Protein 1QUZ (pdb70)

InterPro domains:
  IPR001947 Scorpion short chain toxin, potassium channel inhibitor [PF00451] (1-32)
  IPR001947 Scorpion short chain toxin, potassium channel inhibitor [PR00286] (3-16)
  IPR001947 Scorpion short chain toxin, potassium channel inhibitor [PR00286] (19-32)
  IPR036574 Knottin, scorpion toxin-like superfamily [G3DSA:3.30.30.10] (1-32)
  IPR036574 Knottin, scorpion toxin-like superfamily [SSF57095] (2-32)

Organism: Heterometrus spinifer (NCBI:txid118530)

Radius of gyration: 7.98 Å; Cα contacts (8 Å, |Δi|>4): 70; chains: 1; bounding box: 15×17×21 Å

Foldseek 3Di:
DFADALVRCQVVCCVVPNHSAFGADPRDTPGDDD

Structure (mmCIF, N/CA/C/O backbone):
data_1QUZ
#
_entry.id   1QUZ
#
_cell.length_a   1.000
_cell.length_b   1.000
_cell.length_c   1.000
_cell.angle_alpha   90.00
_cell.angle_beta   90.00
_cell.angle_gamma   90.00
#
_symmetry.space_group_name_H-M   'P 1'
#
loop_
_atom_site.group_PDB
_atom_site.id
_atom_site.type_symbol
_atom_site.label_atom_id
_atom_site.label_alt_id
_atom_site.label_comp_id
_atom_site.label_asym_id
_atom_site.label_entity_id
_atom_site.label_seq_id
_atom_site.pdbx_PDB_ins_code
_atom_site.Cartn_x
_atom_site.Cartn_y
_atom_site.Cartn_z
_atom_site.occupancy
_atom_site.B_iso_or_equiv
_atom_site.auth_seq_id
_atom_site.auth_comp_id
_atom_site.auth_asym_id
_atom_site.auth_atom_id
_atom_site.pdbx_PDB_model_num
ATOM 1 N N . ALA A 1 1 ? -0.160 -2.742 1.881 1.00 0.00 1 ALA A N 1
ATOM 2 C CA . ALA A 1 1 ? -0.518 -1.295 1.723 1.00 0.00 1 ALA A CA 1
ATOM 3 C C . ALA A 1 1 ? -1.469 -0.812 2.802 1.00 0.00 1 ALA A C 1
ATOM 4 O O . ALA A 1 1 ? -2.260 -1.596 3.325 1.00 0.00 1 ALA A O 1
ATOM 13 N N . SER A 1 2 ? -1.405 0.499 3.146 1.00 0.00 2 SER A N 1
ATOM 14 C CA . SER A 1 2 ? -2.214 1.175 4.166 1.00 0.00 2 SER A CA 1
ATOM 15 C C . SER A 1 2 ? -3.281 2.067 3.554 1.00 0.00 2 SER A C 1
ATOM 16 O O . SER A 1 2 ? -3.196 2.444 2.388 1.00 0.00 2 SER A O 1
ATOM 24 N N . CYS A 1 3 ? -4.329 2.423 4.347 1.00 0.00 3 CYS A N 1
ATOM 25 C CA . CYS A 1 3 ? -5.500 3.183 3.912 1.00 0.00 3 CYS A CA 1
ATOM 26 C C . CYS A 1 3 ? -5.868 4.239 4.949 1.00 0.00 3 CYS A C 1
ATOM 27 O O . CYS A 1 3 ? -5.252 4.302 6.008 1.00 0.00 3 CYS A O 1
ATOM 34 N N . ARG A 1 4 ? -6.893 5.093 4.660 1.00 0.00 4 ARG A N 1
ATOM 35 C CA . ARG A 1 4 ? -7.417 6.130 5.547 1.00 0.00 4 ARG A CA 1
ATOM 36 C C . ARG A 1 4 ? -8.877 5.777 5.888 1.00 0.00 4 ARG A C 1
ATOM 37 O O . ARG A 1 4 ? -9.304 5.683 7.041 1.00 0.00 4 ARG A O 1
ATOM 58 N N . THR A 1 5 ? -9.674 5.522 4.828 1.00 0.00 5 THR A N 1
ATOM 59 C CA . THR A 1 5 ? -11.034 5.015 4.829 1.00 0.00 5 THR A CA 1
ATOM 60 C C . THR A 1 5 ? -10.953 3.822 3.862 1.00 0.00 5 THR A C 1
ATOM 61 O O . THR A 1 5 ? -10.041 3.845 3.028 1.00 0.00 5 THR A O 1
ATOM 72 N N . PRO A 1 6 ? -11.809 2.773 3.846 1.00 0.00 6 PRO A N 1
ATOM 73 C CA . PRO A 1 6 ? -11.642 1.585 2.987 1.00 0.00 6 PRO A CA 1
ATOM 74 C C . PRO A 1 6 ? -11.739 1.801 1.458 1.00 0.00 6 PRO A C 1
ATOM 75 O O . PRO A 1 6 ? -11.323 0.916 0.717 1.00 0.00 6 PRO A O 1
ATOM 86 N N . LYS A 1 7 ? -12.188 2.994 0.952 1.00 0.00 7 LYS A N 1
ATOM 87 C CA . LYS A 1 7 ? -12.216 3.356 -0.478 1.00 0.00 7 LYS A CA 1
ATOM 88 C C . LYS A 1 7 ? -10.827 3.737 -1.028 1.00 0.00 7 LYS A C 1
ATOM 89 O O . LYS A 1 7 ? -10.575 3.724 -2.232 1.00 0.00 7 LYS A O 1
ATOM 108 N N . ASP A 1 8 ? -9.816 4.001 -0.136 1.00 0.00 8 ASP A N 1
ATOM 109 C CA . ASP A 1 8 ? -8.412 4.217 -0.500 1.00 0.00 8 ASP A CA 1
ATOM 110 C C . ASP A 1 8 ? -7.699 2.900 -0.859 1.00 0.00 8 ASP A C 1
ATOM 111 O O . ASP A 1 8 ? -6.614 2.906 -1.425 1.00 0.00 8 ASP A O 1
ATOM 120 N N . CYS A 1 9 ? -8.338 1.718 -0.597 1.00 0.00 9 CYS A N 1
ATOM 121 C CA . CYS A 1 9 ? -7.897 0.394 -1.001 1.00 0.00 9 CYS A CA 1
ATOM 122 C C . CYS A 1 9 ? -8.457 0.033 -2.387 1.00 0.00 9 CYS A C 1
ATOM 123 O O . CYS A 1 9 ? -7.968 -0.887 -3.032 1.00 0.00 9 CYS A O 1
ATOM 130 N N . ALA A 1 10 ? -9.443 0.813 -2.931 1.00 0.00 10 ALA A N 1
ATOM 131 C CA . ALA A 1 10 ? -10.032 0.650 -4.267 1.00 0.00 10 ALA A CA 1
ATOM 132 C C . ALA A 1 10 ? -9.064 0.774 -5.451 1.00 0.00 10 ALA A C 1
ATOM 133 O O . ALA A 1 10 ? -9.227 0.126 -6.477 1.00 0.00 10 ALA A O 1
ATOM 140 N N . ASP A 1 11 ? -7.979 1.578 -5.271 1.00 0.00 11 ASP A N 1
ATOM 141 C CA . ASP A 1 11 ? -6.872 1.754 -6.208 1.00 0.00 11 ASP A CA 1
ATOM 142 C C . ASP A 1 11 ? -5.820 0.625 -6.088 1.00 0.00 11 ASP A C 1
ATOM 143 O O . ASP A 1 11 ? -5.606 -0.018 -7.115 1.00 0.00 11 ASP A O 1
ATOM 152 N N . PRO A 1 12 ? -5.132 0.268 -4.958 1.00 0.00 12 PRO A N 1
ATOM 153 C CA . PRO A 1 12 ? -4.246 -0.913 -4.838 1.00 0.00 12 PRO A CA 1
ATOM 154 C C . PRO A 1 12 ? -4.975 -2.277 -4.997 1.00 0.00 12 PRO A C 1
ATOM 155 O O . PRO A 1 12 ? -4.388 -3.206 -5.553 1.00 0.00 12 PRO A O 1
ATOM 166 N N . CYS A 1 13 ? -6.281 -2.407 -4.582 1.00 0.00 13 CYS A N 1
ATOM 167 C CA . CYS A 1 13 ? -7.093 -3.637 -4.697 1.00 0.00 13 CYS A CA 1
ATOM 168 C C . CYS A 1 13 ? -7.565 -3.868 -6.139 1.00 0.00 13 CYS A C 1
ATOM 169 O O . CYS A 1 13 ? -7.588 -5.008 -6.607 1.00 0.00 13 CYS A O 1
ATOM 176 N N . ARG A 1 14 ? -7.826 -2.767 -6.926 1.00 0.00 14 ARG A N 1
ATOM 177 C CA . ARG A 1 14 ? -8.082 -2.835 -8.378 1.00 0.00 14 ARG A CA 1
ATOM 178 C C . ARG A 1 14 ? -6.823 -3.064 -9.209 1.00 0.00 14 ARG A C 1
ATOM 179 O O . ARG A 1 14 ? -6.867 -3.501 -10.358 1.00 0.00 14 ARG A O 1
ATOM 200 N N . LYS A 1 15 ? -5.634 -2.849 -8.612 1.00 0.00 15 LYS A N 1
ATOM 201 C CA . LYS A 1 15 ? -4.352 -3.122 -9.237 1.00 0.00 15 LYS A CA 1
ATOM 202 C C . LYS A 1 15 ? -3.814 -4.536 -8.922 1.00 0.00 15 LYS A C 1
ATOM 203 O O . LYS A 1 15 ? -3.277 -5.193 -9.813 1.00 0.00 15 LYS A O 1
ATOM 222 N N . GLU A 1 16 ? -3.918 -5.027 -7.642 1.00 0.00 16 GLU A N 1
ATOM 223 C CA . GLU A 1 16 ? -3.408 -6.342 -7.192 1.00 0.00 16 GLU A CA 1
ATOM 224 C C . GLU A 1 16 ? -4.387 -7.510 -7.345 1.00 0.00 16 GLU A C 1
ATOM 225 O O . GLU A 1 16 ? -3.949 -8.597 -7.715 1.00 0.00 16 GLU A O 1
ATOM 237 N N . THR A 1 17 ? -5.727 -7.349 -7.097 1.00 0.00 17 THR A N 1
ATOM 238 C CA . THR A 1 17 ? -6.707 -8.428 -7.342 1.00 0.00 17 THR A CA 1
ATOM 239 C C . THR A 1 17 ? -7.457 -8.110 -8.621 1.00 0.00 17 THR A C 1
ATOM 240 O O . THR A 1 17 ? -7.534 -8.918 -9.542 1.00 0.00 17 THR A O 1
ATOM 251 N N . GLY A 1 18 ? -7.992 -6.870 -8.695 1.00 0.00 18 GLY A N 1
ATOM 252 C CA . GLY A 1 18 ? -8.618 -6.343 -9.900 1.00 0.00 18 GLY A CA 1
ATOM 253 C C . GLY A 1 18 ? -9.951 -5.741 -9.654 1.00 0.00 18 GLY A C 1
ATOM 254 O O . GLY A 1 18 ? -10.451 -4.972 -10.465 1.00 0.00 18 GLY A O 1
ATOM 258 N N . CYS A 1 19 ? -10.584 -6.050 -8.505 1.00 0.00 19 CYS A N 1
ATOM 259 C CA . CYS A 1 19 ? -11.869 -5.473 -8.111 1.00 0.00 19 CYS A CA 1
ATOM 260 C C . CYS A 1 19 ? -11.662 -4.797 -6.769 1.00 0.00 19 CYS A C 1
ATOM 261 O O . CYS A 1 19 ? -10.855 -5.253 -5.960 1.00 0.00 19 CYS A O 1
ATOM 268 N N . PRO A 1 20 ? -12.422 -3.743 -6.456 1.00 0.00 20 PRO A N 1
ATOM 269 C CA . PRO A 1 20 ? -12.163 -2.861 -5.329 1.00 0.00 20 PRO A CA 1
ATOM 270 C C . PRO A 1 20 ? -12.894 -3.299 -4.054 1.00 0.00 20 PRO A C 1
ATOM 271 O O . PRO A 1 20 ? -13.650 -2.515 -3.478 1.00 0.00 20 PRO A O 1
ATOM 282 N N . TYR A 1 21 ? -12.676 -4.557 -3.581 1.00 0.00 21 TYR A N 1
ATOM 283 C CA . TYR A 1 21 ? -13.263 -5.105 -2.362 1.00 0.00 21 TYR A CA 1
ATOM 284 C C . TYR A 1 21 ? -12.135 -5.200 -1.334 1.00 0.00 21 TYR A C 1
ATOM 285 O O . TYR A 1 21 ? -11.399 -6.177 -1.332 1.00 0.00 21 TYR A O 1
ATOM 303 N N . GLY A 1 22 ? -11.961 -4.204 -0.428 1.00 0.00 22 GLY A N 1
ATOM 304 C CA . GLY A 1 22 ? -10.918 -4.288 0.604 1.00 0.00 22 GLY A CA 1
ATOM 305 C C . GLY A 1 22 ? -11.339 -3.500 1.805 1.00 0.00 22 GLY A C 1
ATOM 306 O O . GLY A 1 22 ? -11.977 -2.461 1.658 1.00 0.00 22 GLY A O 1
ATOM 310 N N . LYS A 1 23 ? -11.001 -3.951 3.042 1.00 0.00 23 LYS A N 1
ATOM 311 C CA . LYS A 1 23 ? -11.377 -3.268 4.281 1.00 0.00 23 LYS A CA 1
ATOM 312 C C . LYS A 1 23 ? -10.165 -2.599 4.915 1.00 0.00 23 LYS A C 1
ATOM 313 O O . LYS A 1 23 ? -9.049 -3.104 4.809 1.00 0.00 23 LYS A O 1
ATOM 332 N N . CYS A 1 24 ? -10.360 -1.448 5.634 1.00 0.00 24 CYS A N 1
ATOM 333 C CA . CYS A 1 24 ? -9.315 -0.698 6.346 1.00 0.00 24 CYS A CA 1
ATOM 334 C C . CYS A 1 24 ? -9.212 -1.124 7.801 1.00 0.00 24 CYS A C 1
ATOM 335 O O . CYS A 1 24 ? -9.768 -0.517 8.720 1.00 0.00 24 CYS A O 1
ATOM 342 N N . MET A 1 25 ? -8.479 -2.247 8.005 1.00 0.00 25 MET A N 1
ATOM 343 C CA . MET A 1 25 ? -8.349 -2.962 9.268 1.00 0.00 25 MET A CA 1
ATOM 344 C C . MET A 1 25 ? -7.002 -2.645 9.873 1.00 0.00 25 MET A C 1
ATOM 345 O O . MET A 1 25 ? -5.980 -3.214 9.494 1.00 0.00 25 MET A O 1
ATOM 359 N N . ASN A 1 26 ? -7.003 -1.646 10.801 1.00 0.00 26 ASN A N 1
ATOM 360 C CA . ASN A 1 26 ? -5.874 -1.064 11.543 1.00 0.00 26 ASN A CA 1
ATOM 361 C C . ASN A 1 26 ? -4.715 -0.510 10.691 1.00 0.00 26 ASN A C 1
ATOM 362 O O . ASN A 1 26 ? -3.535 -0.737 10.967 1.00 0.00 26 ASN A O 1
ATOM 373 N N . ARG A 1 27 ? -5.118 0.219 9.617 1.00 0.00 27 ARG A N 1
ATOM 374 C CA . ARG A 1 27 ? -4.354 0.837 8.544 1.00 0.00 27 ARG A CA 1
ATOM 375 C C . ARG A 1 27 ? -3.719 -0.163 7.573 1.00 0.00 27 ARG A C 1
ATOM 376 O O . ARG A 1 27 ? -2.596 0.015 7.109 1.00 0.00 27 ARG A O 1
ATOM 397 N N . LYS A 1 28 ? -4.427 -1.261 7.228 1.00 0.00 28 LYS A N 1
ATOM 398 C CA . LYS A 1 28 ? -3.957 -2.281 6.311 1.00 0.00 28 LYS A CA 1
ATOM 399 C C . LYS A 1 28 ? -5.097 -2.646 5.385 1.00 0.00 28 LYS A C 1
ATOM 400 O O . LYS A 1 28 ? -6.227 -2.863 5.825 1.00 0.00 28 LYS A O 1
ATOM 419 N N . CYS A 1 29 ? -4.784 -2.756 4.057 1.00 0.00 29 CYS A N 1
ATOM 420 C CA . CYS A 1 29 ? -5.652 -3.205 2.975 1.00 0.00 29 CYS A CA 1
ATOM 421 C C . CYS A 1 29 ? -5.930 -4.696 3.010 1.00 0.00 29 CYS A C 1
ATOM 422 O O . CYS A 1 29 ? -5.174 -5.498 2.458 1.00 0.00 29 CYS A O 1
ATOM 429 N N . LYS A 1 30 ? -7.070 -5.101 3.613 1.00 0.00 30 LYS A N 1
ATOM 430 C CA . LYS A 1 30 ? -7.511 -6.490 3.600 1.00 0.00 30 LYS A CA 1
ATOM 431 C C . LYS A 1 30 ? -8.386 -6.686 2.365 1.00 0.00 30 LYS A C 1
ATOM 432 O O . LYS A 1 30 ? -9.599 -6.549 2.453 1.00 0.00 30 LYS A O 1
ATOM 451 N N . CYS A 1 31 ? -7.730 -6.943 1.189 1.00 0.00 31 CYS A N 1
ATOM 452 C CA . CYS A 1 31 ? -8.253 -7.086 -0.192 1.00 0.00 31 CYS A CA 1
ATOM 453 C C . CYS A 1 31 ? -8.937 -8.430 -0.485 1.00 0.00 31 CYS A C 1
ATOM 454 O O . CYS A 1 31 ? -8.680 -9.437 0.165 1.00 0.00 31 CYS A O 1
ATOM 461 N N . ASN A 1 32 ? -9.852 -8.461 -1.490 1.00 0.00 32 ASN A N 1
ATOM 462 C CA . ASN A 1 32 ? -10.659 -9.619 -1.856 1.00 0.00 32 ASN A CA 1
ATOM 463 C C . ASN A 1 32 ? -10.782 -9.678 -3.390 1.00 0.00 32 ASN A C 1
ATOM 464 O O . ASN A 1 32 ? -10.186 -8.885 -4.116 1.00 0.00 32 ASN A O 1
ATOM 475 N N . ARG A 1 33 ? -11.597 -10.624 -3.902 1.00 0.00 33 ARG A N 1
ATOM 476 C CA . ARG A 1 33 ? -11.949 -10.864 -5.294 1.00 0.00 33 ARG A CA 1
ATOM 477 C C . ARG A 1 33 ? -13.372 -10.365 -5.532 1.00 0.00 33 ARG A C 1
ATOM 478 O O . ARG A 1 33 ? -14.085 -10.077 -4.572 1.00 0.00 33 ARG A O 1
ATOM 499 N N . CYS A 1 34 ? -13.870 -10.279 -6.783 1.00 0.00 34 CYS A N 1
ATOM 500 C CA . CYS A 1 34 ? -15.264 -9.976 -7.085 1.00 0.00 34 CYS A CA 1
ATOM 501 C C . CYS A 1 34 ? -16.001 -11.310 -7.441 1.00 0.00 34 CYS A C 1
ATOM 502 O O . CYS A 1 34 ? -16.396 -11.565 -8.571 1.00 0.00 34 CYS A O 1
ATOM 512 N N . ALA A 1 1 ? -0.022 -2.570 1.810 1.00 0.00 1 ALA A N 2
ATOM 513 C CA . ALA A 1 1 ? -0.512 -1.234 1.362 1.00 0.00 1 ALA A CA 2
ATOM 514 C C . ALA A 1 1 ? -1.125 -0.455 2.502 1.00 0.00 1 ALA A C 2
ATOM 515 O O . ALA A 1 1 ? -1.535 -1.035 3.503 1.00 0.00 1 ALA A O 2
ATOM 524 N N . SER A 1 2 ? -1.211 0.891 2.365 1.00 0.00 2 SER A N 2
ATOM 525 C CA . SER A 1 2 ? -1.781 1.811 3.338 1.00 0.00 2 SER A CA 2
ATOM 526 C C . SER A 1 2 ? -3.208 2.199 2.956 1.00 0.00 2 SER A C 2
ATOM 527 O O . SER A 1 2 ? -3.541 2.294 1.776 1.00 0.00 2 SER A O 2
ATOM 535 N N . CYS A 1 3 ? -4.073 2.456 3.968 1.00 0.00 3 CYS A N 2
ATOM 536 C CA . CYS A 1 3 ? -5.450 2.895 3.816 1.00 0.00 3 CYS A CA 2
ATOM 537 C C . CYS A 1 3 ? -5.829 3.613 5.099 1.00 0.00 3 CYS A C 2
ATOM 538 O O . CYS A 1 3 ? -5.276 3.311 6.154 1.00 0.00 3 CYS A O 2
ATOM 545 N N . ARG A 1 4 ? -6.807 4.558 5.029 1.00 0.00 4 ARG A N 2
ATOM 546 C CA . ARG A 1 4 ? -7.369 5.280 6.169 1.00 0.00 4 ARG A CA 2
ATOM 547 C C . ARG A 1 4 ? -8.754 4.711 6.421 1.00 0.00 4 ARG A C 2
ATOM 548 O O . ARG A 1 4 ? -9.018 4.159 7.486 1.00 0.00 4 ARG A O 2
ATOM 569 N N . THR A 1 5 ? -9.628 4.786 5.390 1.00 0.00 5 THR A N 2
ATOM 570 C CA . THR A 1 5 ? -10.951 4.175 5.339 1.00 0.00 5 THR A CA 2
ATOM 571 C C . THR A 1 5 ? -10.871 3.133 4.205 1.00 0.00 5 THR A C 2
ATOM 572 O O . THR A 1 5 ? -9.931 3.237 3.403 1.00 0.00 5 THR A O 2
ATOM 583 N N . PRO A 1 6 ? -11.785 2.131 4.066 1.00 0.00 6 PRO A N 2
ATOM 584 C CA . PRO A 1 6 ? -11.769 1.078 3.027 1.00 0.00 6 PRO A CA 2
ATOM 585 C C . PRO A 1 6 ? -11.866 1.547 1.567 1.00 0.00 6 PRO A C 2
ATOM 586 O O . PRO A 1 6 ? -11.370 0.852 0.682 1.00 0.00 6 PRO A O 2
ATOM 597 N N . LYS A 1 7 ? -12.448 2.752 1.304 1.00 0.00 7 LYS A N 2
ATOM 598 C CA . LYS A 1 7 ? -12.617 3.377 -0.005 1.00 0.00 7 LYS A CA 2
ATOM 599 C C . LYS A 1 7 ? -11.322 3.949 -0.595 1.00 0.00 7 LYS A C 2
ATOM 600 O O . LYS A 1 7 ? -11.302 4.417 -1.728 1.00 0.00 7 LYS A O 2
ATOM 619 N N . ASP A 1 8 ? -10.177 3.872 0.149 1.00 0.00 8 ASP A N 2
ATOM 620 C CA . ASP A 1 8 ? -8.854 4.252 -0.309 1.00 0.00 8 ASP A CA 2
ATOM 621 C C . ASP A 1 8 ? -8.073 3.031 -0.801 1.00 0.00 8 ASP A C 2
ATOM 622 O O . ASP A 1 8 ? -6.978 3.187 -1.329 1.00 0.00 8 ASP A O 2
ATOM 631 N N . CYS A 1 9 ? -8.590 1.766 -0.668 1.00 0.00 9 CYS A N 2
ATOM 632 C CA . CYS A 1 9 ? -7.891 0.560 -1.106 1.00 0.00 9 CYS A CA 2
ATOM 633 C C . CYS A 1 9 ? -8.427 0.083 -2.456 1.00 0.00 9 CYS A C 2
ATOM 634 O O . CYS A 1 9 ? -7.940 -0.876 -3.045 1.00 0.00 9 CYS A O 2
ATOM 641 N N . ALA A 1 10 ? -9.403 0.829 -3.046 1.00 0.00 10 ALA A N 2
ATOM 642 C CA . ALA A 1 10 ? -9.988 0.648 -4.370 1.00 0.00 10 ALA A CA 2
ATOM 643 C C . ALA A 1 10 ? -9.033 0.703 -5.570 1.00 0.00 10 ALA A C 2
ATOM 644 O O . ALA A 1 10 ? -9.103 -0.150 -6.448 1.00 0.00 10 ALA A O 2
ATOM 651 N N . ASP A 1 11 ? -8.077 1.680 -5.604 1.00 0.00 11 ASP A N 2
ATOM 652 C CA . ASP A 1 11 ? -7.007 1.822 -6.604 1.00 0.00 11 ASP A CA 2
ATOM 653 C C . ASP A 1 11 ? -5.875 0.772 -6.389 1.00 0.00 11 ASP A C 2
ATOM 654 O O . ASP A 1 11 ? -5.535 0.115 -7.375 1.00 0.00 11 ASP A O 2
ATOM 663 N N . PRO A 1 12 ? -5.253 0.528 -5.189 1.00 0.00 12 PRO A N 2
ATOM 664 C CA . PRO A 1 12 ? -4.341 -0.599 -4.906 1.00 0.00 12 PRO A CA 2
ATOM 665 C C . PRO A 1 12 ? -4.954 -1.995 -5.111 1.00 0.00 12 PRO A C 2
ATOM 666 O O . PRO A 1 12 ? -4.267 -2.869 -5.638 1.00 0.00 12 PRO A O 2
ATOM 677 N N . CYS A 1 13 ? -6.257 -2.218 -4.750 1.00 0.00 13 CYS A N 2
ATOM 678 C CA . CYS A 1 13 ? -6.961 -3.486 -4.907 1.00 0.00 13 CYS A CA 2
ATOM 679 C C . CYS A 1 13 ? -7.358 -3.768 -6.356 1.00 0.00 13 CYS A C 2
ATOM 680 O O . CYS A 1 13 ? -7.321 -4.920 -6.782 1.00 0.00 13 CYS A O 2
ATOM 687 N N . ARG A 1 14 ? -7.602 -2.703 -7.173 1.00 0.00 14 ARG A N 2
ATOM 688 C CA . ARG A 1 14 ? -7.788 -2.769 -8.639 1.00 0.00 14 ARG A CA 2
ATOM 689 C C . ARG A 1 14 ? -6.501 -3.045 -9.414 1.00 0.00 14 ARG A C 2
ATOM 690 O O . ARG A 1 14 ? -6.496 -3.402 -10.594 1.00 0.00 14 ARG A O 2
ATOM 711 N N . LYS A 1 15 ? -5.355 -2.942 -8.711 1.00 0.00 15 LYS A N 2
ATOM 712 C CA . LYS A 1 15 ? -4.044 -3.304 -9.204 1.00 0.00 15 LYS A CA 2
ATOM 713 C C . LYS A 1 15 ? -3.588 -4.714 -8.731 1.00 0.00 15 LYS A C 2
ATOM 714 O O . LYS A 1 15 ? -3.034 -5.473 -9.526 1.00 0.00 15 LYS A O 2
ATOM 733 N N . GLU A 1 16 ? -3.769 -5.092 -7.419 1.00 0.00 16 GLU A N 2
ATOM 734 C CA . GLU A 1 16 ? -3.318 -6.377 -6.822 1.00 0.00 16 GLU A CA 2
ATOM 735 C C . GLU A 1 16 ? -4.309 -7.540 -6.955 1.00 0.00 16 GLU A C 2
ATOM 736 O O . GLU A 1 16 ? -3.886 -8.649 -7.279 1.00 0.00 16 GLU A O 2
ATOM 748 N N . THR A 1 17 ? -5.646 -7.339 -6.728 1.00 0.00 17 THR A N 2
ATOM 749 C CA . THR A 1 17 ? -6.664 -8.391 -6.956 1.00 0.00 17 THR A CA 2
ATOM 750 C C . THR A 1 17 ? -7.309 -8.166 -8.319 1.00 0.00 17 THR A C 2
ATOM 751 O O . THR A 1 17 ? -7.586 -9.100 -9.069 1.00 0.00 17 THR A O 2
ATOM 762 N N . GLY A 1 18 ? -7.561 -6.871 -8.635 1.00 0.00 18 GLY A N 2
ATOM 763 C CA . GLY A 1 18 ? -8.174 -6.383 -9.860 1.00 0.00 18 GLY A CA 2
ATOM 764 C C . GLY A 1 18 ? -9.588 -5.953 -9.645 1.00 0.00 18 GLY A C 2
ATOM 765 O O . GLY A 1 18 ? -10.273 -5.563 -10.582 1.00 0.00 18 GLY A O 2
ATOM 769 N N . CYS A 1 19 ? -10.090 -6.019 -8.388 1.00 0.00 19 CYS A N 2
ATOM 770 C CA . CYS A 1 19 ? -11.471 -5.702 -8.062 1.00 0.00 19 CYS A CA 2
ATOM 771 C C . CYS A 1 19 ? -11.506 -4.915 -6.755 1.00 0.00 19 CYS A C 2
ATOM 772 O O . CYS A 1 19 ? -11.077 -5.477 -5.741 1.00 0.00 19 CYS A O 2
ATOM 779 N N . PRO A 1 20 ? -12.083 -3.693 -6.668 1.00 0.00 20 PRO A N 2
ATOM 780 C CA . PRO A 1 20 ? -12.051 -2.819 -5.487 1.00 0.00 20 PRO A CA 2
ATOM 781 C C . PRO A 1 20 ? -12.951 -3.257 -4.317 1.00 0.00 20 PRO A C 2
ATOM 782 O O . PRO A 1 20 ? -13.679 -2.417 -3.791 1.00 0.00 20 PRO A O 2
ATOM 793 N N . TYR A 1 21 ? -12.912 -4.544 -3.878 1.00 0.00 21 TYR A N 2
ATOM 794 C CA . TYR A 1 21 ? -13.719 -5.105 -2.789 1.00 0.00 21 TYR A CA 2
ATOM 795 C C . TYR A 1 21 ? -12.854 -5.252 -1.551 1.00 0.00 21 TYR A C 2
ATOM 796 O O . TYR A 1 21 ? -12.285 -6.320 -1.352 1.00 0.00 21 TYR A O 2
ATOM 814 N N . GLY A 1 22 ? -12.703 -4.239 -0.664 1.00 0.00 22 GLY A N 2
ATOM 815 C CA . GLY A 1 22 ? -11.835 -4.465 0.507 1.00 0.00 22 GLY A CA 2
ATOM 816 C C . GLY A 1 22 ? -12.251 -3.800 1.774 1.00 0.00 22 GLY A C 2
ATOM 817 O O . GLY A 1 22 ? -13.120 -2.932 1.801 1.00 0.00 22 GLY A O 2
ATOM 821 N N . LYS A 1 23 ? -11.576 -4.222 2.880 1.00 0.00 23 LYS A N 2
ATOM 822 C CA . LYS A 1 23 ? -11.713 -3.745 4.243 1.00 0.00 23 LYS A CA 2
ATOM 823 C C . LYS A 1 23 ? -10.369 -3.195 4.665 1.00 0.00 23 LYS A C 2
ATOM 824 O O . LYS A 1 23 ? -9.312 -3.601 4.175 1.00 0.00 23 LYS A O 2
ATOM 843 N N . CYS A 1 24 ? -10.388 -2.241 5.614 1.00 0.00 24 CYS A N 2
ATOM 844 C CA . CYS A 1 24 ? -9.226 -1.589 6.179 1.00 0.00 24 CYS A CA 2
ATOM 845 C C . CYS A 1 24 ? -9.386 -1.698 7.684 1.00 0.00 24 CYS A C 2
ATOM 846 O O . CYS A 1 24 ? -10.499 -1.623 8.210 1.00 0.00 24 CYS A O 2
ATOM 853 N N . MET A 1 25 ? -8.257 -1.909 8.409 1.00 0.00 25 MET A N 2
ATOM 854 C CA . MET A 1 25 ? -8.272 -2.133 9.859 1.00 0.00 25 MET A CA 2
ATOM 855 C C . MET A 1 25 ? -7.166 -1.355 10.535 1.00 0.00 25 MET A C 2
ATOM 856 O O . MET A 1 25 ? -6.520 -1.822 11.470 1.00 0.00 25 MET A O 2
ATOM 870 N N . ASN A 1 26 ? -6.967 -0.112 10.050 1.00 0.00 26 ASN A N 2
ATOM 871 C CA . ASN A 1 26 ? -5.968 0.878 10.481 1.00 0.00 26 ASN A CA 2
ATOM 872 C C . ASN A 1 26 ? -4.547 0.577 9.928 1.00 0.00 26 ASN A C 2
ATOM 873 O O . ASN A 1 26 ? -3.839 -0.286 10.445 1.00 0.00 26 ASN A O 2
ATOM 884 N N . ARG A 1 27 ? -4.092 1.282 8.845 1.00 0.00 27 ARG A N 2
ATOM 885 C CA . ARG A 1 27 ? -2.760 1.208 8.219 1.00 0.00 27 ARG A CA 2
ATOM 886 C C . ARG A 1 27 ? -2.453 -0.022 7.351 1.00 0.00 27 ARG A C 2
ATOM 887 O O . ARG A 1 27 ? -1.383 -0.142 6.758 1.00 0.00 27 ARG A O 2
ATOM 908 N N . LYS A 1 28 ? -3.412 -0.974 7.259 1.00 0.00 28 LYS A N 2
ATOM 909 C CA . LYS A 1 28 ? -3.305 -2.220 6.523 1.00 0.00 28 LYS A CA 2
ATOM 910 C C . LYS A 1 28 ? -4.657 -2.591 5.930 1.00 0.00 28 LYS A C 2
ATOM 911 O O . LYS A 1 28 ? -5.686 -2.514 6.611 1.00 0.00 28 LYS A O 2
ATOM 930 N N . CYS A 1 29 ? -4.657 -3.029 4.634 1.00 0.00 29 CYS A N 2
ATOM 931 C CA . CYS A 1 29 ? -5.818 -3.499 3.879 1.00 0.00 29 CYS A CA 2
ATOM 932 C C . CYS A 1 29 ? -5.919 -5.022 3.923 1.00 0.00 29 CYS A C 2
ATOM 933 O O . CYS A 1 29 ? -4.912 -5.722 3.836 1.00 0.00 29 CYS A O 2
ATOM 940 N N . LYS A 1 30 ? -7.169 -5.530 3.922 1.00 0.00 30 LYS A N 2
ATOM 941 C CA . LYS A 1 30 ? -7.528 -6.927 3.747 1.00 0.00 30 LYS A CA 2
ATOM 942 C C . LYS A 1 30 ? -8.495 -6.898 2.577 1.00 0.00 30 LYS A C 2
ATOM 943 O O . LYS A 1 30 ? -9.643 -6.464 2.721 1.00 0.00 30 LYS A O 2
ATOM 962 N N . CYS A 1 31 ? -8.054 -7.295 1.354 1.00 0.00 31 CYS A N 2
ATOM 963 C CA . CYS A 1 31 ? -8.896 -7.181 0.167 1.00 0.00 31 CYS A CA 2
ATOM 964 C C . CYS A 1 31 ? -9.482 -8.512 -0.295 1.00 0.00 31 CYS A C 2
ATOM 965 O O . CYS A 1 31 ? -9.142 -9.584 0.198 1.00 0.00 31 CYS A O 2
ATOM 972 N N . ASN A 1 32 ? -10.423 -8.443 -1.267 1.00 0.00 32 ASN A N 2
ATOM 973 C CA . ASN A 1 32 ? -11.172 -9.555 -1.831 1.00 0.00 32 ASN A CA 2
ATOM 974 C C . ASN A 1 32 ? -11.115 -9.441 -3.362 1.00 0.00 32 ASN A C 2
ATOM 975 O O . ASN A 1 32 ? -10.353 -8.653 -3.915 1.00 0.00 32 ASN A O 2
ATOM 986 N N . ARG A 1 33 ? -11.946 -10.228 -4.092 1.00 0.00 33 ARG A N 2
ATOM 987 C CA . ARG A 1 33 ? -12.093 -10.204 -5.538 1.00 0.00 33 ARG A CA 2
ATOM 988 C C . ARG A 1 33 ? -13.571 -9.974 -5.845 1.00 0.00 33 ARG A C 2
ATOM 989 O O . ARG A 1 33 ? -14.408 -10.127 -4.960 1.00 0.00 33 ARG A O 2
ATOM 1010 N N . CYS A 1 34 ? -13.937 -9.639 -7.094 1.00 0.00 34 CYS A N 2
ATOM 1011 C CA . CYS A 1 34 ? -15.291 -9.432 -7.584 1.00 0.00 34 CYS A CA 2
ATOM 1012 C C . CYS A 1 34 ? -15.723 -10.619 -8.484 1.00 0.00 34 CYS A C 2
ATOM 1013 O O . CYS A 1 34 ? -15.958 -10.559 -9.684 1.00 0.00 34 CYS A O 2
ATOM 1023 N N . ALA A 1 1 ? -0.057 -2.624 1.283 1.00 0.00 1 ALA A N 3
ATOM 1024 C CA . ALA A 1 1 ? -0.509 -1.215 1.045 1.00 0.00 1 ALA A CA 3
ATOM 1025 C C . ALA A 1 1 ? -1.037 -0.664 2.355 1.00 0.00 1 ALA A C 3
ATOM 1026 O O . ALA A 1 1 ? -1.177 -1.418 3.314 1.00 0.00 1 ALA A O 3
ATOM 1035 N N . SER A 1 2 ? -1.362 0.651 2.451 1.00 0.00 2 SER A N 3
ATOM 1036 C CA . SER A 1 2 ? -1.943 1.240 3.657 1.00 0.00 2 SER A CA 3
ATOM 1037 C C . SER A 1 2 ? -3.118 2.118 3.252 1.00 0.00 2 SER A C 3
ATOM 1038 O O . SER A 1 2 ? -3.291 2.418 2.072 1.00 0.00 2 SER A O 3
ATOM 1046 N N . CYS A 1 3 ? -3.969 2.507 4.234 1.00 0.00 3 CYS A N 3
ATOM 1047 C CA . CYS A 1 3 ? -5.209 3.247 4.043 1.00 0.00 3 CYS A CA 3
ATOM 1048 C C . CYS A 1 3 ? -5.580 3.940 5.345 1.00 0.00 3 CYS A C 3
ATOM 1049 O O . CYS A 1 3 ? -4.855 3.854 6.331 1.00 0.00 3 CYS A O 3
ATOM 1056 N N . ARG A 1 4 ? -6.735 4.648 5.390 1.00 0.00 4 ARG A N 3
ATOM 1057 C CA . ARG A 1 4 ? -7.290 5.307 6.575 1.00 0.00 4 ARG A CA 3
ATOM 1058 C C . ARG A 1 4 ? -8.707 4.775 6.714 1.00 0.00 4 ARG A C 3
ATOM 1059 O O . ARG A 1 4 ? -9.089 4.184 7.725 1.00 0.00 4 ARG A O 3
ATOM 1080 N N . THR A 1 5 ? -9.513 4.958 5.634 1.00 0.00 5 THR A N 3
ATOM 1081 C CA . THR A 1 5 ? -10.863 4.437 5.461 1.00 0.00 5 THR A CA 3
ATOM 1082 C C . THR A 1 5 ? -10.751 3.404 4.328 1.00 0.00 5 THR A C 3
ATOM 1083 O O . THR A 1 5 ? -9.747 3.433 3.610 1.00 0.00 5 THR A O 3
ATOM 1094 N N . PRO A 1 6 ? -11.689 2.458 4.070 1.00 0.00 6 PRO A N 3
ATOM 1095 C CA . PRO A 1 6 ? -11.533 1.410 3.046 1.00 0.00 6 PRO A CA 3
ATOM 1096 C C . PRO A 1 6 ? -11.648 1.916 1.592 1.00 0.00 6 PRO A C 3
ATOM 1097 O O . PRO A 1 6 ? -11.210 1.223 0.679 1.00 0.00 6 PRO A O 3
ATOM 1108 N N . LYS A 1 7 ? -12.169 3.156 1.357 1.00 0.00 7 LYS A N 3
ATOM 1109 C CA . LYS A 1 7 ? -12.311 3.824 0.069 1.00 0.00 7 LYS A CA 3
ATOM 1110 C C . LYS A 1 7 ? -10.988 4.402 -0.466 1.00 0.00 7 LYS A C 3
ATOM 1111 O O . LYS A 1 7 ? -10.926 4.881 -1.593 1.00 0.00 7 LYS A O 3
ATOM 1130 N N . ASP A 1 8 ? -9.872 4.337 0.321 1.00 0.00 8 ASP A N 3
ATOM 1131 C CA . ASP A 1 8 ? -8.546 4.769 -0.087 1.00 0.00 8 ASP A CA 3
ATOM 1132 C C . ASP A 1 8 ? -7.698 3.638 -0.678 1.00 0.00 8 ASP A C 3
ATOM 1133 O O . ASP A 1 8 ? -6.600 3.921 -1.141 1.00 0.00 8 ASP A O 3
ATOM 1142 N N . CYS A 1 9 ? -8.128 2.336 -0.664 1.00 0.00 9 CYS A N 3
ATOM 1143 C CA . CYS A 1 9 ? -7.299 1.226 -1.132 1.00 0.00 9 CYS A CA 3
ATOM 1144 C C . CYS A 1 9 ? -7.893 0.521 -2.347 1.00 0.00 9 CYS A C 3
ATOM 1145 O O . CYS A 1 9 ? -7.377 -0.492 -2.817 1.00 0.00 9 CYS A O 3
ATOM 1152 N N . ALA A 1 10 ? -8.975 1.109 -2.936 1.00 0.00 10 ALA A N 3
ATOM 1153 C CA . ALA A 1 10 ? -9.720 0.733 -4.141 1.00 0.00 10 ALA A CA 3
ATOM 1154 C C . ALA A 1 10 ? -8.885 0.570 -5.426 1.00 0.00 10 ALA A C 3
ATOM 1155 O O . ALA A 1 10 ? -9.077 -0.362 -6.206 1.00 0.00 10 ALA A O 3
ATOM 1162 N N . ASP A 1 11 ? -7.871 1.473 -5.606 1.00 0.00 11 ASP A N 3
ATOM 1163 C CA . ASP A 1 11 ? -6.872 1.466 -6.678 1.00 0.00 11 ASP A CA 3
ATOM 1164 C C . ASP A 1 11 ? -5.785 0.416 -6.419 1.00 0.00 11 ASP A C 3
ATOM 1165 O O . ASP A 1 11 ? -5.651 -0.427 -7.297 1.00 0.00 11 ASP A O 3
ATOM 1174 N N . PRO A 1 12 ? -5.009 0.312 -5.297 1.00 0.00 12 PRO A N 3
ATOM 1175 C CA . PRO A 1 12 ? -4.158 -0.853 -4.963 1.00 0.00 12 PRO A CA 3
ATOM 1176 C C . PRO A 1 12 ? -4.882 -2.223 -4.993 1.00 0.00 12 PRO A C 3
ATOM 1177 O O . PRO A 1 12 ? -4.330 -3.178 -5.533 1.00 0.00 12 PRO A O 3
ATOM 1188 N N . CYS A 1 13 ? -6.155 -2.298 -4.503 1.00 0.00 13 CYS A N 3
ATOM 1189 C CA . CYS A 1 13 ? -6.999 -3.500 -4.573 1.00 0.00 13 CYS A CA 3
ATOM 1190 C C . CYS A 1 13 ? -7.436 -3.894 -6.004 1.00 0.00 13 CYS A C 3
ATOM 1191 O O . CYS A 1 13 ? -7.250 -5.048 -6.399 1.00 0.00 13 CYS A O 3
ATOM 1198 N N . ARG A 1 14 ? -7.945 -2.933 -6.843 1.00 0.00 14 ARG A N 3
ATOM 1199 C CA . ARG A 1 14 ? -8.282 -3.140 -8.271 1.00 0.00 14 ARG A CA 3
ATOM 1200 C C . ARG A 1 14 ? -7.059 -3.283 -9.166 1.00 0.00 14 ARG A C 3
ATOM 1201 O O . ARG A 1 14 ? -7.115 -3.898 -10.224 1.00 0.00 14 ARG A O 3
ATOM 1222 N N . LYS A 1 15 ? -5.873 -2.796 -8.739 1.00 0.00 15 LYS A N 3
ATOM 1223 C CA . LYS A 1 15 ? -4.630 -3.063 -9.454 1.00 0.00 15 LYS A CA 3
ATOM 1224 C C . LYS A 1 15 ? -4.011 -4.434 -9.085 1.00 0.00 15 LYS A C 3
ATOM 1225 O O . LYS A 1 15 ? -3.373 -5.047 -9.937 1.00 0.00 15 LYS A O 3
ATOM 1244 N N . GLU A 1 16 ? -4.167 -4.941 -7.818 1.00 0.00 16 GLU A N 3
ATOM 1245 C CA . GLU A 1 16 ? -3.608 -6.224 -7.339 1.00 0.00 16 GLU A CA 3
ATOM 1246 C C . GLU A 1 16 ? -4.547 -7.433 -7.441 1.00 0.00 16 GLU A C 3
ATOM 1247 O O . GLU A 1 16 ? -4.101 -8.463 -7.944 1.00 0.00 16 GLU A O 3
ATOM 1259 N N . THR A 1 17 ? -5.850 -7.405 -7.005 1.00 0.00 17 THR A N 3
ATOM 1260 C CA . THR A 1 17 ? -6.762 -8.564 -7.191 1.00 0.00 17 THR A CA 3
ATOM 1261 C C . THR A 1 17 ? -7.532 -8.435 -8.501 1.00 0.00 17 THR A C 3
ATOM 1262 O O . THR A 1 17 ? -7.853 -9.415 -9.174 1.00 0.00 17 THR A O 3
ATOM 1273 N N . GLY A 1 18 ? -7.843 -7.161 -8.840 1.00 0.00 18 GLY A N 3
ATOM 1274 C CA . GLY A 1 18 ? -8.571 -6.707 -10.021 1.00 0.00 18 GLY A CA 3
ATOM 1275 C C . GLY A 1 18 ? -9.961 -6.261 -9.727 1.00 0.00 18 GLY A C 3
ATOM 1276 O O . GLY A 1 18 ? -10.668 -5.747 -10.586 1.00 0.00 18 GLY A O 3
ATOM 1280 N N . CYS A 1 19 ? -10.384 -6.486 -8.467 1.00 0.00 19 CYS A N 3
ATOM 1281 C CA . CYS A 1 19 ? -11.719 -6.228 -7.941 1.00 0.00 19 CYS A CA 3
ATOM 1282 C C . CYS A 1 19 ? -11.658 -5.168 -6.842 1.00 0.00 19 CYS A C 3
ATOM 1283 O O . CYS A 1 19 ? -11.002 -5.457 -5.842 1.00 0.00 19 CYS A O 3
ATOM 1290 N N . PRO A 1 20 ? -12.347 -4.003 -6.868 1.00 0.00 20 PRO A N 3
ATOM 1291 C CA . PRO A 1 20 ? -12.137 -2.864 -5.946 1.00 0.00 20 PRO A CA 3
ATOM 1292 C C . PRO A 1 20 ? -12.719 -3.022 -4.518 1.00 0.00 20 PRO A C 3
ATOM 1293 O O . PRO A 1 20 ? -13.297 -2.062 -3.997 1.00 0.00 20 PRO A O 3
ATOM 1304 N N . TYR A 1 21 ? -12.586 -4.195 -3.846 1.00 0.00 21 TYR A N 3
ATOM 1305 C CA . TYR A 1 21 ? -13.198 -4.453 -2.545 1.00 0.00 21 TYR A CA 3
ATOM 1306 C C . TYR A 1 21 ? -12.121 -4.724 -1.510 1.00 0.00 21 TYR A C 3
ATOM 1307 O O . TYR A 1 21 ? -11.638 -5.849 -1.375 1.00 0.00 21 TYR A O 3
ATOM 1325 N N . GLY A 1 22 ? -11.736 -3.700 -0.718 1.00 0.00 22 GLY A N 3
ATOM 1326 C CA . GLY A 1 22 ? -10.722 -3.839 0.338 1.00 0.00 22 GLY A CA 3
ATOM 1327 C C . GLY A 1 22 ? -11.322 -3.375 1.631 1.00 0.00 22 GLY A C 3
ATOM 1328 O O . GLY A 1 22 ? -12.104 -2.426 1.643 1.00 0.00 22 GLY A O 3
ATOM 1332 N N . LYS A 1 23 ? -10.998 -4.051 2.760 1.00 0.00 23 LYS A N 3
ATOM 1333 C CA . LYS A 1 23 ? -11.507 -3.756 4.091 1.00 0.00 23 LYS A CA 3
ATOM 1334 C C . LYS A 1 23 ? -10.298 -3.298 4.878 1.00 0.00 23 LYS A C 3
ATOM 1335 O O . LYS A 1 23 ? -9.265 -3.967 4.921 1.00 0.00 23 LYS A O 3
ATOM 1354 N N . CYS A 1 24 ? -10.405 -2.079 5.452 1.00 0.00 24 CYS A N 3
ATOM 1355 C CA . CYS A 1 24 ? -9.344 -1.367 6.141 1.00 0.00 24 CYS A CA 3
ATOM 1356 C C . CYS A 1 24 ? -9.605 -1.267 7.634 1.00 0.00 24 CYS A C 3
ATOM 1357 O O . CYS A 1 24 ? -10.474 -0.521 8.080 1.00 0.00 24 CYS A O 3
ATOM 1364 N N . MET A 1 25 ? -8.798 -2.024 8.405 1.00 0.00 25 MET A N 3
ATOM 1365 C CA . MET A 1 25 ? -8.787 -2.084 9.855 1.00 0.00 25 MET A CA 3
ATOM 1366 C C . MET A 1 25 ? -7.366 -1.765 10.263 1.00 0.00 25 MET A C 3
ATOM 1367 O O . MET A 1 25 ? -6.420 -2.387 9.774 1.00 0.00 25 MET A O 3
ATOM 1381 N N . ASN A 1 26 ? -7.187 -0.741 11.142 1.00 0.00 26 ASN A N 3
ATOM 1382 C CA . ASN A 1 26 ? -5.916 -0.241 11.690 1.00 0.00 26 ASN A CA 3
ATOM 1383 C C . ASN A 1 26 ? -4.823 0.189 10.685 1.00 0.00 26 ASN A C 3
ATOM 1384 O O . ASN A 1 26 ? -3.633 0.107 10.989 1.00 0.00 26 ASN A O 3
ATOM 1395 N N . ARG A 1 27 ? -5.265 0.646 9.485 1.00 0.00 27 ARG A N 3
ATOM 1396 C CA . ARG A 1 27 ? -4.522 1.106 8.327 1.00 0.00 27 ARG A CA 3
ATOM 1397 C C . ARG A 1 27 ? -4.037 0.010 7.366 1.00 0.00 27 ARG A C 3
ATOM 1398 O O . ARG A 1 27 ? -3.219 0.292 6.491 1.00 0.00 27 ARG A O 3
ATOM 1419 N N . LYS A 1 28 ? -4.523 -1.263 7.460 1.00 0.00 28 LYS A N 3
ATOM 1420 C CA . LYS A 1 28 ? -4.099 -2.379 6.598 1.00 0.00 28 LYS A CA 3
ATOM 1421 C C . LYS A 1 28 ? -5.230 -2.778 5.655 1.00 0.00 28 LYS A C 3
ATOM 1422 O O . LYS A 1 28 ? -6.350 -3.020 6.099 1.00 0.00 28 LYS A O 3
ATOM 1441 N N . CYS A 1 29 ? -4.988 -2.859 4.308 1.00 0.00 29 CYS A N 3
ATOM 1442 C CA . CYS A 1 29 ? -6.014 -3.209 3.328 1.00 0.00 29 CYS A CA 3
ATOM 1443 C C . CYS A 1 29 ? -6.125 -4.709 3.104 1.00 0.00 29 CYS A C 3
ATOM 1444 O O . CYS A 1 29 ? -5.266 -5.329 2.481 1.00 0.00 29 CYS A O 3
ATOM 1451 N N . LYS A 1 30 ? -7.228 -5.322 3.573 1.00 0.00 30 LYS A N 3
ATOM 1452 C CA . LYS A 1 30 ? -7.561 -6.724 3.372 1.00 0.00 30 LYS A CA 3
ATOM 1453 C C . LYS A 1 30 ? -8.358 -6.791 2.070 1.00 0.00 30 LYS A C 3
ATOM 1454 O O . LYS A 1 30 ? -9.551 -6.496 2.064 1.00 0.00 30 LYS A O 3
ATOM 1473 N N . CYS A 1 31 ? -7.656 -7.086 0.935 1.00 0.00 31 CYS A N 3
ATOM 1474 C CA . CYS A 1 31 ? -8.147 -7.076 -0.447 1.00 0.00 31 CYS A CA 3
ATOM 1475 C C . CYS A 1 31 ? -8.815 -8.382 -0.839 1.00 0.00 31 CYS A C 3
ATOM 1476 O O . CYS A 1 31 ? -8.371 -9.468 -0.476 1.00 0.00 31 CYS A O 3
ATOM 1483 N N . ASN A 1 32 ? -9.942 -8.256 -1.582 1.00 0.00 32 ASN A N 3
ATOM 1484 C CA . ASN A 1 32 ? -10.858 -9.343 -1.909 1.00 0.00 32 ASN A CA 3
ATOM 1485 C C . ASN A 1 32 ? -11.028 -9.595 -3.405 1.00 0.00 32 ASN A C 3
ATOM 1486 O O . ASN A 1 32 ? -10.467 -8.908 -4.257 1.00 0.00 32 ASN A O 3
ATOM 1497 N N . ARG A 1 33 ? -11.866 -10.619 -3.708 1.00 0.00 33 ARG A N 3
ATOM 1498 C CA . ARG A 1 33 ? -12.322 -11.141 -4.981 1.00 0.00 33 ARG A CA 3
ATOM 1499 C C . ARG A 1 33 ? -13.632 -10.500 -5.471 1.00 0.00 33 ARG A C 3
ATOM 1500 O O . ARG A 1 33 ? -14.268 -9.748 -4.733 1.00 0.00 33 ARG A O 3
ATOM 1521 N N . CYS A 1 34 ? -14.091 -10.815 -6.709 1.00 0.00 34 CYS A N 3
ATOM 1522 C CA . CYS A 1 34 ? -15.350 -10.384 -7.291 1.00 0.00 34 CYS A CA 3
ATOM 1523 C C . CYS A 1 34 ? -15.600 -11.338 -8.490 1.00 0.00 34 CYS A C 3
ATOM 1524 O O . CYS A 1 34 ? -14.740 -12.160 -8.786 1.00 0.00 34 CYS A O 3
ATOM 1534 N N . ALA A 1 1 ? -2.163 -3.753 0.962 1.00 0.00 1 ALA A N 4
ATOM 1535 C CA . ALA A 1 1 ? -1.692 -2.315 0.842 1.00 0.00 1 ALA A CA 4
ATOM 1536 C C . ALA A 1 1 ? -2.124 -1.529 2.073 1.00 0.00 1 ALA A C 4
ATOM 1537 O O . ALA A 1 1 ? -2.778 -2.122 2.922 1.00 0.00 1 ALA A O 4
ATOM 1546 N N . SER A 1 2 ? -1.823 -0.203 2.234 1.00 0.00 2 SER A N 4
ATOM 1547 C CA . SER A 1 2 ? -2.245 0.629 3.383 1.00 0.00 2 SER A CA 4
ATOM 1548 C C . SER A 1 2 ? -3.389 1.578 2.987 1.00 0.00 2 SER A C 4
ATOM 1549 O O . SER A 1 2 ? -3.573 1.891 1.812 1.00 0.00 2 SER A O 4
ATOM 1557 N N . CYS A 1 3 ? -4.217 2.036 3.965 1.00 0.00 3 CYS A N 4
ATOM 1558 C CA . CYS A 1 3 ? -5.399 2.857 3.739 1.00 0.00 3 CYS A CA 4
ATOM 1559 C C . CYS A 1 3 ? -5.611 3.787 4.912 1.00 0.00 3 CYS A C 4
ATOM 1560 O O . CYS A 1 3 ? -4.968 3.668 5.948 1.00 0.00 3 CYS A O 4
ATOM 1567 N N . ARG A 1 4 ? -6.586 4.726 4.777 1.00 0.00 4 ARG A N 4
ATOM 1568 C CA . ARG A 1 4 ? -7.017 5.653 5.820 1.00 0.00 4 ARG A CA 4
ATOM 1569 C C . ARG A 1 4 ? -8.408 5.212 6.251 1.00 0.00 4 ARG A C 4
ATOM 1570 O O . ARG A 1 4 ? -8.660 4.849 7.400 1.00 0.00 4 ARG A O 4
ATOM 1591 N N . THR A 1 5 ? -9.315 5.160 5.240 1.00 0.00 5 THR A N 4
ATOM 1592 C CA . THR A 1 5 ? -10.669 4.612 5.240 1.00 0.00 5 THR A CA 4
ATOM 1593 C C . THR A 1 5 ? -10.665 3.567 4.102 1.00 0.00 5 THR A C 4
ATOM 1594 O O . THR A 1 5 ? -9.730 3.606 3.295 1.00 0.00 5 THR A O 4
ATOM 1605 N N . PRO A 1 6 ? -11.622 2.611 3.944 1.00 0.00 6 PRO A N 4
ATOM 1606 C CA . PRO A 1 6 ? -11.605 1.548 2.911 1.00 0.00 6 PRO A CA 4
ATOM 1607 C C . PRO A 1 6 ? -11.718 2.006 1.446 1.00 0.00 6 PRO A C 4
ATOM 1608 O O . PRO A 1 6 ? -11.320 1.274 0.540 1.00 0.00 6 PRO A O 4
ATOM 1619 N N . LYS A 1 7 ? -12.225 3.242 1.197 1.00 0.00 7 LYS A N 4
ATOM 1620 C CA . LYS A 1 7 ? -12.411 3.855 -0.112 1.00 0.00 7 LYS A CA 4
ATOM 1621 C C . LYS A 1 7 ? -11.127 4.447 -0.700 1.00 0.00 7 LYS A C 4
ATOM 1622 O O . LYS A 1 7 ? -11.119 4.918 -1.830 1.00 0.00 7 LYS A O 4
ATOM 1641 N N . ASP A 1 8 ? -9.981 4.375 0.037 1.00 0.00 8 ASP A N 4
ATOM 1642 C CA . ASP A 1 8 ? -8.662 4.763 -0.443 1.00 0.00 8 ASP A CA 4
ATOM 1643 C C . ASP A 1 8 ? -7.896 3.583 -1.041 1.00 0.00 8 ASP A C 4
ATOM 1644 O O . ASP A 1 8 ? -6.776 3.763 -1.509 1.00 0.00 8 ASP A O 4
ATOM 1653 N N . CYS A 1 9 ? -8.445 2.334 -1.025 1.00 0.00 9 CYS A N 4
ATOM 1654 C CA . CYS A 1 9 ? -7.711 1.153 -1.462 1.00 0.00 9 CYS A CA 4
ATOM 1655 C C . CYS A 1 9 ? -8.325 0.489 -2.691 1.00 0.00 9 CYS A C 4
ATOM 1656 O O . CYS A 1 9 ? -7.870 -0.551 -3.159 1.00 0.00 9 CYS A O 4
ATOM 1663 N N . ALA A 1 10 ? -9.350 1.133 -3.305 1.00 0.00 10 ALA A N 4
ATOM 1664 C CA . ALA A 1 10 ? -10.052 0.767 -4.527 1.00 0.00 10 ALA A CA 4
ATOM 1665 C C . ALA A 1 10 ? -9.187 0.691 -5.795 1.00 0.00 10 ALA A C 4
ATOM 1666 O O . ALA A 1 10 ? -9.231 -0.279 -6.544 1.00 0.00 10 ALA A O 4
ATOM 1673 N N . ASP A 1 11 ? -8.315 1.716 -5.998 1.00 0.00 11 ASP A N 4
ATOM 1674 C CA . ASP A 1 11 ? -7.293 1.822 -7.042 1.00 0.00 11 ASP A CA 4
ATOM 1675 C C . ASP A 1 11 ? -6.055 0.929 -6.801 1.00 0.00 11 ASP A C 4
ATOM 1676 O O . ASP A 1 11 ? -5.705 0.224 -7.746 1.00 0.00 11 ASP A O 4
ATOM 1685 N N . PRO A 1 12 ? -5.340 0.858 -5.633 1.00 0.00 12 PRO A N 4
ATOM 1686 C CA . PRO A 1 12 ? -4.276 -0.125 -5.361 1.00 0.00 12 PRO A CA 4
ATOM 1687 C C . PRO A 1 12 ? -4.790 -1.582 -5.263 1.00 0.00 12 PRO A C 4
ATOM 1688 O O . PRO A 1 12 ? -4.057 -2.488 -5.665 1.00 0.00 12 PRO A O 4
ATOM 1699 N N . CYS A 1 13 ? -6.056 -1.851 -4.803 1.00 0.00 13 CYS A N 4
ATOM 1700 C CA . CYS A 1 13 ? -6.636 -3.201 -4.789 1.00 0.00 13 CYS A CA 4
ATOM 1701 C C . CYS A 1 13 ? -7.055 -3.663 -6.199 1.00 0.00 13 CYS A C 4
ATOM 1702 O O . CYS A 1 13 ? -6.916 -4.844 -6.528 1.00 0.00 13 CYS A O 4
ATOM 1709 N N . ARG A 1 14 ? -7.453 -2.710 -7.091 1.00 0.00 14 ARG A N 4
ATOM 1710 C CA . ARG A 1 14 ? -7.685 -2.915 -8.531 1.00 0.00 14 ARG A CA 4
ATOM 1711 C C . ARG A 1 14 ? -6.409 -3.200 -9.328 1.00 0.00 14 ARG A C 4
ATOM 1712 O O . ARG A 1 14 ? -6.414 -3.789 -10.408 1.00 0.00 14 ARG A O 4
ATOM 1733 N N . LYS A 1 15 ? -5.261 -2.782 -8.764 1.00 0.00 15 LYS A N 4
ATOM 1734 C CA . LYS A 1 15 ? -3.928 -2.957 -9.297 1.00 0.00 15 LYS A CA 4
ATOM 1735 C C . LYS A 1 15 ? -3.271 -4.269 -8.814 1.00 0.00 15 LYS A C 4
ATOM 1736 O O . LYS A 1 15 ? -2.608 -4.950 -9.594 1.00 0.00 15 LYS A O 4
ATOM 1755 N N . GLU A 1 16 ? -3.456 -4.658 -7.508 1.00 0.00 16 GLU A N 4
ATOM 1756 C CA . GLU A 1 16 ? -2.912 -5.892 -6.894 1.00 0.00 16 GLU A CA 4
ATOM 1757 C C . GLU A 1 16 ? -3.819 -7.120 -7.048 1.00 0.00 16 GLU A C 4
ATOM 1758 O O . GLU A 1 16 ? -3.309 -8.211 -7.292 1.00 0.00 16 GLU A O 4
ATOM 1770 N N . THR A 1 17 ? -5.176 -6.995 -6.926 1.00 0.00 17 THR A N 4
ATOM 1771 C CA . THR A 1 17 ? -6.115 -8.108 -7.111 1.00 0.00 17 THR A CA 4
ATOM 1772 C C . THR A 1 17 ? -6.870 -7.932 -8.426 1.00 0.00 17 THR A C 4
ATOM 1773 O O . THR A 1 17 ? -6.827 -8.760 -9.331 1.00 0.00 17 THR A O 4
ATOM 1784 N N . GLY A 1 18 ? -7.609 -6.807 -8.516 1.00 0.00 18 GLY A N 4
ATOM 1785 C CA . GLY A 1 18 ? -8.454 -6.430 -9.641 1.00 0.00 18 GLY A CA 4
ATOM 1786 C C . GLY A 1 18 ? -9.795 -5.935 -9.190 1.00 0.00 18 GLY A C 4
ATOM 1787 O O . GLY A 1 18 ? -10.414 -5.120 -9.868 1.00 0.00 18 GLY A O 4
ATOM 1791 N N . CYS A 1 19 ? -10.280 -6.384 -8.010 1.00 0.00 19 CYS A N 4
ATOM 1792 C CA . CYS A 1 19 ? -11.578 -6.004 -7.456 1.00 0.00 19 CYS A CA 4
ATOM 1793 C C . CYS A 1 19 ? -11.347 -5.025 -6.326 1.00 0.00 19 CYS A C 4
ATOM 1794 O O . CYS A 1 19 ? -10.602 -5.323 -5.390 1.00 0.00 19 CYS A O 4
ATOM 1801 N N . PRO A 1 20 ? -12.003 -3.850 -6.307 1.00 0.00 20 PRO A N 4
ATOM 1802 C CA . PRO A 1 20 ? -11.775 -2.780 -5.333 1.00 0.00 20 PRO A CA 4
ATOM 1803 C C . PRO A 1 20 ? -12.602 -3.032 -4.056 1.00 0.00 20 PRO A C 4
ATOM 1804 O O . PRO A 1 20 ? -13.381 -2.186 -3.620 1.00 0.00 20 PRO A O 4
ATOM 1815 N N . TYR A 1 21 ? -12.450 -4.252 -3.495 1.00 0.00 21 TYR A N 4
ATOM 1816 C CA . TYR A 1 21 ? -13.190 -4.886 -2.415 1.00 0.00 21 TYR A CA 4
ATOM 1817 C C . TYR A 1 21 ? -12.306 -4.984 -1.187 1.00 0.00 21 TYR A C 4
ATOM 1818 O O . TYR A 1 21 ? -11.949 -6.083 -0.778 1.00 0.00 21 TYR A O 4
ATOM 1836 N N . GLY A 1 22 ? -11.885 -3.859 -0.558 1.00 0.00 22 GLY A N 4
ATOM 1837 C CA . GLY A 1 22 ? -10.931 -3.922 0.571 1.00 0.00 22 GLY A CA 4
ATOM 1838 C C . GLY A 1 22 ? -11.486 -3.405 1.855 1.00 0.00 22 GLY A C 4
ATOM 1839 O O . GLY A 1 22 ? -12.322 -2.508 1.878 1.00 0.00 22 GLY A O 4
ATOM 1843 N N . LYS A 1 23 ? -11.039 -4.000 2.992 1.00 0.00 23 LYS A N 4
ATOM 1844 C CA . LYS A 1 23 ? -11.510 -3.687 4.325 1.00 0.00 23 LYS A CA 4
ATOM 1845 C C . LYS A 1 23 ? -10.278 -3.203 5.053 1.00 0.00 23 LYS A C 4
ATOM 1846 O O . LYS A 1 23 ? -9.238 -3.866 5.032 1.00 0.00 23 LYS A O 4
ATOM 1865 N N . CYS A 1 24 ? -10.365 -1.994 5.680 1.00 0.00 24 CYS A N 4
ATOM 1866 C CA . CYS A 1 24 ? -9.278 -1.285 6.341 1.00 0.00 24 CYS A CA 4
ATOM 1867 C C . CYS A 1 24 ? -9.192 -1.717 7.792 1.00 0.00 24 CYS A C 4
ATOM 1868 O O . CYS A 1 24 ? -9.966 -1.300 8.655 1.00 0.00 24 CYS A O 4
ATOM 1875 N N . MET A 1 25 ? -8.216 -2.614 8.055 1.00 0.00 25 MET A N 4
ATOM 1876 C CA . MET A 1 25 ? -7.958 -3.246 9.336 1.00 0.00 25 MET A CA 4
ATOM 1877 C C . MET A 1 25 ? -6.698 -2.619 9.878 1.00 0.00 25 MET A C 4
ATOM 1878 O O . MET A 1 25 ? -5.590 -3.010 9.517 1.00 0.00 25 MET A O 4
ATOM 1892 N N . ASN A 1 26 ? -6.871 -1.563 10.722 1.00 0.00 26 ASN A N 4
ATOM 1893 C CA . ASN A 1 26 ? -5.832 -0.773 11.397 1.00 0.00 26 ASN A CA 4
ATOM 1894 C C . ASN A 1 26 ? -4.802 -0.077 10.472 1.00 0.00 26 ASN A C 4
ATOM 1895 O O . ASN A 1 26 ? -3.598 -0.122 10.739 1.00 0.00 26 ASN A O 4
ATOM 1906 N N . ARG A 1 27 ? -5.314 0.530 9.357 1.00 0.00 27 ARG A N 4
ATOM 1907 C CA . ARG A 1 27 ? -4.619 1.192 8.252 1.00 0.00 27 ARG A CA 4
ATOM 1908 C C . ARG A 1 27 ? -4.059 0.243 7.181 1.00 0.00 27 ARG A C 4
ATOM 1909 O O . ARG A 1 27 ? -3.282 0.646 6.318 1.00 0.00 27 ARG A O 4
ATOM 1930 N N . LYS A 1 28 ? -4.454 -1.057 7.183 1.00 0.00 28 LYS A N 4
ATOM 1931 C CA . LYS A 1 28 ? -4.012 -2.084 6.246 1.00 0.00 28 LYS A CA 4
ATOM 1932 C C . LYS A 1 28 ? -5.228 -2.591 5.487 1.00 0.00 28 LYS A C 4
ATOM 1933 O O . LYS A 1 28 ? -6.251 -2.940 6.080 1.00 0.00 28 LYS A O 4
ATOM 1952 N N . CYS A 1 29 ? -5.159 -2.664 4.124 1.00 0.00 29 CYS A N 4
ATOM 1953 C CA . CYS A 1 29 ? -6.233 -3.154 3.278 1.00 0.00 29 CYS A CA 4
ATOM 1954 C C . CYS A 1 29 ? -6.098 -4.647 3.104 1.00 0.00 29 CYS A C 4
ATOM 1955 O O . CYS A 1 29 ? -5.245 -5.127 2.348 1.00 0.00 29 CYS A O 4
ATOM 1962 N N . LYS A 1 30 ? -6.992 -5.399 3.790 1.00 0.00 30 LYS A N 4
ATOM 1963 C CA . LYS A 1 30 ? -7.171 -6.835 3.674 1.00 0.00 30 LYS A CA 4
ATOM 1964 C C . LYS A 1 30 ? -8.223 -6.954 2.582 1.00 0.00 30 LYS A C 4
ATOM 1965 O O . LYS A 1 30 ? -9.341 -6.465 2.749 1.00 0.00 30 LYS A O 4
ATOM 1984 N N . CYS A 1 31 ? -7.854 -7.483 1.380 1.00 0.00 31 CYS A N 4
ATOM 1985 C CA . CYS A 1 31 ? -8.714 -7.413 0.203 1.00 0.00 31 CYS A CA 4
ATOM 1986 C C . CYS A 1 31 ? -9.507 -8.684 -0.081 1.00 0.00 31 CYS A C 4
ATOM 1987 O O . CYS A 1 31 ? -9.106 -9.795 0.255 1.00 0.00 31 CYS A O 4
ATOM 1994 N N . ASN A 1 32 ? -10.698 -8.516 -0.712 1.00 0.00 32 ASN A N 4
ATOM 1995 C CA . ASN A 1 32 ? -11.705 -9.539 -1.006 1.00 0.00 32 ASN A CA 4
ATOM 1996 C C . ASN A 1 32 ? -11.852 -9.579 -2.541 1.00 0.00 32 ASN A C 4
ATOM 1997 O O . ASN A 1 32 ? -11.073 -8.928 -3.238 1.00 0.00 32 ASN A O 4
ATOM 2008 N N . ARG A 1 33 ? -12.787 -10.362 -3.146 1.00 0.00 33 ARG A N 4
ATOM 2009 C CA . ARG A 1 33 ? -12.825 -10.544 -4.604 1.00 0.00 33 ARG A CA 4
ATOM 2010 C C . ARG A 1 33 ? -14.202 -10.520 -5.239 1.00 0.00 33 ARG A C 4
ATOM 2011 O O . ARG A 1 33 ? -15.232 -10.481 -4.571 1.00 0.00 33 ARG A O 4
ATOM 2032 N N . CYS A 1 34 ? -14.234 -10.545 -6.590 1.00 0.00 34 CYS A N 4
ATOM 2033 C CA . CYS A 1 34 ? -15.383 -10.507 -7.452 1.00 0.00 34 CYS A CA 4
ATOM 2034 C C . CYS A 1 34 ? -14.903 -11.263 -8.721 1.00 0.00 34 CYS A C 4
ATOM 2035 O O . CYS A 1 34 ? -13.694 -11.421 -8.843 1.00 0.00 34 CYS A O 4
ATOM 2045 N N . ALA A 1 1 ? -0.874 -3.241 1.515 1.00 0.00 1 ALA A N 5
ATOM 2046 C CA . ALA A 1 1 ? -1.180 -1.814 1.177 1.00 0.00 1 ALA A CA 5
ATOM 2047 C C . ALA A 1 1 ? -1.851 -1.156 2.365 1.00 0.00 1 ALA A C 5
ATOM 2048 O O . ALA A 1 1 ? -2.479 -1.835 3.179 1.00 0.00 1 ALA A O 5
ATOM 2057 N N . SER A 1 2 ? -1.699 0.186 2.506 1.00 0.00 2 SER A N 5
ATOM 2058 C CA . SER A 1 2 ? -2.151 0.992 3.638 1.00 0.00 2 SER A CA 5
ATOM 2059 C C . SER A 1 2 ? -3.250 1.996 3.279 1.00 0.00 2 SER A C 5
ATOM 2060 O O . SER A 1 2 ? -3.287 2.534 2.176 1.00 0.00 2 SER A O 5
ATOM 2068 N N . CYS A 1 3 ? -4.178 2.270 4.235 1.00 0.00 3 CYS A N 5
ATOM 2069 C CA . CYS A 1 3 ? -5.330 3.161 4.094 1.00 0.00 3 CYS A CA 5
ATOM 2070 C C . CYS A 1 3 ? -5.510 4.044 5.322 1.00 0.00 3 CYS A C 5
ATOM 2071 O O . CYS A 1 3 ? -4.677 4.119 6.219 1.00 0.00 3 CYS A O 5
ATOM 2078 N N . ARG A 1 4 ? -6.669 4.738 5.356 1.00 0.00 4 ARG A N 5
ATOM 2079 C CA . ARG A 1 4 ? -7.192 5.605 6.415 1.00 0.00 4 ARG A CA 5
ATOM 2080 C C . ARG A 1 4 ? -8.607 5.118 6.684 1.00 0.00 4 ARG A C 5
ATOM 2081 O O . ARG A 1 4 ? -9.006 4.784 7.800 1.00 0.00 4 ARG A O 5
ATOM 2102 N N . THR A 1 5 ? -9.405 5.068 5.585 1.00 0.00 5 THR A N 5
ATOM 2103 C CA . THR A 1 5 ? -10.774 4.592 5.508 1.00 0.00 5 THR A CA 5
ATOM 2104 C C . THR A 1 5 ? -10.725 3.555 4.381 1.00 0.00 5 THR A C 5
ATOM 2105 O O . THR A 1 5 ? -9.793 3.633 3.575 1.00 0.00 5 THR A O 5
ATOM 2116 N N . PRO A 1 6 ? -11.633 2.567 4.215 1.00 0.00 6 PRO A N 5
ATOM 2117 C CA . PRO A 1 6 ? -11.528 1.503 3.196 1.00 0.00 6 PRO A CA 5
ATOM 2118 C C . PRO A 1 6 ? -11.691 1.970 1.730 1.00 0.00 6 PRO A C 5
ATOM 2119 O O . PRO A 1 6 ? -11.309 1.249 0.813 1.00 0.00 6 PRO A O 5
ATOM 2130 N N . LYS A 1 7 ? -12.198 3.212 1.482 1.00 0.00 7 LYS A N 5
ATOM 2131 C CA . LYS A 1 7 ? -12.370 3.824 0.169 1.00 0.00 7 LYS A CA 5
ATOM 2132 C C . LYS A 1 7 ? -11.086 4.437 -0.414 1.00 0.00 7 LYS A C 5
ATOM 2133 O O . LYS A 1 7 ? -11.096 4.962 -1.522 1.00 0.00 7 LYS A O 5
ATOM 2152 N N . ASP A 1 8 ? -9.913 4.342 0.295 1.00 0.00 8 ASP A N 5
ATOM 2153 C CA . ASP A 1 8 ? -8.617 4.789 -0.187 1.00 0.00 8 ASP A CA 5
ATOM 2154 C C . ASP A 1 8 ? -7.784 3.630 -0.732 1.00 0.00 8 ASP A C 5
ATOM 2155 O O . ASP A 1 8 ? -6.655 3.853 -1.153 1.00 0.00 8 ASP A O 5
ATOM 2164 N N . CYS A 1 9 ? -8.286 2.358 -0.722 1.00 0.00 9 CYS A N 5
ATOM 2165 C CA . CYS A 1 9 ? -7.502 1.201 -1.139 1.00 0.00 9 CYS A CA 5
ATOM 2166 C C . CYS A 1 9 ? -8.156 0.448 -2.284 1.00 0.00 9 CYS A C 5
ATOM 2167 O O . CYS A 1 9 ? -7.741 -0.651 -2.643 1.00 0.00 9 CYS A O 5
ATOM 2174 N N . ALA A 1 10 ? -9.167 1.079 -2.936 1.00 0.00 10 ALA A N 5
ATOM 2175 C CA . ALA A 1 10 ? -9.919 0.624 -4.101 1.00 0.00 10 ALA A CA 5
ATOM 2176 C C . ALA A 1 10 ? -9.098 0.534 -5.398 1.00 0.00 10 ALA A C 5
ATOM 2177 O O . ALA A 1 10 ? -9.225 -0.415 -6.171 1.00 0.00 10 ALA A O 5
ATOM 2184 N N . ASP A 1 11 ? -8.185 1.525 -5.629 1.00 0.00 11 ASP A N 5
ATOM 2185 C CA . ASP A 1 11 ? -7.256 1.603 -6.755 1.00 0.00 11 ASP A CA 5
ATOM 2186 C C . ASP A 1 11 ? -6.066 0.627 -6.657 1.00 0.00 11 ASP A C 5
ATOM 2187 O O . ASP A 1 11 ? -5.864 -0.066 -7.652 1.00 0.00 11 ASP A O 5
ATOM 2196 N N . PRO A 1 12 ? -5.257 0.453 -5.557 1.00 0.00 12 PRO A N 5
ATOM 2197 C CA . PRO A 1 12 ? -4.289 -0.657 -5.363 1.00 0.00 12 PRO A CA 5
ATOM 2198 C C . PRO A 1 12 ? -4.946 -2.066 -5.417 1.00 0.00 12 PRO A C 5
ATOM 2199 O O . PRO A 1 12 ? -4.336 -3.006 -5.933 1.00 0.00 12 PRO A O 5
ATOM 2210 N N . CYS A 1 13 ? -6.232 -2.217 -4.972 1.00 0.00 13 CYS A N 5
ATOM 2211 C CA . CYS A 1 13 ? -7.024 -3.451 -5.043 1.00 0.00 13 CYS A CA 5
ATOM 2212 C C . CYS A 1 13 ? -7.438 -3.817 -6.486 1.00 0.00 13 CYS A C 5
ATOM 2213 O O . CYS A 1 13 ? -7.512 -5.004 -6.804 1.00 0.00 13 CYS A O 5
ATOM 2220 N N . ARG A 1 14 ? -7.580 -2.789 -7.396 1.00 0.00 14 ARG A N 5
ATOM 2221 C CA . ARG A 1 14 ? -7.760 -2.924 -8.859 1.00 0.00 14 ARG A CA 5
ATOM 2222 C C . ARG A 1 14 ? -6.481 -3.350 -9.600 1.00 0.00 14 ARG A C 5
ATOM 2223 O O . ARG A 1 14 ? -6.487 -3.815 -10.741 1.00 0.00 14 ARG A O 5
ATOM 2244 N N . LYS A 1 15 ? -5.319 -3.242 -8.934 1.00 0.00 15 LYS A N 5
ATOM 2245 C CA . LYS A 1 15 ? -4.024 -3.648 -9.432 1.00 0.00 15 LYS A CA 5
ATOM 2246 C C . LYS A 1 15 ? -3.627 -5.054 -8.951 1.00 0.00 15 LYS A C 5
ATOM 2247 O O . LYS A 1 15 ? -3.085 -5.840 -9.730 1.00 0.00 15 LYS A O 5
ATOM 2266 N N . GLU A 1 16 ? -3.848 -5.400 -7.646 1.00 0.00 16 GLU A N 5
ATOM 2267 C CA . GLU A 1 16 ? -3.429 -6.691 -7.064 1.00 0.00 16 GLU A CA 5
ATOM 2268 C C . GLU A 1 16 ? -4.474 -7.800 -7.160 1.00 0.00 16 GLU A C 5
ATOM 2269 O O . GLU A 1 16 ? -4.113 -8.909 -7.551 1.00 0.00 16 GLU A O 5
ATOM 2281 N N . THR A 1 17 ? -5.790 -7.567 -6.849 1.00 0.00 17 THR A N 5
ATOM 2282 C CA . THR A 1 17 ? -6.826 -8.595 -7.074 1.00 0.00 17 THR A CA 5
ATOM 2283 C C . THR A 1 17 ? -7.516 -8.309 -8.409 1.00 0.00 17 THR A C 5
ATOM 2284 O O . THR A 1 17 ? -7.727 -9.196 -9.230 1.00 0.00 17 THR A O 5
ATOM 2295 N N . GLY A 1 18 ? -7.857 -7.017 -8.640 1.00 0.00 18 GLY A N 5
ATOM 2296 C CA . GLY A 1 18 ? -8.467 -6.487 -9.863 1.00 0.00 18 GLY A CA 5
ATOM 2297 C C . GLY A 1 18 ? -9.835 -5.950 -9.593 1.00 0.00 18 GLY A C 5
ATOM 2298 O O . GLY A 1 18 ? -10.420 -5.213 -10.381 1.00 0.00 18 GLY A O 5
ATOM 2302 N N . CYS A 1 19 ? -10.367 -6.368 -8.429 1.00 0.00 19 CYS A N 5
ATOM 2303 C CA . CYS A 1 19 ? -11.699 -6.110 -7.899 1.00 0.00 19 CYS A CA 5
ATOM 2304 C C . CYS A 1 19 ? -11.687 -5.053 -6.792 1.00 0.00 19 CYS A C 5
ATOM 2305 O O . CYS A 1 19 ? -11.066 -5.335 -5.767 1.00 0.00 19 CYS A O 5
ATOM 2312 N N . PRO A 1 20 ? -12.432 -3.916 -6.858 1.00 0.00 20 PRO A N 5
ATOM 2313 C CA . PRO A 1 20 ? -12.357 -2.747 -5.945 1.00 0.00 20 PRO A CA 5
ATOM 2314 C C . PRO A 1 20 ? -12.794 -2.930 -4.468 1.00 0.00 20 PRO A C 5
ATOM 2315 O O . PRO A 1 20 ? -13.313 -1.978 -3.880 1.00 0.00 20 PRO A O 5
ATOM 2326 N N . TYR A 1 21 ? -12.627 -4.126 -3.856 1.00 0.00 21 TYR A N 5
ATOM 2327 C CA . TYR A 1 21 ? -13.130 -4.482 -2.539 1.00 0.00 21 TYR A CA 5
ATOM 2328 C C . TYR A 1 21 ? -11.989 -4.657 -1.543 1.00 0.00 21 TYR A C 5
ATOM 2329 O O . TYR A 1 21 ? -11.294 -5.672 -1.571 1.00 0.00 21 TYR A O 5
ATOM 2347 N N . GLY A 1 22 ? -11.811 -3.727 -0.577 1.00 0.00 22 GLY A N 5
ATOM 2348 C CA . GLY A 1 22 ? -10.806 -3.900 0.483 1.00 0.00 22 GLY A CA 5
ATOM 2349 C C . GLY A 1 22 ? -11.337 -3.349 1.775 1.00 0.00 22 GLY A C 5
ATOM 2350 O O . GLY A 1 22 ? -11.971 -2.298 1.761 1.00 0.00 22 GLY A O 5
ATOM 2354 N N . LYS A 1 23 ? -11.106 -4.021 2.940 1.00 0.00 23 LYS A N 5
ATOM 2355 C CA . LYS A 1 23 ? -11.500 -3.549 4.266 1.00 0.00 23 LYS A CA 5
ATOM 2356 C C . LYS A 1 23 ? -10.280 -3.007 4.988 1.00 0.00 23 LYS A C 5
ATOM 2357 O O . LYS A 1 23 ? -9.218 -3.627 4.976 1.00 0.00 23 LYS A O 5
ATOM 2376 N N . CYS A 1 24 ? -10.419 -1.831 5.662 1.00 0.00 24 CYS A N 5
ATOM 2377 C CA . CYS A 1 24 ? -9.351 -1.176 6.426 1.00 0.00 24 CYS A CA 5
ATOM 2378 C C . CYS A 1 24 ? -9.338 -1.650 7.878 1.00 0.00 24 CYS A C 5
ATOM 2379 O O . CYS A 1 24 ? -10.225 -1.343 8.676 1.00 0.00 24 CYS A O 5
ATOM 2386 N N . MET A 1 25 ? -8.293 -2.440 8.225 1.00 0.00 25 MET A N 5
ATOM 2387 C CA . MET A 1 25 ? -8.071 -3.031 9.534 1.00 0.00 25 MET A CA 5
ATOM 2388 C C . MET A 1 25 ? -6.803 -2.408 10.083 1.00 0.00 25 MET A C 5
ATOM 2389 O O . MET A 1 25 ? -5.702 -2.803 9.709 1.00 0.00 25 MET A O 5
ATOM 2403 N N . ASN A 1 26 ? -6.936 -1.369 10.961 1.00 0.00 26 ASN A N 5
ATOM 2404 C CA . ASN A 1 26 ? -5.835 -0.647 11.631 1.00 0.00 26 ASN A CA 5
ATOM 2405 C C . ASN A 1 26 ? -4.856 0.108 10.690 1.00 0.00 26 ASN A C 5
ATOM 2406 O O . ASN A 1 26 ? -3.655 0.130 10.949 1.00 0.00 26 ASN A O 5
ATOM 2417 N N . ARG A 1 27 ? -5.379 0.685 9.572 1.00 0.00 27 ARG A N 5
ATOM 2418 C CA . ARG A 1 27 ? -4.692 1.349 8.462 1.00 0.00 27 ARG A CA 5
ATOM 2419 C C . ARG A 1 27 ? -4.185 0.402 7.358 1.00 0.00 27 ARG A C 5
ATOM 2420 O O . ARG A 1 27 ? -3.475 0.838 6.460 1.00 0.00 27 ARG A O 5
ATOM 2441 N N . LYS A 1 28 ? -4.510 -0.913 7.374 1.00 0.00 28 LYS A N 5
ATOM 2442 C CA . LYS A 1 28 ? -4.057 -1.916 6.405 1.00 0.00 28 LYS A CA 5
ATOM 2443 C C . LYS A 1 28 ? -5.253 -2.464 5.657 1.00 0.00 28 LYS A C 5
ATOM 2444 O O . LYS A 1 28 ? -6.311 -2.686 6.245 1.00 0.00 28 LYS A O 5
ATOM 2463 N N . CYS A 1 29 ? -5.105 -2.676 4.316 1.00 0.00 29 CYS A N 5
ATOM 2464 C CA . CYS A 1 29 ? -6.174 -3.130 3.440 1.00 0.00 29 CYS A CA 5
ATOM 2465 C C . CYS A 1 29 ? -6.202 -4.631 3.226 1.00 0.00 29 CYS A C 5
ATOM 2466 O O . CYS A 1 29 ? -5.280 -5.216 2.654 1.00 0.00 29 CYS A O 5
ATOM 2473 N N . LYS A 1 30 ? -7.332 -5.264 3.622 1.00 0.00 30 LYS A N 5
ATOM 2474 C CA . LYS A 1 30 ? -7.663 -6.656 3.365 1.00 0.00 30 LYS A CA 5
ATOM 2475 C C . LYS A 1 30 ? -8.421 -6.722 2.031 1.00 0.00 30 LYS A C 5
ATOM 2476 O O . LYS A 1 30 ? -9.645 -6.616 1.998 1.00 0.00 30 LYS A O 5
ATOM 2495 N N . CYS A 1 31 ? -7.662 -6.839 0.901 1.00 0.00 31 CYS A N 5
ATOM 2496 C CA . CYS A 1 31 ? -8.120 -6.879 -0.499 1.00 0.00 31 CYS A CA 5
ATOM 2497 C C . CYS A 1 31 ? -8.739 -8.224 -0.874 1.00 0.00 31 CYS A C 5
ATOM 2498 O O . CYS A 1 31 ? -8.194 -9.276 -0.547 1.00 0.00 31 CYS A O 5
ATOM 2505 N N . ASN A 1 32 ? -9.911 -8.168 -1.548 1.00 0.00 32 ASN A N 5
ATOM 2506 C CA . ASN A 1 32 ? -10.749 -9.317 -1.872 1.00 0.00 32 ASN A CA 5
ATOM 2507 C C . ASN A 1 32 ? -10.930 -9.538 -3.367 1.00 0.00 32 ASN A C 5
ATOM 2508 O O . ASN A 1 32 ? -10.543 -8.716 -4.188 1.00 0.00 32 ASN A O 5
ATOM 2519 N N . ARG A 1 33 ? -11.624 -10.651 -3.717 1.00 0.00 33 ARG A N 5
ATOM 2520 C CA . ARG A 1 33 ? -12.065 -11.094 -5.027 1.00 0.00 33 ARG A CA 5
ATOM 2521 C C . ARG A 1 33 ? -13.450 -10.522 -5.400 1.00 0.00 33 ARG A C 5
ATOM 2522 O O . ARG A 1 33 ? -14.097 -9.879 -4.573 1.00 0.00 33 ARG A O 5
ATOM 2543 N N . CYS A 1 34 ? -13.949 -10.745 -6.641 1.00 0.00 34 CYS A N 5
ATOM 2544 C CA . CYS A 1 34 ? -15.268 -10.359 -7.104 1.00 0.00 34 CYS A CA 5
ATOM 2545 C C . CYS A 1 34 ? -15.575 -11.334 -8.268 1.00 0.00 34 CYS A C 5
ATOM 2546 O O . CYS A 1 34 ? -14.662 -12.028 -8.708 1.00 0.00 34 CYS A O 5
ATOM 2556 N N . ALA A 1 1 ? -0.550 -2.989 2.154 1.00 0.00 1 ALA A N 6
ATOM 2557 C CA . ALA A 1 1 ? -0.685 -1.562 1.748 1.00 0.00 1 ALA A CA 6
ATOM 2558 C C . ALA A 1 1 ? -1.432 -0.742 2.776 1.00 0.00 1 ALA A C 6
ATOM 2559 O O . ALA A 1 1 ? -2.117 -1.291 3.640 1.00 0.00 1 ALA A O 6
ATOM 2568 N N . SER A 1 2 ? -1.296 0.606 2.686 1.00 0.00 2 SER A N 6
ATOM 2569 C CA . SER A 1 2 ? -1.897 1.593 3.583 1.00 0.00 2 SER A CA 6
ATOM 2570 C C . SER A 1 2 ? -3.261 2.085 3.104 1.00 0.00 2 SER A C 6
ATOM 2571 O O . SER A 1 2 ? -3.500 2.211 1.905 1.00 0.00 2 SER A O 6
ATOM 2579 N N . CYS A 1 3 ? -4.170 2.392 4.067 1.00 0.00 3 CYS A N 6
ATOM 2580 C CA . CYS A 1 3 ? -5.518 2.908 3.875 1.00 0.00 3 CYS A CA 6
ATOM 2581 C C . CYS A 1 3 ? -5.904 3.665 5.137 1.00 0.00 3 CYS A C 6
ATOM 2582 O O . CYS A 1 3 ? -5.368 3.377 6.208 1.00 0.00 3 CYS A O 6
ATOM 2589 N N . ARG A 1 4 ? -6.887 4.604 5.020 1.00 0.00 4 ARG A N 6
ATOM 2590 C CA . ARG A 1 4 ? -7.460 5.348 6.149 1.00 0.00 4 ARG A CA 6
ATOM 2591 C C . ARG A 1 4 ? -8.858 4.801 6.366 1.00 0.00 4 ARG A C 6
ATOM 2592 O O . ARG A 1 4 ? -9.209 4.233 7.402 1.00 0.00 4 ARG A O 6
ATOM 2613 N N . THR A 1 5 ? -9.671 4.919 5.286 1.00 0.00 5 THR A N 6
ATOM 2614 C CA . THR A 1 5 ? -11.015 4.391 5.158 1.00 0.00 5 THR A CA 6
ATOM 2615 C C . THR A 1 5 ? -10.873 3.313 4.075 1.00 0.00 5 THR A C 6
ATOM 2616 O O . THR A 1 5 ? -9.915 3.411 3.297 1.00 0.00 5 THR A O 6
ATOM 2627 N N . PRO A 1 6 ? -11.747 2.287 3.951 1.00 0.00 6 PRO A N 6
ATOM 2628 C CA . PRO A 1 6 ? -11.620 1.184 2.985 1.00 0.00 6 PRO A CA 6
ATOM 2629 C C . PRO A 1 6 ? -11.726 1.571 1.507 1.00 0.00 6 PRO A C 6
ATOM 2630 O O . PRO A 1 6 ? -11.223 0.826 0.669 1.00 0.00 6 PRO A O 6
ATOM 2641 N N . LYS A 1 7 ? -12.281 2.774 1.164 1.00 0.00 7 LYS A N 6
ATOM 2642 C CA . LYS A 1 7 ? -12.383 3.354 -0.177 1.00 0.00 7 LYS A CA 6
ATOM 2643 C C . LYS A 1 7 ? -11.030 3.784 -0.771 1.00 0.00 7 LYS A C 6
ATOM 2644 O O . LYS A 1 7 ? -10.883 3.948 -1.977 1.00 0.00 7 LYS A O 6
ATOM 2663 N N . ASP A 1 8 ? -9.967 3.927 0.077 1.00 0.00 8 ASP A N 6
ATOM 2664 C CA . ASP A 1 8 ? -8.610 4.277 -0.335 1.00 0.00 8 ASP A CA 6
ATOM 2665 C C . ASP A 1 8 ? -7.809 3.058 -0.814 1.00 0.00 8 ASP A C 6
ATOM 2666 O O . ASP A 1 8 ? -6.733 3.206 -1.379 1.00 0.00 8 ASP A O 6
ATOM 2675 N N . CYS A 1 9 ? -8.315 1.805 -0.607 1.00 0.00 9 CYS A N 6
ATOM 2676 C CA . CYS A 1 9 ? -7.665 0.569 -1.013 1.00 0.00 9 CYS A CA 6
ATOM 2677 C C . CYS A 1 9 ? -8.329 -0.006 -2.268 1.00 0.00 9 CYS A C 6
ATOM 2678 O O . CYS A 1 9 ? -7.867 -0.984 -2.851 1.00 0.00 9 CYS A O 6
ATOM 2685 N N . ALA A 1 10 ? -9.384 0.682 -2.797 1.00 0.00 10 ALA A N 6
ATOM 2686 C CA . ALA A 1 10 ? -10.080 0.414 -4.059 1.00 0.00 10 ALA A CA 6
ATOM 2687 C C . ALA A 1 10 ? -9.200 0.568 -5.315 1.00 0.00 10 ALA A C 6
ATOM 2688 O O . ALA A 1 10 ? -9.272 -0.222 -6.246 1.00 0.00 10 ALA A O 6
ATOM 2695 N N . ASP A 1 11 ? -8.287 1.584 -5.294 1.00 0.00 11 ASP A N 6
ATOM 2696 C CA . ASP A 1 11 ? -7.253 1.891 -6.285 1.00 0.00 11 ASP A CA 6
ATOM 2697 C C . ASP A 1 11 ? -6.062 0.896 -6.269 1.00 0.00 11 ASP A C 6
ATOM 2698 O O . ASP A 1 11 ? -5.791 0.346 -7.338 1.00 0.00 11 ASP A O 6
ATOM 2707 N N . PRO A 1 12 ? -5.305 0.584 -5.167 1.00 0.00 12 PRO A N 6
ATOM 2708 C CA . PRO A 1 12 ? -4.285 -0.481 -5.110 1.00 0.00 12 PRO A CA 6
ATOM 2709 C C . PRO A 1 12 ? -4.886 -1.896 -5.234 1.00 0.00 12 PRO A C 6
ATOM 2710 O O . PRO A 1 12 ? -4.243 -2.774 -5.814 1.00 0.00 12 PRO A O 6
ATOM 2721 N N . CYS A 1 13 ? -6.158 -2.142 -4.779 1.00 0.00 13 CYS A N 6
ATOM 2722 C CA . CYS A 1 13 ? -6.853 -3.428 -4.944 1.00 0.00 13 CYS A CA 6
ATOM 2723 C C . CYS A 1 13 ? -7.272 -3.683 -6.405 1.00 0.00 13 CYS A C 6
ATOM 2724 O O . CYS A 1 13 ? -7.172 -4.807 -6.898 1.00 0.00 13 CYS A O 6
ATOM 2731 N N . ARG A 1 14 ? -7.613 -2.590 -7.161 1.00 0.00 14 ARG A N 6
ATOM 2732 C CA . ARG A 1 14 ? -7.847 -2.569 -8.622 1.00 0.00 14 ARG A CA 6
ATOM 2733 C C . ARG A 1 14 ? -6.569 -2.787 -9.447 1.00 0.00 14 ARG A C 6
ATOM 2734 O O . ARG A 1 14 ? -6.599 -3.031 -10.654 1.00 0.00 14 ARG A O 6
ATOM 2755 N N . LYS A 1 15 ? -5.403 -2.725 -8.780 1.00 0.00 15 LYS A N 6
ATOM 2756 C CA . LYS A 1 15 ? -4.092 -2.983 -9.337 1.00 0.00 15 LYS A CA 6
ATOM 2757 C C . LYS A 1 15 ? -3.517 -4.379 -8.972 1.00 0.00 15 LYS A C 6
ATOM 2758 O O . LYS A 1 15 ? -2.961 -5.063 -9.829 1.00 0.00 15 LYS A O 6
ATOM 2777 N N . GLU A 1 16 ? -3.595 -4.831 -7.671 1.00 0.00 16 GLU A N 6
ATOM 2778 C CA . GLU A 1 16 ? -3.027 -6.109 -7.153 1.00 0.00 16 GLU A CA 6
ATOM 2779 C C . GLU A 1 16 ? -3.843 -7.365 -7.465 1.00 0.00 16 GLU A C 6
ATOM 2780 O O . GLU A 1 16 ? -3.279 -8.377 -7.871 1.00 0.00 16 GLU A O 6
ATOM 2792 N N . THR A 1 17 ? -5.189 -7.306 -7.294 1.00 0.00 17 THR A N 6
ATOM 2793 C CA . THR A 1 17 ? -6.114 -8.400 -7.632 1.00 0.00 17 THR A CA 6
ATOM 2794 C C . THR A 1 17 ? -6.892 -7.974 -8.875 1.00 0.00 17 THR A C 6
ATOM 2795 O O . THR A 1 17 ? -7.022 -8.710 -9.853 1.00 0.00 17 THR A O 6
ATOM 2806 N N . GLY A 1 18 ? -7.398 -6.719 -8.877 1.00 0.00 18 GLY A N 6
ATOM 2807 C CA . GLY A 1 18 ? -8.074 -6.136 -10.026 1.00 0.00 18 GLY A CA 6
ATOM 2808 C C . GLY A 1 18 ? -9.506 -5.865 -9.760 1.00 0.00 18 GLY A C 6
ATOM 2809 O O . GLY A 1 18 ? -10.158 -5.196 -10.549 1.00 0.00 18 GLY A O 6
ATOM 2813 N N . CYS A 1 19 ? -10.058 -6.346 -8.633 1.00 0.00 19 CYS A N 6
ATOM 2814 C CA . CYS A 1 19 ? -11.441 -6.080 -8.258 1.00 0.00 19 CYS A CA 6
ATOM 2815 C C . CYS A 1 19 ? -11.429 -5.254 -6.964 1.00 0.00 19 CYS A C 6
ATOM 2816 O O . CYS A 1 19 ? -10.913 -5.749 -5.961 1.00 0.00 19 CYS A O 6
ATOM 2823 N N . PRO A 1 20 ? -12.014 -4.024 -6.903 1.00 0.00 20 PRO A N 6
ATOM 2824 C CA . PRO A 1 20 ? -11.967 -3.101 -5.755 1.00 0.00 20 PRO A CA 6
ATOM 2825 C C . PRO A 1 20 ? -12.923 -3.544 -4.640 1.00 0.00 20 PRO A C 6
ATOM 2826 O O . PRO A 1 20 ? -13.993 -2.964 -4.467 1.00 0.00 20 PRO A O 6
ATOM 2837 N N . TYR A 1 21 ? -12.552 -4.606 -3.891 1.00 0.00 21 TYR A N 6
ATOM 2838 C CA . TYR A 1 21 ? -13.379 -5.261 -2.879 1.00 0.00 21 TYR A CA 6
ATOM 2839 C C . TYR A 1 21 ? -12.683 -5.290 -1.531 1.00 0.00 21 TYR A C 6
ATOM 2840 O O . TYR A 1 21 ? -12.382 -6.352 -1.006 1.00 0.00 21 TYR A O 6
ATOM 2858 N N . GLY A 1 22 ? -12.356 -4.137 -0.901 1.00 0.00 22 GLY A N 6
ATOM 2859 C CA . GLY A 1 22 ? -11.538 -4.160 0.337 1.00 0.00 22 GLY A CA 6
ATOM 2860 C C . GLY A 1 22 ? -12.102 -3.538 1.582 1.00 0.00 22 GLY A C 6
ATOM 2861 O O . GLY A 1 22 ? -13.055 -2.760 1.577 1.00 0.00 22 GLY A O 6
ATOM 2865 N N . LYS A 1 23 ? -11.453 -3.897 2.724 1.00 0.00 23 LYS A N 6
ATOM 2866 C CA . LYS A 1 23 ? -11.726 -3.470 4.078 1.00 0.00 23 LYS A CA 6
ATOM 2867 C C . LYS A 1 23 ? -10.444 -2.917 4.658 1.00 0.00 23 LYS A C 6
ATOM 2868 O O . LYS A 1 23 ? -9.361 -3.433 4.381 1.00 0.00 23 LYS A O 6
ATOM 2887 N N . CYS A 1 24 ? -10.564 -1.870 5.517 1.00 0.00 24 CYS A N 6
ATOM 2888 C CA . CYS A 1 24 ? -9.459 -1.250 6.255 1.00 0.00 24 CYS A CA 6
ATOM 2889 C C . CYS A 1 24 ? -9.548 -1.562 7.740 1.00 0.00 24 CYS A C 6
ATOM 2890 O O . CYS A 1 24 ? -10.628 -1.554 8.330 1.00 0.00 24 CYS A O 6
ATOM 2897 N N . MET A 1 25 ? -8.374 -1.818 8.380 1.00 0.00 25 MET A N 6
ATOM 2898 C CA . MET A 1 25 ? -8.285 -2.155 9.802 1.00 0.00 25 MET A CA 6
ATOM 2899 C C . MET A 1 25 ? -7.179 -1.371 10.489 1.00 0.00 25 MET A C 6
ATOM 2900 O O . MET A 1 25 ? -6.500 -1.860 11.391 1.00 0.00 25 MET A O 6
ATOM 2914 N N . ASN A 1 26 ? -7.042 -0.097 10.053 1.00 0.00 26 ASN A N 6
ATOM 2915 C CA . ASN A 1 26 ? -6.104 0.945 10.491 1.00 0.00 26 ASN A CA 6
ATOM 2916 C C . ASN A 1 26 ? -4.652 0.730 10.002 1.00 0.00 26 ASN A C 6
ATOM 2917 O O . ASN A 1 26 ? -3.831 0.189 10.741 1.00 0.00 26 ASN A O 6
ATOM 2928 N N . ARG A 1 27 ? -4.306 1.179 8.755 1.00 0.00 27 ARG A N 6
ATOM 2929 C CA . ARG A 1 27 ? -2.968 1.158 8.149 1.00 0.00 27 ARG A CA 6
ATOM 2930 C C . ARG A 1 27 ? -2.485 -0.202 7.604 1.00 0.00 27 ARG A C 6
ATOM 2931 O O . ARG A 1 27 ? -1.305 -0.454 7.371 1.00 0.00 27 ARG A O 6
ATOM 2952 N N . LYS A 1 28 ? -3.447 -1.113 7.342 1.00 0.00 28 LYS A N 6
ATOM 2953 C CA . LYS A 1 28 ? -3.272 -2.433 6.767 1.00 0.00 28 LYS A CA 6
ATOM 2954 C C . LYS A 1 28 ? -4.550 -2.755 6.003 1.00 0.00 28 LYS A C 6
ATOM 2955 O O . LYS A 1 28 ? -5.646 -2.622 6.556 1.00 0.00 28 LYS A O 6
ATOM 2974 N N . CYS A 1 29 ? -4.442 -3.206 4.718 1.00 0.00 29 CYS A N 6
ATOM 2975 C CA . CYS A 1 29 ? -5.566 -3.648 3.895 1.00 0.00 29 CYS A CA 6
ATOM 2976 C C . CYS A 1 29 ? -5.662 -5.168 3.854 1.00 0.00 29 CYS A C 6
ATOM 2977 O O . CYS A 1 29 ? -4.675 -5.882 3.683 1.00 0.00 29 CYS A O 6
ATOM 2984 N N . LYS A 1 30 ? -6.919 -5.668 3.882 1.00 0.00 30 LYS A N 6
ATOM 2985 C CA . LYS A 1 30 ? -7.276 -7.040 3.582 1.00 0.00 30 LYS A CA 6
ATOM 2986 C C . LYS A 1 30 ? -8.247 -6.861 2.437 1.00 0.00 30 LYS A C 6
ATOM 2987 O O . LYS A 1 30 ? -9.264 -6.179 2.611 1.00 0.00 30 LYS A O 6
ATOM 3006 N N . CYS A 1 31 ? -7.967 -7.427 1.228 1.00 0.00 31 CYS A N 6
ATOM 3007 C CA . CYS A 1 31 ? -8.854 -7.284 0.079 1.00 0.00 31 CYS A CA 6
ATOM 3008 C C . CYS A 1 31 ? -9.587 -8.586 -0.176 1.00 0.00 31 CYS A C 6
ATOM 3009 O O . CYS A 1 31 ? -9.155 -9.656 0.243 1.00 0.00 31 CYS A O 6
ATOM 3016 N N . ASN A 1 32 ? -10.735 -8.508 -0.886 1.00 0.00 32 ASN A N 6
ATOM 3017 C CA . ASN A 1 32 ? -11.623 -9.607 -1.248 1.00 0.00 32 ASN A CA 6
ATOM 3018 C C . ASN A 1 32 ? -11.648 -9.607 -2.790 1.00 0.00 32 ASN A C 6
ATOM 3019 O O . ASN A 1 32 ? -10.719 -9.098 -3.424 1.00 0.00 32 ASN A O 6
ATOM 3030 N N . ARG A 1 33 ? -12.662 -10.202 -3.464 1.00 0.00 33 ARG A N 6
ATOM 3031 C CA . ARG A 1 33 ? -12.725 -10.295 -4.916 1.00 0.00 33 ARG A CA 6
ATOM 3032 C C . ARG A 1 33 ? -14.142 -10.075 -5.403 1.00 0.00 33 ARG A C 6
ATOM 3033 O O . ARG A 1 33 ? -15.099 -10.090 -4.637 1.00 0.00 33 ARG A O 6
ATOM 3054 N N . CYS A 1 34 ? -14.314 -9.927 -6.732 1.00 0.00 34 CYS A N 6
ATOM 3055 C CA . CYS A 1 34 ? -15.592 -9.783 -7.424 1.00 0.00 34 CYS A CA 6
ATOM 3056 C C . CYS A 1 34 ? -16.359 -11.146 -7.629 1.00 0.00 34 CYS A C 6
ATOM 3057 O O . CYS A 1 34 ? -16.883 -11.466 -8.690 1.00 0.00 34 CYS A O 6
ATOM 3067 N N . ALA A 1 1 ? -1.878 -3.880 1.542 1.00 0.00 1 ALA A N 7
ATOM 3068 C CA . ALA A 1 1 ? -1.583 -2.422 1.276 1.00 0.00 1 ALA A CA 7
ATOM 3069 C C . ALA A 1 1 ? -2.036 -1.579 2.459 1.00 0.00 1 ALA A C 7
ATOM 3070 O O . ALA A 1 1 ? -2.588 -2.138 3.407 1.00 0.00 1 ALA A O 7
ATOM 3079 N N . SER A 1 2 ? -1.833 -0.235 2.450 1.00 0.00 2 SER A N 7
ATOM 3080 C CA . SER A 1 2 ? -2.217 0.683 3.529 1.00 0.00 2 SER A CA 7
ATOM 3081 C C . SER A 1 2 ? -3.351 1.597 3.072 1.00 0.00 2 SER A C 7
ATOM 3082 O O . SER A 1 2 ? -3.402 2.008 1.914 1.00 0.00 2 SER A O 7
ATOM 3090 N N . CYS A 1 3 ? -4.290 1.944 3.985 1.00 0.00 3 CYS A N 7
ATOM 3091 C CA . CYS A 1 3 ? -5.454 2.787 3.711 1.00 0.00 3 CYS A CA 7
ATOM 3092 C C . CYS A 1 3 ? -5.718 3.698 4.898 1.00 0.00 3 CYS A C 7
ATOM 3093 O O . CYS A 1 3 ? -4.975 3.713 5.866 1.00 0.00 3 CYS A O 7
ATOM 3100 N N . ARG A 1 4 ? -6.825 4.478 4.874 1.00 0.00 4 ARG A N 7
ATOM 3101 C CA . ARG A 1 4 ? -7.299 5.302 5.990 1.00 0.00 4 ARG A CA 7
ATOM 3102 C C . ARG A 1 4 ? -8.691 4.770 6.286 1.00 0.00 4 ARG A C 7
ATOM 3103 O O . ARG A 1 4 ? -8.999 4.251 7.361 1.00 0.00 4 ARG A O 7
ATOM 3124 N N . THR A 1 5 ? -9.551 4.852 5.239 1.00 0.00 5 THR A N 7
ATOM 3125 C CA . THR A 1 5 ? -10.899 4.318 5.150 1.00 0.00 5 THR A CA 7
ATOM 3126 C C . THR A 1 5 ? -10.864 3.329 3.968 1.00 0.00 5 THR A C 7
ATOM 3127 O O . THR A 1 5 ? -9.925 3.414 3.169 1.00 0.00 5 THR A O 7
ATOM 3138 N N . PRO A 1 6 ? -11.811 2.387 3.747 1.00 0.00 6 PRO A N 7
ATOM 3139 C CA . PRO A 1 6 ? -11.772 1.377 2.664 1.00 0.00 6 PRO A CA 7
ATOM 3140 C C . PRO A 1 6 ? -11.866 1.902 1.225 1.00 0.00 6 PRO A C 7
ATOM 3141 O O . PRO A 1 6 ? -11.485 1.199 0.290 1.00 0.00 6 PRO A O 7
ATOM 3152 N N . LYS A 1 7 ? -12.321 3.170 1.029 1.00 0.00 7 LYS A N 7
ATOM 3153 C CA . LYS A 1 7 ? -12.455 3.898 -0.236 1.00 0.00 7 LYS A CA 7
ATOM 3154 C C . LYS A 1 7 ? -11.096 4.304 -0.836 1.00 0.00 7 LYS A C 7
ATOM 3155 O O . LYS A 1 7 ? -10.981 4.581 -2.026 1.00 0.00 7 LYS A O 7
ATOM 3174 N N . ASP A 1 8 ? -9.996 4.291 -0.023 1.00 0.00 8 ASP A N 7
ATOM 3175 C CA . ASP A 1 8 ? -8.635 4.589 -0.459 1.00 0.00 8 ASP A CA 7
ATOM 3176 C C . ASP A 1 8 ? -7.879 3.374 -1.002 1.00 0.00 8 ASP A C 7
ATOM 3177 O O . ASP A 1 8 ? -6.736 3.508 -1.428 1.00 0.00 8 ASP A O 7
ATOM 3186 N N . CYS A 1 9 ? -8.459 2.142 -0.975 1.00 0.00 9 CYS A N 7
ATOM 3187 C CA . CYS A 1 9 ? -7.772 0.924 -1.368 1.00 0.00 9 CYS A CA 7
ATOM 3188 C C . CYS A 1 9 ? -8.289 0.355 -2.679 1.00 0.00 9 CYS A C 7
ATOM 3189 O O . CYS A 1 9 ? -7.804 -0.648 -3.193 1.00 0.00 9 CYS A O 7
ATOM 3196 N N . ALA A 1 10 ? -9.274 1.046 -3.311 1.00 0.00 10 ALA A N 7
ATOM 3197 C CA . ALA A 1 10 ? -9.914 0.726 -4.584 1.00 0.00 10 ALA A CA 7
ATOM 3198 C C . ALA A 1 10 ? -9.014 0.624 -5.818 1.00 0.00 10 ALA A C 7
ATOM 3199 O O . ALA A 1 10 ? -9.234 -0.213 -6.687 1.00 0.00 10 ALA A O 7
ATOM 3206 N N . ASP A 1 11 ? -7.941 1.457 -5.870 1.00 0.00 11 ASP A N 7
ATOM 3207 C CA . ASP A 1 11 ? -6.854 1.450 -6.845 1.00 0.00 11 ASP A CA 7
ATOM 3208 C C . ASP A 1 11 ? -5.773 0.427 -6.466 1.00 0.00 11 ASP A C 7
ATOM 3209 O O . ASP A 1 11 ? -5.600 -0.469 -7.288 1.00 0.00 11 ASP A O 7
ATOM 3218 N N . PRO A 1 12 ? -5.045 0.383 -5.298 1.00 0.00 12 PRO A N 7
ATOM 3219 C CA . PRO A 1 12 ? -4.096 -0.694 -4.940 1.00 0.00 12 PRO A CA 7
ATOM 3220 C C . PRO A 1 12 ? -4.725 -2.105 -4.867 1.00 0.00 12 PRO A C 7
ATOM 3221 O O . PRO A 1 12 ? -4.007 -3.047 -5.183 1.00 0.00 12 PRO A O 7
ATOM 3232 N N . CYS A 1 13 ? -6.052 -2.262 -4.544 1.00 0.00 13 CYS A N 7
ATOM 3233 C CA . CYS A 1 13 ? -6.785 -3.545 -4.595 1.00 0.00 13 CYS A CA 7
ATOM 3234 C C . CYS A 1 13 ? -7.204 -3.934 -6.034 1.00 0.00 13 CYS A C 7
ATOM 3235 O O . CYS A 1 13 ? -7.135 -5.116 -6.370 1.00 0.00 13 CYS A O 7
ATOM 3242 N N . ARG A 1 14 ? -7.555 -2.963 -6.936 1.00 0.00 14 ARG A N 7
ATOM 3243 C CA . ARG A 1 14 ? -7.803 -3.162 -8.388 1.00 0.00 14 ARG A CA 7
ATOM 3244 C C . ARG A 1 14 ? -6.512 -3.346 -9.196 1.00 0.00 14 ARG A C 7
ATOM 3245 O O . ARG A 1 14 ? -6.453 -4.137 -10.132 1.00 0.00 14 ARG A O 7
ATOM 3266 N N . LYS A 1 15 ? -5.415 -2.633 -8.821 1.00 0.00 15 LYS A N 7
ATOM 3267 C CA . LYS A 1 15 ? -4.084 -2.698 -9.421 1.00 0.00 15 LYS A CA 7
ATOM 3268 C C . LYS A 1 15 ? -3.313 -3.988 -9.089 1.00 0.00 15 LYS A C 7
ATOM 3269 O O . LYS A 1 15 ? -2.548 -4.496 -9.906 1.00 0.00 15 LYS A O 7
ATOM 3288 N N . GLU A 1 16 ? -3.547 -4.562 -7.865 1.00 0.00 16 GLU A N 7
ATOM 3289 C CA . GLU A 1 16 ? -2.970 -5.845 -7.410 1.00 0.00 16 GLU A CA 7
ATOM 3290 C C . GLU A 1 16 ? -3.880 -7.035 -7.734 1.00 0.00 16 GLU A C 7
ATOM 3291 O O . GLU A 1 16 ? -3.389 -8.055 -8.208 1.00 0.00 16 GLU A O 7
ATOM 3303 N N . THR A 1 17 ? -5.230 -6.960 -7.523 1.00 0.00 17 THR A N 7
ATOM 3304 C CA . THR A 1 17 ? -6.177 -8.023 -7.904 1.00 0.00 17 THR A CA 7
ATOM 3305 C C . THR A 1 17 ? -6.897 -7.629 -9.198 1.00 0.00 17 THR A C 7
ATOM 3306 O O . THR A 1 17 ? -6.437 -7.883 -10.305 1.00 0.00 17 THR A O 7
ATOM 3317 N N . GLY A 1 18 ? -8.050 -6.961 -9.056 1.00 0.00 18 GLY A N 7
ATOM 3318 C CA . GLY A 1 18 ? -8.851 -6.413 -10.128 1.00 0.00 18 GLY A CA 7
ATOM 3319 C C . GLY A 1 18 ? -10.134 -5.876 -9.593 1.00 0.00 18 GLY A C 7
ATOM 3320 O O . GLY A 1 18 ? -10.760 -5.031 -10.223 1.00 0.00 18 GLY A O 7
ATOM 3324 N N . CYS A 1 19 ? -10.568 -6.325 -8.391 1.00 0.00 19 CYS A N 7
ATOM 3325 C CA . CYS A 1 19 ? -11.820 -5.845 -7.811 1.00 0.00 19 CYS A CA 7
ATOM 3326 C C . CYS A 1 19 ? -11.554 -5.023 -6.538 1.00 0.00 19 CYS A C 7
ATOM 3327 O O . CYS A 1 19 ? -10.800 -5.483 -5.682 1.00 0.00 19 CYS A O 7
ATOM 3334 N N . PRO A 1 20 ? -12.176 -3.823 -6.326 1.00 0.00 20 PRO A N 7
ATOM 3335 C CA . PRO A 1 20 ? -11.967 -2.920 -5.178 1.00 0.00 20 PRO A CA 7
ATOM 3336 C C . PRO A 1 20 ? -12.605 -3.422 -3.868 1.00 0.00 20 PRO A C 7
ATOM 3337 O O . PRO A 1 20 ? -13.464 -2.761 -3.293 1.00 0.00 20 PRO A O 7
ATOM 3348 N N . TYR A 1 21 ? -12.161 -4.594 -3.376 1.00 0.00 21 TYR A N 7
ATOM 3349 C CA . TYR A 1 21 ? -12.636 -5.297 -2.191 1.00 0.00 21 TYR A CA 7
ATOM 3350 C C . TYR A 1 21 ? -11.595 -5.284 -1.086 1.00 0.00 21 TYR A C 7
ATOM 3351 O O . TYR A 1 21 ? -11.185 -6.318 -0.563 1.00 0.00 21 TYR A O 7
ATOM 3369 N N . GLY A 1 22 ? -11.124 -4.083 -0.683 1.00 0.00 22 GLY A N 7
ATOM 3370 C CA . GLY A 1 22 ? -10.070 -3.946 0.337 1.00 0.00 22 GLY A CA 7
ATOM 3371 C C . GLY A 1 22 ? -10.617 -3.226 1.537 1.00 0.00 22 GLY A C 7
ATOM 3372 O O . GLY A 1 22 ? -10.813 -2.010 1.492 1.00 0.00 22 GLY A O 7
ATOM 3376 N N . LYS A 1 23 ? -10.855 -3.974 2.664 1.00 0.00 23 LYS A N 7
ATOM 3377 C CA . LYS A 1 23 ? -11.386 -3.483 3.935 1.00 0.00 23 LYS A CA 7
ATOM 3378 C C . LYS A 1 23 ? -10.225 -3.033 4.794 1.00 0.00 23 LYS A C 7
ATOM 3379 O O . LYS A 1 23 ? -9.149 -3.632 4.776 1.00 0.00 23 LYS A O 7
ATOM 3398 N N . CYS A 1 24 ? -10.447 -1.916 5.523 1.00 0.00 24 CYS A N 7
ATOM 3399 C CA . CYS A 1 24 ? -9.474 -1.192 6.317 1.00 0.00 24 CYS A CA 7
ATOM 3400 C C . CYS A 1 24 ? -9.681 -1.397 7.806 1.00 0.00 24 CYS A C 7
ATOM 3401 O O . CYS A 1 24 ? -10.683 -0.971 8.376 1.00 0.00 24 CYS A O 7
ATOM 3408 N N . MET A 1 25 ? -8.710 -2.058 8.469 1.00 0.00 25 MET A N 7
ATOM 3409 C CA . MET A 1 25 ? -8.722 -2.298 9.907 1.00 0.00 25 MET A CA 7
ATOM 3410 C C . MET A 1 25 ? -7.320 -1.934 10.324 1.00 0.00 25 MET A C 7
ATOM 3411 O O . MET A 1 25 ? -6.364 -2.472 9.766 1.00 0.00 25 MET A O 7
ATOM 3425 N N . ASN A 1 26 ? -7.149 -0.945 11.253 1.00 0.00 26 ASN A N 7
ATOM 3426 C CA . ASN A 1 26 ? -5.864 -0.402 11.723 1.00 0.00 26 ASN A CA 7
ATOM 3427 C C . ASN A 1 26 ? -4.956 0.233 10.645 1.00 0.00 26 ASN A C 7
ATOM 3428 O O . ASN A 1 26 ? -3.737 0.252 10.791 1.00 0.00 26 ASN A O 7
ATOM 3439 N N . ARG A 1 27 ? -5.584 0.756 9.548 1.00 0.00 27 ARG A N 7
ATOM 3440 C CA . ARG A 1 27 ? -5.015 1.403 8.372 1.00 0.00 27 ARG A CA 7
ATOM 3441 C C . ARG A 1 27 ? -4.382 0.472 7.337 1.00 0.00 27 ARG A C 7
ATOM 3442 O O . ARG A 1 27 ? -3.619 0.897 6.476 1.00 0.00 27 ARG A O 7
ATOM 3463 N N . LYS A 1 28 ? -4.695 -0.850 7.373 1.00 0.00 28 LYS A N 7
ATOM 3464 C CA . LYS A 1 28 ? -4.153 -1.875 6.486 1.00 0.00 28 LYS A CA 7
ATOM 3465 C C . LYS A 1 28 ? -5.278 -2.527 5.705 1.00 0.00 28 LYS A C 7
ATOM 3466 O O . LYS A 1 28 ? -6.340 -2.801 6.258 1.00 0.00 28 LYS A O 7
ATOM 3485 N N . CYS A 1 29 ? -5.048 -2.792 4.382 1.00 0.00 29 CYS A N 7
ATOM 3486 C CA . CYS A 1 29 ? -6.017 -3.404 3.478 1.00 0.00 29 CYS A CA 7
ATOM 3487 C C . CYS A 1 29 ? -5.883 -4.906 3.379 1.00 0.00 29 CYS A C 7
ATOM 3488 O O . CYS A 1 29 ? -4.804 -5.404 3.041 1.00 0.00 29 CYS A O 7
ATOM 3495 N N . LYS A 1 30 ? -7.029 -5.607 3.569 1.00 0.00 30 LYS A N 7
ATOM 3496 C CA . LYS A 1 30 ? -7.185 -7.026 3.336 1.00 0.00 30 LYS A CA 7
ATOM 3497 C C . LYS A 1 30 ? -7.987 -7.099 2.050 1.00 0.00 30 LYS A C 7
ATOM 3498 O O . LYS A 1 30 ? -9.195 -6.866 2.045 1.00 0.00 30 LYS A O 7
ATOM 3517 N N . CYS A 1 31 ? -7.295 -7.374 0.903 1.00 0.00 31 CYS A N 7
ATOM 3518 C CA . CYS A 1 31 ? -7.862 -7.423 -0.456 1.00 0.00 31 CYS A CA 7
ATOM 3519 C C . CYS A 1 31 ? -8.523 -8.766 -0.767 1.00 0.00 31 CYS A C 7
ATOM 3520 O O . CYS A 1 31 ? -7.894 -9.824 -0.803 1.00 0.00 31 CYS A O 7
ATOM 3527 N N . ASN A 1 32 ? -9.855 -8.680 -0.974 1.00 0.00 32 ASN A N 7
ATOM 3528 C CA . ASN A 1 32 ? -10.793 -9.759 -1.252 1.00 0.00 32 ASN A CA 7
ATOM 3529 C C . ASN A 1 32 ? -11.160 -9.698 -2.752 1.00 0.00 32 ASN A C 7
ATOM 3530 O O . ASN A 1 32 ? -10.349 -9.256 -3.571 1.00 0.00 32 ASN A O 7
ATOM 3541 N N . ARG A 1 33 ? -12.370 -10.146 -3.196 1.00 0.00 33 ARG A N 7
ATOM 3542 C CA . ARG A 1 33 ? -12.753 -10.154 -4.597 1.00 0.00 33 ARG A CA 7
ATOM 3543 C C . ARG A 1 33 ? -14.230 -9.864 -4.741 1.00 0.00 33 ARG A C 7
ATOM 3544 O O . ARG A 1 33 ? -14.995 -9.907 -3.782 1.00 0.00 33 ARG A O 7
ATOM 3565 N N . CYS A 1 34 ? -14.670 -9.617 -5.991 1.00 0.00 34 CYS A N 7
ATOM 3566 C CA . CYS A 1 34 ? -16.038 -9.424 -6.427 1.00 0.00 34 CYS A CA 7
ATOM 3567 C C . CYS A 1 34 ? -16.743 -10.809 -6.643 1.00 0.00 34 CYS A C 7
ATOM 3568 O O . CYS A 1 34 ? -17.075 -11.251 -7.736 1.00 0.00 34 CYS A O 7
ATOM 3578 N N . ALA A 1 1 ? -0.397 -1.228 3.039 1.00 0.00 1 ALA A N 8
ATOM 3579 C CA . ALA A 1 1 ? -0.661 -0.431 1.800 1.00 0.00 1 ALA A CA 8
ATOM 3580 C C . ALA A 1 1 ? -0.903 0.976 2.312 1.00 0.00 1 ALA A C 8
ATOM 3581 O O . ALA A 1 1 ? -0.362 1.337 3.358 1.00 0.00 1 ALA A O 8
ATOM 3590 N N . SER A 1 2 ? -1.728 1.799 1.635 1.00 0.00 2 SER A N 8
ATOM 3591 C CA . SER A 1 2 ? -2.103 3.126 2.096 1.00 0.00 2 SER A C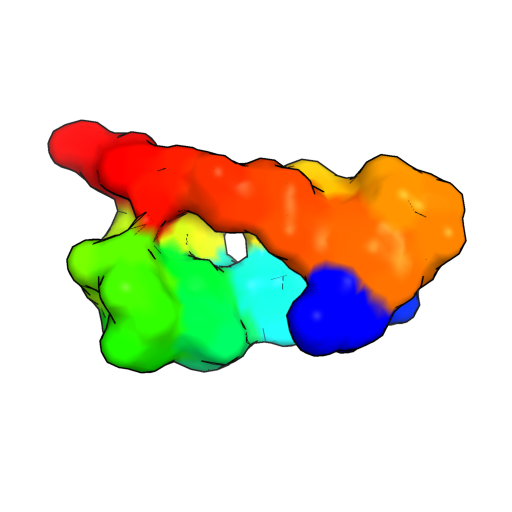A 8
ATOM 3592 C C . SER A 1 2 ? -3.579 3.269 1.807 1.00 0.00 2 SER A C 8
ATOM 3593 O O . SER A 1 2 ? -3.975 3.354 0.647 1.00 0.00 2 SER A O 8
ATOM 3601 N N . CYS A 1 3 ? -4.420 3.283 2.877 1.00 0.00 3 CYS A N 8
ATOM 3602 C CA . CYS A 1 3 ? -5.859 3.456 2.897 1.00 0.00 3 CYS A CA 8
ATOM 3603 C C . CYS A 1 3 ? -6.098 3.999 4.294 1.00 0.00 3 CYS A C 8
ATOM 3604 O O . CYS A 1 3 ? -5.200 3.922 5.127 1.00 0.00 3 CYS A O 8
ATOM 3611 N N . ARG A 1 4 ? -7.293 4.556 4.588 1.00 0.00 4 ARG A N 8
ATOM 3612 C CA . ARG A 1 4 ? -7.652 5.105 5.898 1.00 0.00 4 ARG A CA 8
ATOM 3613 C C . ARG A 1 4 ? -8.933 4.416 6.309 1.00 0.00 4 ARG A C 8
ATOM 3614 O O . ARG A 1 4 ? -8.984 3.677 7.291 1.00 0.00 4 ARG A O 8
ATOM 3635 N N . THR A 1 5 ? -9.991 4.608 5.484 1.00 0.00 5 THR A N 8
ATOM 3636 C CA . THR A 1 5 ? -11.280 3.947 5.586 1.00 0.00 5 THR A CA 8
ATOM 3637 C C . THR A 1 5 ? -11.316 2.924 4.430 1.00 0.00 5 THR A C 8
ATOM 3638 O O . THR A 1 5 ? -10.530 3.077 3.484 1.00 0.00 5 THR A O 8
ATOM 3649 N N . PRO A 1 6 ? -12.178 1.875 4.431 1.00 0.00 6 PRO A N 8
ATOM 3650 C CA . PRO A 1 6 ? -12.222 0.804 3.416 1.00 0.00 6 PRO A CA 8
ATOM 3651 C C . PRO A 1 6 ? -12.528 1.213 1.982 1.00 0.00 6 PRO A C 8
ATOM 3652 O O . PRO A 1 6 ? -12.129 0.496 1.067 1.00 0.00 6 PRO A O 8
ATOM 3663 N N . LYS A 1 7 ? -13.194 2.377 1.759 1.00 0.00 7 LYS A N 8
ATOM 3664 C CA . LYS A 1 7 ? -13.548 2.926 0.455 1.00 0.00 7 LYS A CA 8
ATOM 3665 C C . LYS A 1 7 ? -12.381 3.622 -0.265 1.00 0.00 7 LYS A C 8
ATOM 3666 O O . LYS A 1 7 ? -12.545 4.151 -1.360 1.00 0.00 7 LYS A O 8
ATOM 3685 N N . ASP A 1 8 ? -11.143 3.630 0.317 1.00 0.00 8 ASP A N 8
ATOM 3686 C CA . ASP A 1 8 ? -9.940 4.178 -0.277 1.00 0.00 8 ASP A CA 8
ATOM 3687 C C . ASP A 1 8 ? -9.044 3.084 -0.868 1.00 0.00 8 ASP A C 8
ATOM 3688 O O . ASP A 1 8 ? -8.074 3.400 -1.552 1.00 0.00 8 ASP A O 8
ATOM 3697 N N . CYS A 1 9 ? -9.301 1.744 -0.678 1.00 0.00 9 CYS A N 8
ATOM 3698 C CA . CYS A 1 9 ? -8.452 0.671 -1.201 1.00 0.00 9 CYS A CA 8
ATOM 3699 C C . CYS A 1 9 ? -8.882 0.222 -2.594 1.00 0.00 9 CYS A C 8
ATOM 3700 O O . CYS A 1 9 ? -8.937 -0.949 -2.937 1.00 0.00 9 CYS A O 8
ATOM 3707 N N . ALA A 1 10 ? -9.160 1.202 -3.474 1.00 0.00 10 ALA A N 8
ATOM 3708 C CA . ALA A 1 10 ? -9.499 1.043 -4.882 1.00 0.00 10 ALA A CA 8
ATOM 3709 C C . ALA A 1 10 ? -8.254 0.943 -5.754 1.00 0.00 10 ALA A C 8
ATOM 3710 O O . ALA A 1 10 ? -8.056 -0.058 -6.437 1.00 0.00 10 ALA A O 8
ATOM 3717 N N . ASP A 1 11 ? -7.338 1.953 -5.711 1.00 0.00 11 ASP A N 8
ATOM 3718 C CA . ASP A 1 11 ? -6.066 1.956 -6.415 1.00 0.00 11 ASP A CA 8
ATOM 3719 C C . ASP A 1 11 ? -4.997 1.024 -5.791 1.00 0.00 11 ASP A C 8
ATOM 3720 O O . ASP A 1 11 ? -4.403 0.276 -6.570 1.00 0.00 11 ASP A O 8
ATOM 3729 N N . PRO A 1 12 ? -4.704 0.949 -4.454 1.00 0.00 12 PRO A N 8
ATOM 3730 C CA . PRO A 1 12 ? -3.770 -0.025 -3.872 1.00 0.00 12 PRO A CA 8
ATOM 3731 C C . PRO A 1 12 ? -4.265 -1.479 -3.939 1.00 0.00 12 PRO A C 8
ATOM 3732 O O . PRO A 1 12 ? -3.419 -2.366 -4.021 1.00 0.00 12 PRO A O 8
ATOM 3743 N N . CYS A 1 13 ? -5.603 -1.770 -3.950 1.00 0.00 13 CYS A N 8
ATOM 3744 C CA . CYS A 1 13 ? -6.116 -3.136 -4.119 1.00 0.00 13 CYS A CA 8
ATOM 3745 C C . CYS A 1 13 ? -6.158 -3.565 -5.592 1.00 0.00 13 CYS A C 8
ATOM 3746 O O . CYS A 1 13 ? -6.033 -4.758 -5.885 1.00 0.00 13 CYS A O 8
ATOM 3753 N N . ARG A 1 14 ? -6.256 -2.609 -6.567 1.00 0.00 14 ARG A N 8
ATOM 3754 C CA . ARG A 1 14 ? -6.236 -2.839 -8.024 1.00 0.00 14 ARG A CA 8
ATOM 3755 C C . ARG A 1 14 ? -4.982 -3.542 -8.572 1.00 0.00 14 ARG A C 8
ATOM 3756 O O . ARG A 1 14 ? -4.989 -4.159 -9.633 1.00 0.00 14 ARG A O 8
ATOM 3777 N N . LYS A 1 15 ? -3.869 -3.502 -7.798 1.00 0.00 15 LYS A N 8
ATOM 3778 C CA . LYS A 1 15 ? -2.628 -4.192 -8.088 1.00 0.00 15 LYS A CA 8
ATOM 3779 C C . LYS A 1 15 ? -2.617 -5.653 -7.556 1.00 0.00 15 LYS A C 8
ATOM 3780 O O . LYS A 1 15 ? -1.885 -6.498 -8.066 1.00 0.00 15 LYS A O 8
ATOM 3799 N N . GLU A 1 16 ? -3.436 -5.981 -6.507 1.00 0.00 16 GLU A N 8
ATOM 3800 C CA . GLU A 1 16 ? -3.563 -7.322 -5.911 1.00 0.00 16 GLU A CA 8
ATOM 3801 C C . GLU A 1 16 ? -4.833 -8.104 -6.273 1.00 0.00 16 GLU A C 8
ATOM 3802 O O . GLU A 1 16 ? -4.695 -9.192 -6.831 1.00 0.00 16 GLU A O 8
ATOM 3814 N N . THR A 1 17 ? -6.095 -7.631 -5.989 1.00 0.00 17 THR A N 8
ATOM 3815 C CA . THR A 1 17 ? -7.308 -8.411 -6.364 1.00 0.00 17 THR A CA 8
ATOM 3816 C C . THR A 1 17 ? -7.966 -7.887 -7.631 1.00 0.00 17 THR A C 8
ATOM 3817 O O . THR A 1 17 ? -8.762 -8.572 -8.276 1.00 0.00 17 THR A O 8
ATOM 3828 N N . GLY A 1 18 ? -7.657 -6.603 -7.962 1.00 0.00 18 GLY A N 8
ATOM 3829 C CA . GLY A 1 18 ? -8.171 -5.861 -9.120 1.00 0.00 18 GLY A CA 8
ATOM 3830 C C . GLY A 1 18 ? -9.399 -5.029 -8.836 1.00 0.00 18 GLY A C 8
ATOM 3831 O O . GLY A 1 18 ? -9.760 -4.138 -9.596 1.00 0.00 18 GLY A O 8
ATOM 3835 N N . CYS A 1 19 ? -10.068 -5.346 -7.713 1.00 0.00 19 CYS A N 8
ATOM 3836 C CA . CYS A 1 19 ? -11.367 -4.843 -7.299 1.00 0.00 19 CYS A CA 8
ATOM 3837 C C . CYS A 1 19 ? -11.335 -4.002 -6.028 1.00 0.00 19 CYS A C 8
ATOM 3838 O O . CYS A 1 19 ? -10.540 -4.267 -5.127 1.00 0.00 19 CYS A O 8
ATOM 3845 N N . PRO A 1 20 ? -12.234 -3.006 -5.831 1.00 0.00 20 PRO A N 8
ATOM 3846 C CA . PRO A 1 20 ? -12.358 -2.240 -4.590 1.00 0.00 20 PRO A CA 8
ATOM 3847 C C . PRO A 1 20 ? -13.314 -2.978 -3.627 1.00 0.00 20 PRO A C 8
ATOM 3848 O O . PRO A 1 20 ? -14.315 -2.397 -3.214 1.00 0.00 20 PRO A O 8
ATOM 3859 N N . TYR A 1 21 ? -13.027 -4.256 -3.278 1.00 0.00 21 TYR A N 8
ATOM 3860 C CA . TYR A 1 21 ? -13.866 -5.109 -2.447 1.00 0.00 21 TYR A CA 8
ATOM 3861 C C . TYR A 1 21 ? -13.008 -5.555 -1.280 1.00 0.00 21 TYR A C 8
ATOM 3862 O O . TYR A 1 21 ? -12.748 -6.740 -1.119 1.00 0.00 21 TYR A O 8
ATOM 3880 N N . GLY A 1 22 ? -12.525 -4.620 -0.419 1.00 0.00 22 GLY A N 8
ATOM 3881 C CA . GLY A 1 22 ? -11.640 -4.969 0.703 1.00 0.00 22 GLY A CA 8
ATOM 3882 C C . GLY A 1 22 ? -11.860 -4.172 1.939 1.00 0.00 22 GLY A C 8
ATOM 3883 O O . GLY A 1 22 ? -12.457 -3.106 1.891 1.00 0.00 22 GLY A O 8
ATOM 3887 N N . LYS A 1 23 ? -11.357 -4.675 3.102 1.00 0.00 23 LYS A N 8
ATOM 3888 C CA . LYS A 1 23 ? -11.414 -4.039 4.414 1.00 0.00 23 LYS A CA 8
ATOM 3889 C C . LYS A 1 23 ? -10.053 -3.431 4.674 1.00 0.00 23 LYS A C 8
ATOM 3890 O O . LYS A 1 23 ? -9.049 -3.908 4.152 1.00 0.00 23 LYS A O 8
ATOM 3909 N N . CYS A 1 24 ? -10.008 -2.333 5.463 1.00 0.00 24 CYS A N 8
ATOM 3910 C CA . CYS A 1 24 ? -8.824 -1.559 5.760 1.00 0.00 24 CYS A CA 8
ATOM 3911 C C . CYS A 1 24 ? -8.738 -1.424 7.266 1.00 0.00 24 CYS A C 8
ATOM 3912 O O . CYS A 1 24 ? -9.530 -0.707 7.876 1.00 0.00 24 CYS A O 8
ATOM 3919 N N . MET A 1 25 ? -7.751 -2.123 7.870 1.00 0.00 25 MET A N 8
ATOM 3920 C CA . MET A 1 25 ? -7.457 -2.118 9.294 1.00 0.00 25 MET A CA 8
ATOM 3921 C C . MET A 1 25 ? -6.023 -1.643 9.384 1.00 0.00 25 MET A C 8
ATOM 3922 O O . MET A 1 25 ? -5.098 -2.375 9.030 1.00 0.00 25 MET A O 8
ATOM 3936 N N . ASN A 1 26 ? -5.822 -0.360 9.804 1.00 0.00 26 ASN A N 8
ATOM 3937 C CA . ASN A 1 26 ? -4.549 0.359 9.973 1.00 0.00 26 ASN A CA 8
ATOM 3938 C C . ASN A 1 26 ? -3.627 0.425 8.738 1.00 0.00 26 ASN A C 8
ATOM 3939 O O . ASN A 1 26 ? -2.411 0.285 8.850 1.00 0.00 26 ASN A O 8
ATOM 3950 N N . ARG A 1 27 ? -4.234 0.635 7.533 1.00 0.00 27 ARG A N 8
ATOM 3951 C CA . ARG A 1 27 ? -3.606 0.749 6.214 1.00 0.00 27 ARG A CA 8
ATOM 3952 C C . ARG A 1 27 ? -3.296 -0.582 5.518 1.00 0.00 27 ARG A C 8
ATOM 3953 O O . ARG A 1 27 ? -2.546 -0.634 4.542 1.00 0.00 27 ARG A O 8
ATOM 3974 N N . LYS A 1 28 ? -3.860 -1.722 5.984 1.00 0.00 28 LYS A N 8
ATOM 3975 C CA . LYS A 1 28 ? -3.656 -3.043 5.380 1.00 0.00 28 LYS A CA 8
ATOM 3976 C C . LYS A 1 28 ? -4.968 -3.450 4.724 1.00 0.00 28 LYS A C 8
ATOM 3977 O O . LYS A 1 28 ? -6.022 -3.325 5.342 1.00 0.00 28 LYS A O 8
ATOM 3996 N N . CYS A 1 29 ? -4.945 -3.920 3.441 1.00 0.00 29 CYS A N 8
ATOM 3997 C CA . CYS A 1 29 ? -6.133 -4.254 2.673 1.00 0.00 29 CYS A CA 8
ATOM 3998 C C . CYS A 1 29 ? -6.373 -5.745 2.676 1.00 0.00 29 CYS A C 8
ATOM 3999 O O . CYS A 1 29 ? -5.647 -6.530 2.074 1.00 0.00 29 CYS A O 8
ATOM 4006 N N . LYS A 1 30 ? -7.463 -6.152 3.362 1.00 0.00 30 LYS A N 8
ATOM 4007 C CA . LYS A 1 30 ? -8.004 -7.500 3.507 1.00 0.00 30 LYS A CA 8
ATOM 4008 C C . LYS A 1 30 ? -9.024 -7.572 2.390 1.00 0.00 30 LYS A C 8
ATOM 4009 O O . LYS A 1 30 ? -10.199 -7.248 2.566 1.00 0.00 30 LYS A O 8
ATOM 4028 N N . CYS A 1 31 ? -8.499 -7.824 1.165 1.00 0.00 31 CYS A N 8
ATOM 4029 C CA . CYS A 1 31 ? -9.200 -7.610 -0.084 1.00 0.00 31 CYS A CA 8
ATOM 4030 C C . CYS A 1 31 ? -9.721 -8.866 -0.747 1.00 0.00 31 CYS A C 8
ATOM 4031 O O . CYS A 1 31 ? -9.026 -9.871 -0.861 1.00 0.00 31 CYS A O 8
ATOM 4038 N N . ASN A 1 32 ? -10.988 -8.793 -1.226 1.00 0.00 32 ASN A N 8
ATOM 4039 C CA . ASN A 1 32 ? -11.780 -9.862 -1.827 1.00 0.00 32 ASN A CA 8
ATOM 4040 C C . ASN A 1 32 ? -11.884 -9.673 -3.341 1.00 0.00 32 ASN A C 8
ATOM 4041 O O . ASN A 1 32 ? -11.290 -8.760 -3.919 1.00 0.00 32 ASN A O 8
ATOM 4052 N N . ARG A 1 33 ? -12.686 -10.525 -4.038 1.00 0.00 33 ARG A N 8
ATOM 4053 C CA . ARG A 1 33 ? -12.954 -10.425 -5.456 1.00 0.00 33 ARG A CA 8
ATOM 4054 C C . ARG A 1 33 ? -14.243 -9.669 -5.738 1.00 0.00 33 ARG A C 8
ATOM 4055 O O . ARG A 1 33 ? -15.135 -9.588 -4.896 1.00 0.00 33 ARG A O 8
ATOM 4076 N N . CYS A 1 34 ? -14.370 -9.162 -6.982 1.00 0.00 34 CYS A N 8
ATOM 4077 C CA . CYS A 1 34 ? -15.568 -8.605 -7.573 1.00 0.00 34 CYS A CA 8
ATOM 4078 C C . CYS A 1 34 ? -15.536 -9.167 -9.029 1.00 0.00 34 CYS A C 8
ATOM 4079 O O . CYS A 1 34 ? -14.446 -9.343 -9.570 1.00 0.00 34 CYS A O 8
ATOM 4089 N N . ALA A 1 1 ? -2.238 -3.804 0.703 1.00 0.00 1 ALA A N 9
ATOM 4090 C CA . ALA A 1 1 ? -1.908 -2.343 0.535 1.00 0.00 1 ALA A CA 9
ATOM 4091 C C . ALA A 1 1 ? -2.319 -1.575 1.775 1.00 0.00 1 ALA A C 9
ATOM 4092 O O . ALA A 1 1 ? -2.930 -2.160 2.667 1.00 0.00 1 ALA A O 9
ATOM 4101 N N . SER A 1 2 ? -2.002 -0.258 1.890 1.00 0.00 2 SER A N 9
ATOM 4102 C CA . SER A 1 2 ? -2.331 0.605 3.030 1.00 0.00 2 SER A CA 9
ATOM 4103 C C . SER A 1 2 ? -3.503 1.534 2.688 1.00 0.00 2 SER A C 9
ATOM 4104 O O . SER A 1 2 ? -3.747 1.833 1.520 1.00 0.00 2 SER A O 9
ATOM 4112 N N . CYS A 1 3 ? -4.282 2.005 3.700 1.00 0.00 3 CYS A N 9
ATOM 4113 C CA . CYS A 1 3 ? -5.464 2.844 3.504 1.00 0.00 3 CYS A CA 9
ATOM 4114 C C . CYS A 1 3 ? -5.534 3.925 4.569 1.00 0.00 3 CYS A C 9
ATOM 4115 O O . CYS A 1 3 ? -4.709 3.974 5.475 1.00 0.00 3 CYS A O 9
ATOM 4122 N N . ARG A 1 4 ? -6.581 4.792 4.521 1.00 0.00 4 ARG A N 9
ATOM 4123 C CA . ARG A 1 4 ? -6.910 5.756 5.584 1.00 0.00 4 ARG A CA 9
ATOM 4124 C C . ARG A 1 4 ? -8.270 5.326 6.105 1.00 0.00 4 ARG A C 9
ATOM 4125 O O . ARG A 1 4 ? -8.439 4.964 7.270 1.00 0.00 4 ARG A O 9
ATOM 4146 N N . THR A 1 5 ? -9.255 5.290 5.170 1.00 0.00 5 THR A N 9
ATOM 4147 C CA . THR A 1 5 ? -10.594 4.740 5.311 1.00 0.00 5 THR A CA 9
ATOM 4148 C C . THR A 1 5 ? -10.685 3.694 4.179 1.00 0.00 5 THR A C 9
ATOM 4149 O O . THR A 1 5 ? -9.819 3.728 3.297 1.00 0.00 5 THR A O 9
ATOM 4160 N N . PRO A 1 6 ? -11.639 2.730 4.079 1.00 0.00 6 PRO A N 9
ATOM 4161 C CA . PRO A 1 6 ? -11.598 1.635 3.085 1.00 0.00 6 PRO A CA 9
ATOM 4162 C C . PRO A 1 6 ? -11.849 2.041 1.616 1.00 0.00 6 PRO A C 9
ATOM 4163 O O . PRO A 1 6 ? -11.524 1.279 0.707 1.00 0.00 6 PRO A O 9
ATOM 4174 N N . LYS A 1 7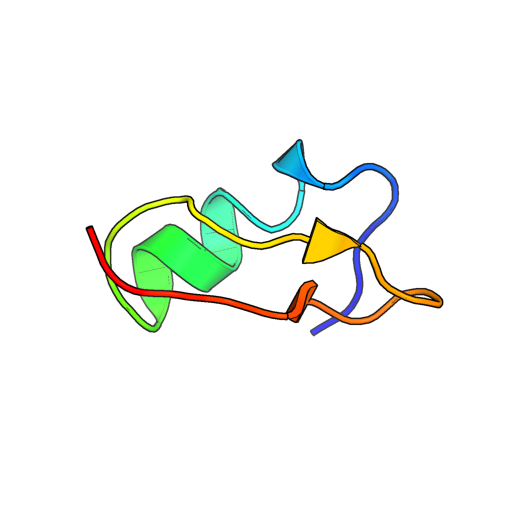 ? -12.365 3.275 1.337 1.00 0.00 7 LYS A N 9
ATOM 4175 C CA . LYS A 1 7 ? -12.586 3.827 -0.010 1.00 0.00 7 LYS A CA 9
ATOM 4176 C C . LYS A 1 7 ? -11.290 4.351 -0.655 1.00 0.00 7 LYS A C 9
ATOM 4177 O O . LYS A 1 7 ? -11.225 4.601 -1.854 1.00 0.00 7 LYS A O 9
ATOM 4196 N N . ASP A 1 8 ? -10.166 4.459 0.116 1.00 0.00 8 ASP A N 9
ATOM 4197 C CA . ASP A 1 8 ? -8.840 4.790 -0.395 1.00 0.00 8 ASP A CA 9
ATOM 4198 C C . ASP A 1 8 ? -8.092 3.562 -0.928 1.00 0.00 8 ASP A C 9
ATOM 4199 O O . ASP A 1 8 ? -6.977 3.702 -1.423 1.00 0.00 8 ASP A O 9
ATOM 4208 N N . CYS A 1 9 ? -8.661 2.322 -0.826 1.00 0.00 9 CYS A N 9
ATOM 4209 C CA . CYS A 1 9 ? -7.964 1.099 -1.194 1.00 0.00 9 CYS A CA 9
ATOM 4210 C C . CYS A 1 9 ? -8.414 0.521 -2.532 1.00 0.00 9 CYS A C 9
ATOM 4211 O O . CYS A 1 9 ? -7.712 -0.323 -3.076 1.00 0.00 9 CYS A O 9
ATOM 4218 N N . ALA A 1 10 ? -9.576 0.959 -3.100 1.00 0.00 10 ALA A N 9
ATOM 4219 C CA . ALA A 1 10 ? -10.232 0.471 -4.329 1.00 0.00 10 ALA A CA 9
ATOM 4220 C C . ALA A 1 10 ? -9.378 0.266 -5.593 1.00 0.00 10 ALA A C 9
ATOM 4221 O O . ALA A 1 10 ? -9.482 -0.747 -6.281 1.00 0.00 10 ALA A O 9
ATOM 4228 N N . ASP A 1 11 ? -8.458 1.240 -5.834 1.00 0.00 11 ASP A N 9
ATOM 4229 C CA . ASP A 1 11 ? -7.409 1.275 -6.854 1.00 0.00 11 ASP A CA 9
ATOM 4230 C C . ASP A 1 11 ? -6.190 0.430 -6.439 1.00 0.00 11 ASP A C 9
ATOM 4231 O O . ASP A 1 11 ? -5.943 -0.525 -7.170 1.00 0.00 11 ASP A O 9
ATOM 4240 N N . PRO A 1 12 ? -5.407 0.612 -5.329 1.00 0.00 12 PRO A N 9
ATOM 4241 C CA . PRO A 1 12 ? -4.306 -0.285 -4.921 1.00 0.00 12 PRO A CA 9
ATOM 4242 C C . PRO A 1 12 ? -4.718 -1.755 -4.633 1.00 0.00 12 PRO A C 9
ATOM 4243 O O . PRO A 1 12 ? -3.831 -2.600 -4.713 1.00 0.00 12 PRO A O 9
ATOM 4254 N N . CYS A 1 13 ? -6.039 -2.078 -4.392 1.00 0.00 13 CYS A N 9
ATOM 4255 C CA . CYS A 1 13 ? -6.638 -3.429 -4.318 1.00 0.00 13 CYS A CA 9
ATOM 4256 C C . CYS A 1 13 ? -6.789 -3.998 -5.746 1.00 0.00 13 CYS A C 9
ATOM 4257 O O . CYS A 1 13 ? -6.351 -5.110 -6.024 1.00 0.00 13 CYS A O 9
ATOM 4264 N N . ARG A 1 14 ? -7.356 -3.184 -6.695 1.00 0.00 14 ARG A N 9
ATOM 4265 C CA . ARG A 1 14 ? -7.555 -3.439 -8.138 1.00 0.00 14 ARG A CA 9
ATOM 4266 C C . ARG A 1 14 ? -6.272 -3.522 -8.960 1.00 0.00 14 ARG A C 9
ATOM 4267 O O . ARG A 1 14 ? -6.111 -4.364 -9.839 1.00 0.00 14 ARG A O 9
ATOM 4288 N N . LYS A 1 15 ? -5.308 -2.622 -8.669 1.00 0.00 15 LYS A N 9
ATOM 4289 C CA . LYS A 1 15 ? -3.992 -2.485 -9.288 1.00 0.00 15 LYS A CA 9
ATOM 4290 C C . LYS A 1 15 ? -3.010 -3.597 -8.886 1.00 0.00 15 LYS A C 9
ATOM 4291 O O . LYS A 1 15 ? -2.129 -3.988 -9.648 1.00 0.00 15 LYS A O 9
ATOM 4310 N N . GLU A 1 16 ? -3.214 -4.166 -7.664 1.00 0.00 16 GLU A N 9
ATOM 4311 C CA . GLU A 1 16 ? -2.481 -5.331 -7.141 1.00 0.00 16 GLU A CA 9
ATOM 4312 C C . GLU A 1 16 ? -3.205 -6.638 -7.477 1.00 0.00 16 GLU A C 9
ATOM 4313 O O . GLU A 1 16 ? -2.578 -7.573 -7.964 1.00 0.00 16 GLU A O 9
ATOM 4325 N N . THR A 1 17 ? -4.542 -6.769 -7.229 1.00 0.00 17 THR A N 9
ATOM 4326 C CA . THR A 1 17 ? -5.255 -8.014 -7.487 1.00 0.00 17 THR A CA 9
ATOM 4327 C C . THR A 1 17 ? -6.698 -7.830 -7.983 1.00 0.00 17 THR A C 9
ATOM 4328 O O . THR A 1 17 ? -7.603 -8.535 -7.551 1.00 0.00 17 THR A O 9
ATOM 4339 N N . GLY A 1 18 ? -6.948 -6.941 -8.982 1.00 0.00 18 GLY A N 9
ATOM 4340 C CA . GLY A 1 18 ? -8.179 -6.829 -9.789 1.00 0.00 18 GLY A CA 9
ATOM 4341 C C . GLY A 1 18 ? -9.503 -6.318 -9.263 1.00 0.00 18 GLY A C 9
ATOM 4342 O O . GLY A 1 18 ? -10.252 -5.693 -10.007 1.00 0.00 18 GLY A O 9
ATOM 4346 N N . CYS A 1 19 ? -9.851 -6.595 -7.991 1.00 0.00 19 CYS A N 9
ATOM 4347 C CA . CYS A 1 19 ? -11.161 -6.273 -7.411 1.00 0.00 19 CYS A CA 9
ATOM 4348 C C . CYS A 1 19 ? -11.238 -5.023 -6.498 1.00 0.00 19 CYS A C 9
ATOM 4349 O O . CYS A 1 19 ? -10.330 -4.775 -5.707 1.00 0.00 19 CYS A O 9
ATOM 4356 N N . PRO A 1 20 ? -12.329 -4.218 -6.513 1.00 0.00 20 PRO A N 9
ATOM 4357 C CA . PRO A 1 20 ? -12.544 -3.100 -5.586 1.00 0.00 20 PRO A CA 9
ATOM 4358 C C . PRO A 1 20 ? -13.160 -3.533 -4.230 1.00 0.00 20 PRO A C 9
ATOM 4359 O O . PRO A 1 20 ? -14.200 -2.995 -3.846 1.00 0.00 20 PRO A O 9
ATOM 4370 N N . TYR A 1 21 ? -12.561 -4.486 -3.473 1.00 0.00 21 TYR A N 9
ATOM 4371 C CA . TYR A 1 21 ? -13.083 -4.903 -2.172 1.00 0.00 21 TYR A CA 9
ATOM 4372 C C . TYR A 1 21 ? -11.922 -4.969 -1.188 1.00 0.00 21 TYR A C 9
ATOM 4373 O O . TYR A 1 21 ? -11.330 -6.024 -0.995 1.00 0.00 21 TYR A O 9
ATOM 4391 N N . GLY A 1 22 ? -11.562 -3.868 -0.490 1.00 0.00 22 GLY A N 9
ATOM 4392 C CA . GLY A 1 22 ? -10.506 -3.919 0.538 1.00 0.00 22 GLY A CA 9
ATOM 4393 C C . GLY A 1 22 ? -11.060 -3.252 1.761 1.00 0.00 22 GLY A C 9
ATOM 4394 O O . GLY A 1 22 ? -11.704 -2.210 1.658 1.00 0.00 22 GLY A O 9
ATOM 4398 N N . LYS A 1 23 ? -10.842 -3.838 2.965 1.00 0.00 23 LYS A N 9
ATOM 4399 C CA . LYS A 1 23 ? -11.327 -3.303 4.232 1.00 0.00 23 LYS A CA 9
ATOM 4400 C C . LYS A 1 23 ? -10.129 -2.811 5.004 1.00 0.00 23 LYS A C 9
ATOM 4401 O O . LYS A 1 23 ? -9.097 -3.474 5.052 1.00 0.00 23 LYS A O 9
ATOM 4420 N N . CYS A 1 24 ? -10.256 -1.618 5.647 1.00 0.00 24 CYS A N 9
ATOM 4421 C CA . CYS A 1 24 ? -9.210 -0.964 6.431 1.00 0.00 24 CYS A CA 9
ATOM 4422 C C . CYS A 1 24 ? -9.313 -1.486 7.853 1.00 0.00 24 CYS A C 9
ATOM 4423 O O . CYS A 1 24 ? -10.141 -1.067 8.655 1.00 0.00 24 CYS A O 9
ATOM 4430 N N . MET A 1 25 ? -8.454 -2.488 8.167 1.00 0.00 25 MET A N 9
ATOM 4431 C CA . MET A 1 25 ? -8.497 -3.277 9.407 1.00 0.00 25 MET A CA 9
ATOM 4432 C C . MET A 1 25 ? -7.362 -2.824 10.306 1.00 0.00 25 MET A C 9
ATOM 4433 O O . MET A 1 25 ? -6.554 -3.606 10.801 1.00 0.00 25 MET A O 9
ATOM 4447 N N . ASN A 1 26 ? -7.339 -1.474 10.454 1.00 0.00 26 ASN A N 9
ATOM 4448 C CA . ASN A 1 26 ? -6.397 -0.574 11.096 1.00 0.00 26 ASN A CA 9
ATOM 4449 C C . ASN A 1 26 ? -5.238 -0.264 10.127 1.00 0.00 26 ASN A C 9
ATOM 4450 O O . ASN A 1 26 ? -4.162 -0.847 10.245 1.00 0.00 26 ASN A O 9
ATOM 4461 N N . ARG A 1 27 ? -5.442 0.662 9.144 1.00 0.00 27 ARG A N 9
ATOM 4462 C CA . ARG A 1 27 ? -4.514 1.187 8.132 1.00 0.00 27 ARG A CA 9
ATOM 4463 C C . ARG A 1 27 ? -3.934 0.245 7.054 1.00 0.00 27 ARG A C 9
ATOM 4464 O O . ARG A 1 27 ? -3.338 0.703 6.079 1.00 0.00 27 ARG A O 9
ATOM 4485 N N . LYS A 1 28 ? -4.139 -1.092 7.178 1.00 0.00 28 LYS A N 9
ATOM 4486 C CA . LYS A 1 28 ? -3.764 -2.150 6.257 1.00 0.00 28 LYS A CA 9
ATOM 4487 C C . LYS A 1 28 ? -5.026 -2.676 5.590 1.00 0.00 28 LYS A C 9
ATOM 4488 O O . LYS A 1 28 ? -6.054 -2.878 6.248 1.00 0.00 28 LYS A O 9
ATOM 4507 N N . CYS A 1 29 ? -4.966 -2.924 4.254 1.00 0.00 29 CYS A N 9
ATOM 4508 C CA . CYS A 1 29 ? -6.071 -3.470 3.482 1.00 0.00 29 CYS A CA 9
ATOM 4509 C C . CYS A 1 29 ? -5.919 -4.955 3.243 1.00 0.00 29 CYS A C 9
ATOM 4510 O O . CYS A 1 29 ? -4.966 -5.375 2.582 1.00 0.00 29 CYS A O 9
ATOM 4517 N N . LYS A 1 30 ? -6.929 -5.753 3.675 1.00 0.00 30 LYS A N 9
ATOM 4518 C CA . LYS A 1 30 ? -7.085 -7.149 3.266 1.00 0.00 30 LYS A CA 9
ATOM 4519 C C . LYS A 1 30 ? -8.020 -7.074 2.061 1.00 0.00 30 LYS A C 9
ATOM 4520 O O . LYS A 1 30 ? -9.155 -6.616 2.202 1.00 0.00 30 LYS A O 9
ATOM 4539 N N . CYS A 1 31 ? -7.519 -7.465 0.848 1.00 0.00 31 CYS A N 9
ATOM 4540 C CA . CYS A 1 31 ? -8.212 -7.432 -0.450 1.00 0.00 31 CYS A CA 9
ATOM 4541 C C . CYS A 1 31 ? -9.050 -8.717 -0.645 1.00 0.00 31 CYS A C 9
ATOM 4542 O O . CYS A 1 31 ? -8.584 -9.815 -0.350 1.00 0.00 31 CYS A O 9
ATOM 4549 N N . ASN A 1 32 ? -10.324 -8.555 -1.093 1.00 0.00 32 ASN A N 9
ATOM 4550 C CA . ASN A 1 32 ? -11.380 -9.565 -1.209 1.00 0.00 32 ASN A CA 9
ATOM 4551 C C . ASN A 1 32 ? -11.897 -9.661 -2.660 1.00 0.00 32 ASN A C 9
ATOM 4552 O O . ASN A 1 32 ? -11.463 -8.900 -3.520 1.00 0.00 32 ASN A O 9
ATOM 4563 N N . ARG A 1 33 ? -12.828 -10.608 -2.977 1.00 0.00 33 ARG A N 9
ATOM 4564 C CA . ARG A 1 33 ? -13.315 -10.954 -4.320 1.00 0.00 33 ARG A CA 9
ATOM 4565 C C . ARG A 1 33 ? -14.518 -10.184 -4.893 1.00 0.00 33 ARG A C 9
ATOM 4566 O O . ARG A 1 33 ? -15.439 -9.796 -4.177 1.00 0.00 33 ARG A O 9
ATOM 4587 N N . CYS A 1 34 ? -14.537 -9.978 -6.229 1.00 0.00 34 CYS A N 9
ATOM 4588 C CA . CYS A 1 34 ? -15.559 -9.267 -6.979 1.00 0.00 34 CYS A CA 9
ATOM 4589 C C . CYS A 1 34 ? -16.281 -10.173 -8.018 1.00 0.00 34 CYS A C 9
ATOM 4590 O O . CYS A 1 34 ? -16.609 -9.771 -9.128 1.00 0.00 34 CYS A O 9
ATOM 4600 N N . ALA A 1 1 ? 0.275 -2.251 1.994 1.00 0.00 1 ALA A N 10
ATOM 4601 C CA . ALA A 1 1 ? -0.068 -0.799 1.794 1.00 0.00 1 ALA A CA 10
ATOM 4602 C C . ALA A 1 1 ? -1.010 -0.288 2.872 1.00 0.00 1 ALA A C 10
ATOM 4603 O O . ALA A 1 1 ? -1.521 -1.076 3.663 1.00 0.00 1 ALA A O 10
ATOM 4612 N N . SER A 1 2 ? -1.265 1.044 2.944 1.00 0.00 2 SER A N 10
ATOM 4613 C CA . SER A 1 2 ? -2.120 1.708 3.933 1.00 0.00 2 SER A CA 10
ATOM 4614 C C . SER A 1 2 ? -3.514 2.051 3.385 1.00 0.00 2 SER A C 10
ATOM 4615 O O . SER A 1 2 ? -3.759 1.975 2.183 1.00 0.00 2 SER A O 10
ATOM 4623 N N . CYS A 1 3 ? -4.465 2.433 4.283 1.00 0.00 3 CYS A N 10
ATOM 4624 C CA . CYS A 1 3 ? -5.848 2.808 3.996 1.00 0.00 3 CYS A CA 10
ATOM 4625 C C . CYS A 1 3 ? -6.302 3.881 4.996 1.00 0.00 3 CYS A C 10
ATOM 4626 O O . CYS A 1 3 ? -5.532 4.367 5.822 1.00 0.00 3 CYS A O 10
ATOM 4633 N N . ARG A 1 4 ? -7.584 4.299 4.925 1.00 0.00 4 ARG A N 10
ATOM 4634 C CA . ARG A 1 4 ? -8.224 5.317 5.764 1.00 0.00 4 ARG A CA 10
ATOM 4635 C C . ARG A 1 4 ? -9.627 4.805 5.985 1.00 0.00 4 ARG A C 10
ATOM 4636 O O . ARG A 1 4 ? -10.043 4.486 7.099 1.00 0.00 4 ARG A O 10
ATOM 4657 N N . THR A 1 5 ? -10.367 4.611 4.860 1.00 0.00 5 THR A N 10
ATOM 4658 C CA . THR A 1 5 ? -11.642 3.905 4.802 1.00 0.00 5 THR A CA 10
ATOM 4659 C C . THR A 1 5 ? -11.303 2.620 4.024 1.00 0.00 5 THR A C 10
ATOM 4660 O O . THR A 1 5 ? -10.247 2.599 3.376 1.00 0.00 5 THR A O 10
ATOM 4671 N N . PRO A 1 6 ? -12.094 1.523 4.048 1.00 0.00 6 PRO A N 10
ATOM 4672 C CA . PRO A 1 6 ? -11.821 0.278 3.314 1.00 0.00 6 PRO A CA 10
ATOM 4673 C C . PRO A 1 6 ? -11.912 0.355 1.777 1.00 0.00 6 PRO A C 10
ATOM 4674 O O . PRO A 1 6 ? -11.405 -0.544 1.110 1.00 0.00 6 PRO A O 10
ATOM 4685 N N . LYS A 1 7 ? -12.509 1.426 1.175 1.00 0.00 7 LYS A N 10
ATOM 4686 C CA . LYS A 1 7 ? -12.600 1.600 -0.275 1.00 0.00 7 LYS A CA 10
ATOM 4687 C C . LYS A 1 7 ? -11.333 2.233 -0.864 1.00 0.00 7 LYS A C 10
ATOM 4688 O O . LYS A 1 7 ? -11.163 2.322 -2.074 1.00 0.00 7 LYS A O 10
ATOM 4707 N N . ASP A 1 8 ? -10.351 2.633 -0.001 1.00 0.00 8 ASP A N 10
ATOM 4708 C CA . ASP A 1 8 ? -9.043 3.131 -0.395 1.00 0.00 8 ASP A CA 10
ATOM 4709 C C . ASP A 1 8 ? -8.049 2.004 -0.743 1.00 0.00 8 ASP A C 10
ATOM 4710 O O . ASP A 1 8 ? -7.027 2.289 -1.354 1.00 0.00 8 ASP A O 10
ATOM 4719 N N . CYS A 1 9 ? -8.307 0.680 -0.426 1.00 0.00 9 CYS A N 10
ATOM 4720 C CA . CYS A 1 9 ? -7.424 -0.424 -0.835 1.00 0.00 9 CYS A CA 10
ATOM 4721 C C . CYS A 1 9 ? -7.923 -1.034 -2.143 1.00 0.00 9 CYS A C 10
ATOM 4722 O O . CYS A 1 9 ? -7.332 -1.955 -2.697 1.00 0.00 9 CYS A O 10
ATOM 4729 N N . ALA A 1 10 ? -9.003 -0.443 -2.717 1.00 0.00 10 ALA A N 10
ATOM 4730 C CA . ALA A 1 10 ? -9.647 -0.745 -3.982 1.00 0.00 10 ALA A CA 10
ATOM 4731 C C . ALA A 1 10 ? -8.803 -0.466 -5.234 1.00 0.00 10 ALA A C 10
ATOM 4732 O O . ALA A 1 10 ? -8.726 -1.270 -6.159 1.00 0.00 10 ALA A O 10
ATOM 4739 N N . ASP A 1 11 ? -8.118 0.713 -5.237 1.00 0.00 11 ASP A N 10
ATOM 4740 C CA . ASP A 1 11 ? -7.205 1.213 -6.269 1.00 0.00 11 ASP A CA 10
ATOM 4741 C C . ASP A 1 11 ? -5.815 0.546 -6.200 1.00 0.00 11 ASP A C 10
ATOM 4742 O O . ASP A 1 11 ? -5.335 0.126 -7.251 1.00 0.00 11 ASP A O 10
ATOM 4751 N N . PRO A 1 12 ? -5.074 0.395 -5.053 1.00 0.00 12 PRO A N 10
ATOM 4752 C CA . PRO A 1 12 ? -3.895 -0.487 -4.913 1.00 0.00 12 PRO A CA 10
ATOM 4753 C C . PRO A 1 12 ? -4.189 -1.978 -5.177 1.00 0.00 12 PRO A C 10
ATOM 4754 O O . PRO A 1 12 ? -3.338 -2.645 -5.763 1.00 0.00 12 PRO A O 10
ATOM 4765 N N . CYS A 1 13 ? -5.414 -2.494 -4.815 1.00 0.00 13 CYS A N 10
ATOM 4766 C CA . CYS A 1 13 ? -5.880 -3.862 -5.109 1.00 0.00 13 CYS A CA 10
ATOM 4767 C C . CYS A 1 13 ? -6.124 -4.093 -6.593 1.00 0.00 13 CYS A C 10
ATOM 4768 O O . CYS A 1 13 ? -5.697 -5.120 -7.109 1.00 0.00 13 CYS A O 10
ATOM 4775 N N . ARG A 1 14 ? -6.755 -3.131 -7.324 1.00 0.00 14 ARG A N 10
ATOM 4776 C CA . ARG A 1 14 ? -7.005 -3.144 -8.775 1.00 0.00 14 ARG A CA 10
ATOM 4777 C C . ARG A 1 14 ? -5.810 -3.457 -9.691 1.00 0.00 14 ARG A C 10
ATOM 4778 O O . ARG A 1 14 ? -5.947 -4.062 -10.746 1.00 0.00 14 ARG A O 10
ATOM 4799 N N . LYS A 1 15 ? -4.581 -3.107 -9.241 1.00 0.00 15 LYS A N 10
ATOM 4800 C CA . LYS A 1 15 ? -3.316 -3.373 -9.892 1.00 0.00 15 LYS A CA 10
ATOM 4801 C C . LYS A 1 15 ? -2.778 -4.804 -9.625 1.00 0.00 15 LYS A C 10
ATOM 4802 O O . LYS A 1 15 ? -2.081 -5.389 -10.450 1.00 0.00 15 LYS A O 10
ATOM 4821 N N . GLU A 1 16 ? -3.125 -5.407 -8.450 1.00 0.00 16 GLU A N 10
ATOM 4822 C CA . GLU A 1 16 ? -2.749 -6.777 -8.053 1.00 0.00 16 GLU A CA 10
ATOM 4823 C C . GLU A 1 16 ? -3.813 -7.824 -8.392 1.00 0.00 16 GLU A C 10
ATOM 4824 O O . GLU A 1 16 ? -3.483 -8.853 -8.984 1.00 0.00 16 GLU A O 10
ATOM 4836 N N . THR A 1 17 ? -5.104 -7.612 -8.013 1.00 0.00 17 THR A N 10
ATOM 4837 C CA . THR A 1 17 ? -6.143 -8.596 -8.250 1.00 0.00 17 THR A CA 10
ATOM 4838 C C . THR A 1 17 ? -7.445 -7.898 -8.619 1.00 0.00 17 THR A C 10
ATOM 4839 O O . THR A 1 17 ? -8.532 -8.255 -8.167 1.00 0.00 17 THR A O 10
ATOM 4850 N N . GLY A 1 18 ? -7.338 -6.929 -9.572 1.00 0.00 18 GLY A N 10
ATOM 4851 C CA . GLY A 1 18 ? -8.367 -6.266 -10.394 1.00 0.00 18 GLY A CA 10
ATOM 4852 C C . GLY A 1 18 ? -9.621 -5.613 -9.858 1.00 0.00 18 GLY A C 10
ATOM 4853 O O . GLY A 1 18 ? -10.044 -4.587 -10.378 1.00 0.00 18 GLY A O 10
ATOM 4857 N N . CYS A 1 19 ? -10.266 -6.197 -8.825 1.00 0.00 19 CYS A N 10
ATOM 4858 C CA . CYS A 1 19 ? -11.555 -5.741 -8.275 1.00 0.00 19 CYS A CA 10
ATOM 4859 C C . CYS A 1 19 ? -11.439 -4.702 -7.130 1.00 0.00 19 CYS A C 10
ATOM 4860 O O . CYS A 1 19 ? -10.658 -4.881 -6.186 1.00 0.00 19 CYS A O 10
ATOM 4867 N N . PRO A 1 20 ? -12.284 -3.620 -7.156 1.00 0.00 20 PRO A N 10
ATOM 4868 C CA . PRO A 1 20 ? -12.203 -2.466 -6.263 1.00 0.00 20 PRO A CA 10
ATOM 4869 C C . PRO A 1 20 ? -12.950 -2.689 -4.933 1.00 0.00 20 PRO A C 10
ATOM 4870 O O . PRO A 1 20 ? -13.933 -2.006 -4.647 1.00 0.00 20 PRO A O 10
ATOM 4881 N N . TYR A 1 21 ? -12.494 -3.645 -4.102 1.00 0.00 21 TYR A N 10
ATOM 4882 C CA . TYR A 1 21 ? -13.199 -4.030 -2.901 1.00 0.00 21 TYR A CA 10
ATOM 4883 C C . TYR A 1 21 ? -12.164 -4.233 -1.828 1.00 0.00 21 TYR A C 10
ATOM 4884 O O . TYR A 1 21 ? -11.131 -4.858 -2.053 1.00 0.00 21 TYR A O 10
ATOM 4902 N N . GLY A 1 22 ? -12.390 -3.725 -0.602 1.00 0.00 22 GLY A N 10
ATOM 4903 C CA . GLY A 1 22 ? -11.372 -3.893 0.436 1.00 0.00 22 GLY A CA 10
ATOM 4904 C C . GLY A 1 22 ? -11.947 -3.816 1.814 1.00 0.00 22 GLY A C 10
ATOM 4905 O O . GLY A 1 22 ? -13.106 -3.471 2.043 1.00 0.00 22 GLY A O 10
ATOM 4909 N N . LYS A 1 23 ? -11.073 -4.159 2.790 1.00 0.00 23 LYS A N 10
ATOM 4910 C CA . LYS A 1 23 ? -11.283 -4.165 4.222 1.00 0.00 23 LYS A CA 10
ATOM 4911 C C . LYS A 1 23 ? -10.118 -3.389 4.769 1.00 0.00 23 LYS A C 10
ATOM 4912 O O . LYS A 1 23 ? -8.989 -3.556 4.315 1.00 0.00 23 LYS A O 10
ATOM 4931 N N . CYS A 1 24 ? -10.365 -2.490 5.756 1.00 0.00 24 CYS A N 10
ATOM 4932 C CA . CYS A 1 24 ? -9.282 -1.705 6.383 1.00 0.00 24 CYS A CA 10
ATOM 4933 C C . CYS A 1 24 ? -8.904 -2.327 7.725 1.00 0.00 24 CYS A C 10
ATOM 4934 O O . CYS A 1 24 ? -9.757 -2.497 8.592 1.00 0.00 24 CYS A O 10
ATOM 4941 N N . MET A 1 25 ? -7.605 -2.684 7.937 1.00 0.00 25 MET A N 10
ATOM 4942 C CA . MET A 1 25 ? -7.122 -3.328 9.169 1.00 0.00 25 MET A CA 10
ATOM 4943 C C . MET A 1 25 ? -6.334 -2.305 9.963 1.00 0.00 25 MET A C 10
ATOM 4944 O O . MET A 1 25 ? -5.105 -2.331 10.044 1.00 0.00 25 MET A O 10
ATOM 4958 N N . ASN A 1 26 ? -7.076 -1.321 10.552 1.00 0.00 26 ASN A N 10
ATOM 4959 C CA . ASN A 1 26 ? -6.604 -0.192 11.368 1.00 0.00 26 ASN A CA 10
ATOM 4960 C C . ASN A 1 26 ? -5.659 0.780 10.621 1.00 0.00 26 ASN A C 10
ATOM 4961 O O . ASN A 1 26 ? -4.654 1.241 11.162 1.00 0.00 26 ASN A O 10
ATOM 4972 N N . ARG A 1 27 ? -5.983 1.066 9.333 1.00 0.00 27 ARG A N 10
ATOM 4973 C CA . ARG A 1 27 ? -5.231 1.871 8.378 1.00 0.00 27 ARG A CA 10
ATOM 4974 C C . ARG A 1 27 ? -4.169 1.117 7.575 1.00 0.00 27 ARG A C 10
ATOM 4975 O O . ARG A 1 27 ? -3.487 1.691 6.736 1.00 0.00 27 ARG A O 10
ATOM 4996 N N . LYS A 1 28 ? -4.050 -0.219 7.758 1.00 0.00 28 LYS A N 10
ATOM 4997 C CA . LYS A 1 28 ? -3.209 -1.143 6.994 1.00 0.00 28 LYS A CA 10
ATOM 4998 C C . LYS A 1 28 ? -4.144 -1.931 6.063 1.00 0.00 28 LYS A C 10
ATOM 4999 O O . LYS A 1 28 ? -5.250 -2.294 6.460 1.00 0.00 28 LYS A O 10
ATOM 5018 N N . CYS A 1 29 ? -3.754 -2.202 4.788 1.00 0.00 29 CYS A N 10
ATOM 5019 C CA . CYS A 1 29 ? -4.584 -2.874 3.778 1.00 0.00 29 CYS A CA 10
ATOM 5020 C C . CYS A 1 29 ? -4.890 -4.373 3.903 1.00 0.00 29 CYS A C 10
ATOM 5021 O O . CYS A 1 29 ? -4.115 -5.178 4.418 1.00 0.00 29 CYS A O 10
ATOM 5028 N N . LYS A 1 30 ? -6.040 -4.725 3.271 1.00 0.00 30 LYS A N 10
ATOM 5029 C CA . LYS A 1 30 ? -6.562 -6.034 2.961 1.00 0.00 30 LYS A CA 10
ATOM 5030 C C . LYS A 1 30 ? -7.462 -5.813 1.731 1.00 0.00 30 LYS A C 10
ATOM 5031 O O . LYS A 1 30 ? -8.166 -4.800 1.650 1.00 0.00 30 LYS A O 10
ATOM 5050 N N . CYS A 1 31 ? -7.505 -6.759 0.741 1.00 0.00 31 CYS A N 10
ATOM 5051 C CA . CYS A 1 31 ? -8.438 -6.717 -0.395 1.00 0.00 31 CYS A CA 10
ATOM 5052 C C . CYS A 1 31 ? -9.675 -7.588 -0.073 1.00 0.00 31 CYS A C 10
ATOM 5053 O O . CYS A 1 31 ? -9.645 -8.415 0.839 1.00 0.00 31 CYS A O 10
ATOM 5060 N N . ASN A 1 32 ? -10.801 -7.373 -0.802 1.00 0.00 32 ASN A N 10
ATOM 5061 C CA . ASN A 1 32 ? -12.081 -8.055 -0.649 1.00 0.00 32 ASN A CA 10
ATOM 5062 C C . ASN A 1 32 ? -12.576 -8.336 -2.074 1.00 0.00 32 ASN A C 10
ATOM 5063 O O . ASN A 1 32 ? -11.900 -7.999 -3.045 1.00 0.00 32 ASN A O 10
ATOM 5074 N N . ARG A 1 33 ? -13.744 -9.004 -2.261 1.00 0.00 33 ARG A N 10
ATOM 5075 C CA . ARG A 1 33 ? -14.204 -9.498 -3.566 1.00 0.00 33 ARG A CA 10
ATOM 5076 C C . ARG A 1 33 ? -15.512 -8.962 -4.156 1.00 0.00 33 ARG A C 10
ATOM 5077 O O . ARG A 1 33 ? -16.496 -8.639 -3.489 1.00 0.00 33 ARG A O 10
ATOM 5098 N N . CYS A 1 34 ? -15.518 -8.926 -5.513 1.00 0.00 34 CYS A N 10
ATOM 5099 C CA . CYS A 1 34 ? -16.573 -8.493 -6.408 1.00 0.00 34 CYS A CA 10
ATOM 5100 C C . CYS A 1 34 ? -17.593 -9.628 -6.749 1.00 0.00 34 CYS A C 10
ATOM 5101 O O . CYS A 1 34 ? -17.893 -9.935 -7.896 1.00 0.00 34 CYS A O 10
ATOM 5111 N N . ALA A 1 1 ? -1.932 -1.043 2.895 1.00 0.00 1 ALA A N 11
ATOM 5112 C CA . ALA A 1 1 ? -1.456 -0.073 1.857 1.00 0.00 1 ALA A CA 11
ATOM 5113 C C . ALA A 1 1 ? -1.625 1.307 2.452 1.00 0.00 1 ALA A C 11
ATOM 5114 O O . ALA A 1 1 ? -1.763 1.408 3.672 1.00 0.00 1 ALA A O 11
ATOM 5123 N N . SER A 1 2 ? -1.678 2.419 1.666 1.00 0.00 2 SER A N 11
ATOM 5124 C CA . SER A 1 2 ? -1.957 3.762 2.182 1.00 0.00 2 SER A CA 11
ATOM 5125 C C . SER A 1 2 ? -3.466 3.970 2.399 1.00 0.00 2 SER A C 11
ATOM 5126 O O . SER A 1 2 ? -4.170 4.545 1.567 1.00 0.00 2 SER A O 11
ATOM 5134 N N . CYS A 1 3 ? -4.013 3.460 3.533 1.00 0.00 3 CYS A N 11
ATOM 5135 C CA . CYS A 1 3 ? -5.436 3.553 3.814 1.00 0.00 3 CYS A CA 11
ATOM 5136 C C . CYS A 1 3 ? -5.731 4.021 5.216 1.00 0.00 3 CYS A C 11
ATOM 5137 O O . CYS A 1 3 ? -5.265 3.449 6.204 1.00 0.00 3 CYS A O 11
ATOM 5144 N N . ARG A 1 4 ? -6.598 5.077 5.299 1.00 0.00 4 ARG A N 11
ATOM 5145 C CA . ARG A 1 4 ? -7.129 5.654 6.525 1.00 0.00 4 ARG A CA 11
ATOM 5146 C C . ARG A 1 4 ? -8.513 5.066 6.794 1.00 0.00 4 ARG A C 11
ATOM 5147 O O . ARG A 1 4 ? -8.885 4.744 7.919 1.00 0.00 4 ARG A O 11
ATOM 5168 N N . THR A 1 5 ? -9.293 4.870 5.699 1.00 0.00 5 THR A N 11
ATOM 5169 C CA . THR A 1 5 ? -10.606 4.243 5.628 1.00 0.00 5 THR A CA 11
ATOM 5170 C C . THR A 1 5 ? -10.476 3.262 4.456 1.00 0.00 5 THR A C 11
ATOM 5171 O O . THR A 1 5 ? -9.585 3.487 3.630 1.00 0.00 5 THR A O 11
ATOM 5182 N N . PRO A 1 6 ? -11.315 2.200 4.261 1.00 0.00 6 PRO A N 11
ATOM 5183 C CA . PRO A 1 6 ? -11.186 1.193 3.183 1.00 0.00 6 PRO A CA 11
ATOM 5184 C C . PRO A 1 6 ? -11.340 1.713 1.745 1.00 0.00 6 PRO A C 11
ATOM 5185 O O . PRO A 1 6 ? -10.816 1.082 0.828 1.00 0.00 6 PRO A O 11
ATOM 5196 N N . LYS A 1 7 ? -11.963 2.915 1.567 1.00 0.00 7 LYS A N 11
ATOM 5197 C CA . LYS A 1 7 ? -12.153 3.708 0.346 1.00 0.00 7 LYS A CA 11
ATOM 5198 C C . LYS A 1 7 ? -10.840 4.153 -0.331 1.00 0.00 7 LYS A C 11
ATOM 5199 O O . LYS A 1 7 ? -10.805 4.474 -1.514 1.00 0.00 7 LYS A O 11
ATOM 5218 N N . ASP A 1 8 ? -9.701 4.129 0.414 1.00 0.00 8 ASP A N 11
ATOM 5219 C CA . ASP A 1 8 ? -8.374 4.437 -0.083 1.00 0.00 8 ASP A CA 11
ATOM 5220 C C . ASP A 1 8 ? -7.623 3.198 -0.586 1.00 0.00 8 ASP A C 11
ATOM 5221 O O . ASP A 1 8 ? -6.509 3.335 -1.081 1.00 0.00 8 ASP A O 11
ATOM 5230 N N . CYS A 1 9 ? -8.164 1.942 -0.485 1.00 0.00 9 CYS A N 11
ATOM 5231 C CA . CYS A 1 9 ? -7.444 0.743 -0.905 1.00 0.00 9 CYS A CA 11
ATOM 5232 C C . CYS A 1 9 ? -8.048 0.136 -2.173 1.00 0.00 9 CYS A C 11
ATOM 5233 O O . CYS A 1 9 ? -7.627 -0.913 -2.654 1.00 0.00 9 CYS A O 11
ATOM 5240 N N . ALA A 1 10 ? -9.017 0.867 -2.790 1.00 0.00 10 ALA A N 11
ATOM 5241 C CA . ALA A 1 10 ? -9.755 0.586 -4.019 1.00 0.00 10 ALA A CA 11
ATOM 5242 C C . ALA A 1 10 ? -8.927 0.384 -5.297 1.00 0.00 10 ALA A C 11
ATOM 5243 O O . ALA A 1 10 ? -9.145 -0.552 -6.062 1.00 0.00 10 ALA A O 11
ATOM 5250 N N . ASP A 1 11 ? -7.899 1.255 -5.503 1.00 0.00 11 ASP A N 11
ATOM 5251 C CA . ASP A 1 11 ? -6.878 1.186 -6.548 1.00 0.00 11 ASP A CA 11
ATOM 5252 C C . ASP A 1 11 ? -5.797 0.139 -6.228 1.00 0.00 11 ASP A C 11
ATOM 5253 O O . ASP A 1 11 ? -5.649 -0.746 -7.065 1.00 0.00 11 ASP A O 11
ATOM 5262 N N . PRO A 1 12 ? -5.033 0.097 -5.087 1.00 0.00 12 PRO A N 11
ATOM 5263 C CA . PRO A 1 12 ? -4.069 -0.976 -4.756 1.00 0.00 12 PRO A CA 11
ATOM 5264 C C . PRO A 1 12 ? -4.701 -2.385 -4.653 1.00 0.00 12 PRO A C 11
ATOM 5265 O O . PRO A 1 12 ? -4.021 -3.324 -5.062 1.00 0.00 12 PRO A O 11
ATOM 5276 N N . CYS A 1 13 ? -6.002 -2.543 -4.222 1.00 0.00 13 CYS A N 11
ATOM 5277 C CA . CYS A 1 13 ? -6.749 -3.826 -4.240 1.00 0.00 13 CYS A CA 11
ATOM 5278 C C . CYS A 1 13 ? -7.175 -4.248 -5.664 1.00 0.00 13 CYS A C 11
ATOM 5279 O O . CYS A 1 13 ? -7.094 -5.435 -5.986 1.00 0.00 13 CYS A O 11
ATOM 5286 N N . ARG A 1 14 ? -7.532 -3.273 -6.560 1.00 0.00 14 ARG A N 11
ATOM 5287 C CA . ARG A 1 14 ? -7.798 -3.424 -8.011 1.00 0.00 14 ARG A CA 11
ATOM 5288 C C . ARG A 1 14 ? -6.528 -3.688 -8.827 1.00 0.00 14 ARG A C 11
ATOM 5289 O O . ARG A 1 14 ? -6.514 -4.520 -9.725 1.00 0.00 14 ARG A O 11
ATOM 5310 N N . LYS A 1 15 ? -5.413 -2.982 -8.509 1.00 0.00 15 LYS A N 11
ATOM 5311 C CA . LYS A 1 15 ? -4.082 -3.097 -9.109 1.00 0.00 15 LYS A CA 11
ATOM 5312 C C . LYS A 1 15 ? -3.353 -4.424 -8.801 1.00 0.00 15 LYS A C 11
ATOM 5313 O O . LYS A 1 15 ? -2.618 -4.946 -9.636 1.00 0.00 15 LYS A O 11
ATOM 5332 N N . GLU A 1 16 ? -3.614 -5.008 -7.590 1.00 0.00 16 GLU A N 11
ATOM 5333 C CA . GLU A 1 16 ? -3.136 -6.338 -7.163 1.00 0.00 16 GLU A CA 11
ATOM 5334 C C . GLU A 1 16 ? -4.119 -7.458 -7.541 1.00 0.00 16 GLU A C 11
ATOM 5335 O O . GLU A 1 16 ? -3.673 -8.457 -8.096 1.00 0.00 16 GLU A O 11
ATOM 5347 N N . THR A 1 17 ? -5.465 -7.334 -7.307 1.00 0.00 17 THR A N 11
ATOM 5348 C CA . THR A 1 17 ? -6.459 -8.312 -7.769 1.00 0.00 17 THR A CA 11
ATOM 5349 C C . THR A 1 17 ? -7.105 -7.856 -9.091 1.00 0.00 17 THR A C 11
ATOM 5350 O O . THR A 1 17 ? -6.612 -8.104 -10.185 1.00 0.00 17 THR A O 11
ATOM 5361 N N . GLY A 1 18 ? -8.247 -7.158 -8.974 1.00 0.00 18 GLY A N 11
ATOM 5362 C CA . GLY A 1 18 ? -8.985 -6.548 -10.069 1.00 0.00 18 GLY A CA 11
ATOM 5363 C C . GLY A 1 18 ? -10.235 -5.872 -9.614 1.00 0.00 18 GLY A C 11
ATOM 5364 O O . GLY A 1 18 ? -10.820 -5.067 -10.330 1.00 0.00 18 GLY A O 11
ATOM 5368 N N . CYS A 1 19 ? -10.676 -6.181 -8.372 1.00 0.00 19 CYS A N 11
ATOM 5369 C CA . CYS A 1 19 ? -11.879 -5.632 -7.775 1.00 0.00 19 CYS A CA 11
ATOM 5370 C C . CYS A 1 19 ? -11.483 -4.726 -6.609 1.00 0.00 19 CYS A C 11
ATOM 5371 O O . CYS A 1 19 ? -10.646 -5.139 -5.800 1.00 0.00 19 CYS A O 11
ATOM 5378 N N . PRO A 1 20 ? -12.102 -3.526 -6.408 1.00 0.00 20 PRO A N 11
ATOM 5379 C CA . PRO A 1 20 ? -11.867 -2.601 -5.278 1.00 0.00 20 PRO A CA 11
ATOM 5380 C C . PRO A 1 20 ? -12.545 -3.104 -3.985 1.00 0.00 20 PRO A C 11
ATOM 5381 O O . PRO A 1 20 ? -13.371 -2.425 -3.372 1.00 0.00 20 PRO A O 11
ATOM 5392 N N . TYR A 1 21 ? -12.207 -4.339 -3.587 1.00 0.00 21 TYR A N 11
ATOM 5393 C CA . TYR A 1 21 ? -12.867 -5.137 -2.577 1.00 0.00 21 TYR A CA 11
ATOM 5394 C C . TYR A 1 21 ? -11.983 -5.287 -1.359 1.00 0.00 21 TYR A C 11
ATOM 5395 O O . TYR A 1 21 ? -11.654 -6.392 -0.948 1.00 0.00 21 TYR A O 11
ATOM 5413 N N . GLY A 1 22 ? -11.534 -4.168 -0.747 1.00 0.00 22 GLY A N 11
ATOM 5414 C CA . GLY A 1 22 ? -10.568 -4.228 0.361 1.00 0.00 22 GLY A CA 11
ATOM 5415 C C . GLY A 1 22 ? -11.187 -3.735 1.633 1.00 0.00 22 GLY A C 11
ATOM 5416 O O . GLY A 1 22 ? -11.883 -2.722 1.638 1.00 0.00 22 GLY A O 11
ATOM 5420 N N . LYS A 1 23 ? -10.948 -4.460 2.754 1.00 0.00 23 LYS A N 11
ATOM 5421 C CA . LYS A 1 23 ? -11.436 -4.144 4.085 1.00 0.00 23 LYS A CA 11
ATOM 5422 C C . LYS A 1 23 ? -10.168 -3.796 4.841 1.00 0.00 23 LYS A C 11
ATOM 5423 O O . LYS A 1 23 ? -9.262 -4.614 4.994 1.00 0.00 23 LYS A O 11
ATOM 5442 N N . CYS A 1 24 ? -10.076 -2.515 5.252 1.00 0.00 24 CYS A N 11
ATOM 5443 C CA . CYS A 1 24 ? -8.945 -1.873 5.899 1.00 0.00 24 CYS A CA 11
ATOM 5444 C C . CYS A 1 24 ? -9.272 -1.664 7.360 1.00 0.00 24 CYS A C 11
ATOM 5445 O O . CYS A 1 24 ? -10.082 -0.800 7.680 1.00 0.00 24 CYS A O 11
ATOM 5452 N N . MET A 1 25 ? -8.618 -2.387 8.306 1.00 0.00 25 MET A N 11
ATOM 5453 C CA . MET A 1 25 ? -8.825 -2.239 9.759 1.00 0.00 25 MET A CA 11
ATOM 5454 C C . MET A 1 25 ? -7.756 -1.329 10.388 1.00 0.00 25 MET A C 11
ATOM 5455 O O . MET A 1 25 ? -7.138 -1.632 11.408 1.00 0.00 25 MET A O 11
ATOM 5469 N N . ASN A 1 26 ? -7.559 -0.172 9.699 1.00 0.00 26 ASN A N 11
ATOM 5470 C CA . ASN A 1 26 ? -6.604 0.925 9.863 1.00 0.00 26 ASN A CA 11
ATOM 5471 C C . ASN A 1 26 ? -5.269 0.507 9.219 1.00 0.00 26 ASN A C 11
ATOM 5472 O O . ASN A 1 26 ? -4.576 -0.339 9.779 1.00 0.00 26 ASN A O 11
ATOM 5483 N N . ARG A 1 27 ? -4.881 1.013 8.000 1.00 0.00 27 ARG A N 11
ATOM 5484 C CA . ARG A 1 27 ? -3.625 0.710 7.288 1.00 0.00 27 ARG A CA 11
ATOM 5485 C C . ARG A 1 27 ? -3.507 -0.710 6.641 1.00 0.00 27 ARG A C 11
ATOM 5486 O O . ARG A 1 27 ? -2.828 -0.933 5.631 1.00 0.00 27 ARG A O 11
ATOM 5507 N N . LYS A 1 28 ? -4.178 -1.712 7.252 1.00 0.00 28 LYS A N 11
ATOM 5508 C CA . LYS A 1 28 ? -4.172 -3.133 6.920 1.00 0.00 28 LYS A CA 11
ATOM 5509 C C . LYS A 1 28 ? -5.337 -3.525 6.029 1.00 0.00 28 LYS A C 11
ATOM 5510 O O . LYS A 1 28 ? -6.408 -3.891 6.512 1.00 0.00 28 LYS A O 11
ATOM 5529 N N . CYS A 1 29 ? -5.161 -3.472 4.668 1.00 0.00 29 CYS A N 11
ATOM 5530 C CA . CYS A 1 29 ? -6.184 -3.830 3.693 1.00 0.00 29 CYS A CA 11
ATOM 5531 C C . CYS A 1 29 ? -6.159 -5.318 3.397 1.00 0.00 29 CYS A C 11
ATOM 5532 O O . CYS A 1 29 ? -5.224 -5.819 2.777 1.00 0.00 29 CYS A O 11
ATOM 5539 N N . LYS A 1 30 ? -7.239 -6.032 3.778 1.00 0.00 30 LYS A N 11
ATOM 5540 C CA . LYS A 1 30 ? -7.531 -7.416 3.419 1.00 0.00 30 LYS A CA 11
ATOM 5541 C C . LYS A 1 30 ? -8.327 -7.317 2.124 1.00 0.00 30 LYS A C 11
ATOM 5542 O O . LYS A 1 30 ? -9.441 -6.796 2.142 1.00 0.00 30 LYS A O 11
ATOM 5561 N N . CYS A 1 31 ? -7.735 -7.770 0.978 1.00 0.00 31 CYS A N 11
ATOM 5562 C CA . CYS A 1 31 ? -8.318 -7.725 -0.376 1.00 0.00 31 CYS A CA 11
ATOM 5563 C C . CYS A 1 31 ? -9.246 -8.929 -0.621 1.00 0.00 31 CYS A C 11
ATOM 5564 O O . CYS A 1 31 ? -9.167 -9.934 0.082 1.00 0.00 31 CYS A O 11
ATOM 5571 N N . ASN A 1 32 ? -10.185 -8.832 -1.593 1.00 0.00 32 ASN A N 11
ATOM 5572 C CA . ASN A 1 32 ? -11.253 -9.817 -1.796 1.00 0.00 32 ASN A CA 11
ATOM 5573 C C . 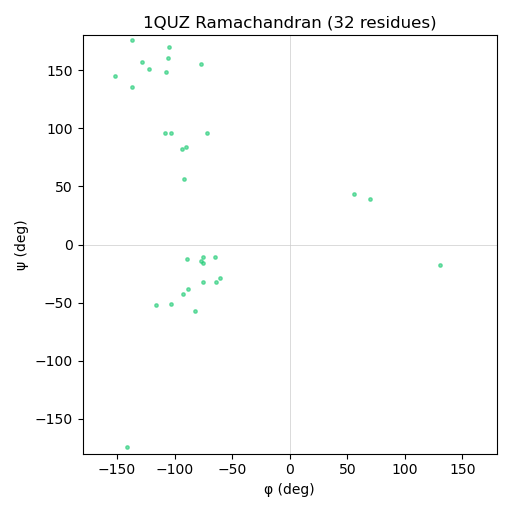ASN A 1 32 ? -11.620 -9.752 -3.281 1.00 0.00 32 ASN A C 11
ATOM 5574 O O . ASN A 1 32 ? -10.819 -9.262 -4.073 1.00 0.00 32 ASN A O 11
ATOM 5585 N N . ARG A 1 33 ? -12.801 -10.253 -3.729 1.00 0.00 33 ARG A N 11
ATOM 5586 C CA . ARG A 1 33 ? -13.154 -10.343 -5.142 1.00 0.00 33 ARG A CA 11
ATOM 5587 C C . ARG A 1 33 ? -14.616 -10.030 -5.467 1.00 0.00 33 ARG A C 11
ATOM 5588 O O . ARG A 1 33 ? -15.467 -9.903 -4.592 1.00 0.00 33 ARG A O 11
ATOM 5609 N N . CYS A 1 34 ? -14.915 -9.881 -6.779 1.00 0.00 34 CYS A N 11
ATOM 5610 C CA . CYS A 1 34 ? -16.193 -9.562 -7.362 1.00 0.00 34 CYS A CA 11
ATOM 5611 C C . CYS A 1 34 ? -16.120 -10.205 -8.770 1.00 0.00 34 CYS A C 11
ATOM 5612 O O . CYS A 1 34 ? -15.015 -10.574 -9.157 1.00 0.00 34 CYS A O 11
ATOM 5622 N N . ALA A 1 1 ? 0.895 0.155 -0.173 1.00 0.00 1 ALA A N 12
ATOM 5623 C CA . ALA A 1 1 ? -0.440 0.833 -0.087 1.00 0.00 1 ALA A CA 12
ATOM 5624 C C . ALA A 1 1 ? -0.852 0.875 1.369 1.00 0.00 1 ALA A C 12
ATOM 5625 O O . ALA A 1 1 ? -0.290 0.124 2.163 1.00 0.00 1 ALA A O 12
ATOM 5634 N N . SER A 1 2 ? -1.825 1.735 1.756 1.00 0.00 2 SER A N 12
ATOM 5635 C CA . SER A 1 2 ? -2.333 1.853 3.115 1.00 0.00 2 SER A CA 12
ATOM 5636 C C . SER A 1 2 ? -3.764 2.354 2.966 1.00 0.00 2 SER A C 12
ATOM 5637 O O . SER A 1 2 ? -4.193 2.632 1.848 1.00 0.00 2 SER A O 12
ATOM 5645 N N . CYS A 1 3 ? -4.534 2.464 4.075 1.00 0.00 3 CYS A N 12
ATOM 5646 C CA . CYS A 1 3 ? -5.938 2.855 4.040 1.00 0.00 3 CYS A CA 12
ATOM 5647 C C . CYS A 1 3 ? -6.395 3.534 5.322 1.00 0.00 3 CYS A C 12
ATOM 5648 O O . CYS A 1 3 ? -5.838 3.311 6.399 1.00 0.00 3 CYS A O 12
ATOM 5655 N N . ARG A 1 4 ? -7.494 4.340 5.213 1.00 0.00 4 ARG A N 12
ATOM 5656 C CA . ARG A 1 4 ? -8.168 4.970 6.356 1.00 0.00 4 ARG A CA 12
ATOM 5657 C C . ARG A 1 4 ? -9.507 4.262 6.506 1.00 0.00 4 ARG A C 12
ATOM 5658 O O . ARG A 1 4 ? -9.797 3.622 7.519 1.00 0.00 4 ARG A O 12
ATOM 5679 N N . THR A 1 5 ? -10.324 4.344 5.422 1.00 0.00 5 THR A N 12
ATOM 5680 C CA . THR A 1 5 ? -11.610 3.690 5.243 1.00 0.00 5 THR A CA 12
ATOM 5681 C C . THR A 1 5 ? -11.358 2.564 4.230 1.00 0.00 5 THR A C 12
ATOM 5682 O O . THR A 1 5 ? -10.409 2.688 3.445 1.00 0.00 5 THR A O 12
ATOM 5693 N N . PRO A 1 6 ? -12.151 1.468 4.155 1.00 0.00 6 PRO A N 12
ATOM 5694 C CA . PRO A 1 6 ? -11.870 0.293 3.311 1.00 0.00 6 PRO A CA 12
ATOM 5695 C C . PRO A 1 6 ? -11.922 0.483 1.790 1.00 0.00 6 PRO A C 12
ATOM 5696 O O . PRO A 1 6 ? -11.316 -0.320 1.078 1.00 0.00 6 PRO A O 12
ATOM 5707 N N . LYS A 1 7 ? -12.558 1.587 1.291 1.00 0.00 7 LYS A N 12
ATOM 5708 C CA . LYS A 1 7 ? -12.610 2.032 -0.110 1.00 0.00 7 LYS A CA 12
ATOM 5709 C C . LYS A 1 7 ? -11.270 2.613 -0.586 1.00 0.00 7 LYS A C 12
ATOM 5710 O O . LYS A 1 7 ? -10.999 2.676 -1.781 1.00 0.00 7 LYS A O 12
ATOM 5729 N N . ASP A 1 8 ? -10.335 2.983 0.343 1.00 0.00 8 ASP A N 12
ATOM 5730 C CA . ASP A 1 8 ? -8.985 3.451 0.031 1.00 0.00 8 ASP A CA 12
ATOM 5731 C C . ASP A 1 8 ? -8.021 2.336 -0.412 1.00 0.00 8 ASP A C 12
ATOM 5732 O O . ASP A 1 8 ? -6.897 2.621 -0.815 1.00 0.00 8 ASP A O 12
ATOM 5741 N N . CYS A 1 9 ? -8.450 1.034 -0.398 1.00 0.00 9 CYS A N 12
ATOM 5742 C CA . CYS A 1 9 ? -7.636 -0.064 -0.901 1.00 0.00 9 CYS A CA 12
ATOM 5743 C C . CYS A 1 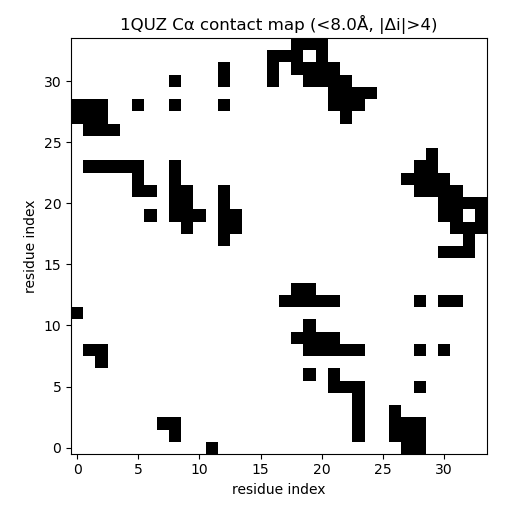9 ? -8.267 -0.624 -2.185 1.00 0.00 9 CYS A C 12
ATOM 5744 O O . CYS A 1 9 ? -7.803 -1.629 -2.706 1.00 0.00 9 CYS A O 12
ATOM 5751 N N . ALA A 1 10 ? -9.324 0.037 -2.751 1.00 0.00 10 ALA A N 12
ATOM 5752 C CA . ALA A 1 10 ? -10.065 -0.324 -3.954 1.00 0.00 10 ALA A CA 12
ATOM 5753 C C . ALA A 1 10 ? -9.284 -0.104 -5.246 1.00 0.00 10 ALA A C 12
ATOM 5754 O O . ALA A 1 10 ? -9.079 -1.031 -6.018 1.00 0.00 10 ALA A O 12
ATOM 5761 N N . ASP A 1 11 ? -8.759 1.133 -5.483 1.00 0.00 11 ASP A N 12
ATOM 5762 C CA . ASP A 1 11 ? -7.873 1.462 -6.613 1.00 0.00 11 ASP A CA 12
ATOM 5763 C C . ASP A 1 11 ? -6.476 0.802 -6.543 1.00 0.00 11 ASP A C 12
ATOM 5764 O O . ASP A 1 11 ? -6.124 0.155 -7.534 1.00 0.00 11 ASP A O 12
ATOM 5773 N N . PRO A 1 12 ? -5.641 0.832 -5.462 1.00 0.00 12 PRO A N 12
ATOM 5774 C CA . PRO A 1 12 ? -4.388 0.063 -5.374 1.00 0.00 12 PRO A CA 12
ATOM 5775 C C . PRO A 1 12 ? -4.582 -1.479 -5.323 1.00 0.00 12 PRO A C 12
ATOM 5776 O O . PRO A 1 12 ? -3.581 -2.170 -5.488 1.00 0.00 12 PRO A O 12
ATOM 5787 N N . CYS A 1 13 ? -5.834 -2.037 -5.175 1.00 0.00 13 CYS A N 12
ATOM 5788 C CA . CYS A 1 13 ? -6.148 -3.462 -5.278 1.00 0.00 13 CYS A CA 12
ATOM 5789 C C . CYS A 1 13 ? -6.204 -3.939 -6.733 1.00 0.00 13 CYS A C 12
ATOM 5790 O O . CYS A 1 13 ? -5.968 -5.121 -7.000 1.00 0.00 13 CYS A O 12
ATOM 5797 N N . ARG A 1 14 ? -6.415 -3.028 -7.726 1.00 0.00 14 ARG A N 12
ATOM 5798 C CA . ARG A 1 14 ? -6.352 -3.314 -9.165 1.00 0.00 14 ARG A CA 12
ATOM 5799 C C . ARG A 1 14 ? -4.951 -3.717 -9.656 1.00 0.00 14 ARG A C 12
ATOM 5800 O O . ARG A 1 14 ? -4.781 -4.470 -10.612 1.00 0.00 14 ARG A O 12
ATOM 5821 N N . LYS A 1 15 ? -3.906 -3.258 -8.915 1.00 0.00 15 LYS A N 12
ATOM 5822 C CA . LYS A 1 15 ? -2.515 -3.596 -9.146 1.00 0.00 15 LYS A CA 12
ATOM 5823 C C . LYS A 1 15 ? -2.119 -4.972 -8.550 1.00 0.00 15 LYS A C 12
ATOM 5824 O O . LYS A 1 15 ? -1.198 -5.614 -9.053 1.00 0.00 15 LYS A O 12
ATOM 5843 N N . GLU A 1 16 ? -2.802 -5.446 -7.457 1.00 0.00 16 GLU A N 12
ATOM 5844 C CA . GLU A 1 16 ? -2.485 -6.720 -6.781 1.00 0.00 16 GLU A CA 12
ATOM 5845 C C . GLU A 1 16 ? -3.406 -7.890 -7.119 1.00 0.00 16 GLU A C 12
ATOM 5846 O O . GLU A 1 16 ? -2.934 -8.932 -7.579 1.00 0.00 16 GLU A O 12
ATOM 5858 N N . THR A 1 17 ? -4.740 -7.780 -6.856 1.00 0.00 17 THR A N 12
ATOM 5859 C CA . THR A 1 17 ? -5.701 -8.878 -7.028 1.00 0.00 17 THR A CA 12
ATOM 5860 C C . THR A 1 17 ? -6.779 -8.570 -8.062 1.00 0.00 17 THR A C 12
ATOM 5861 O O . THR A 1 17 ? -7.355 -9.488 -8.645 1.00 0.00 17 THR A O 12
ATOM 5872 N N . GLY A 1 18 ? -7.072 -7.276 -8.356 1.00 0.00 18 GLY A N 12
ATOM 5873 C CA . GLY A 1 18 ? -7.888 -6.893 -9.513 1.00 0.00 18 GLY A CA 12
ATOM 5874 C C . GLY A 1 18 ? -9.348 -6.534 -9.358 1.00 0.00 18 GLY A C 12
ATOM 5875 O O . GLY A 1 18 ? -10.073 -6.611 -10.344 1.00 0.00 18 GLY A O 12
ATOM 5879 N N . CYS A 1 19 ? -9.858 -6.090 -8.179 1.00 0.00 19 CYS A N 12
ATOM 5880 C CA . CYS A 1 19 ? -11.260 -5.653 -8.092 1.00 0.00 19 CYS A CA 12
ATOM 5881 C C . CYS A 1 19 ? -11.411 -4.617 -6.991 1.00 0.00 19 CYS A C 12
ATOM 5882 O O . CYS A 1 19 ? -10.631 -4.594 -6.034 1.00 0.00 19 CYS A O 12
ATOM 5889 N N . PRO A 1 20 ? -12.455 -3.765 -7.080 1.00 0.00 20 PRO A N 12
ATOM 5890 C CA . PRO A 1 20 ? -12.615 -2.588 -6.248 1.00 0.00 20 PRO A CA 12
ATOM 5891 C C . PRO A 1 20 ? -13.396 -2.884 -4.957 1.00 0.00 20 PRO A C 12
ATOM 5892 O O . PRO A 1 20 ? -14.502 -2.367 -4.804 1.00 0.00 20 PRO A O 12
ATOM 5903 N N . TYR A 1 21 ? -12.828 -3.682 -4.014 1.00 0.00 21 TYR A N 12
ATOM 5904 C CA . TYR A 1 21 ? -13.499 -3.985 -2.752 1.00 0.00 21 TYR A CA 12
ATOM 5905 C C . TYR A 1 21 ? -12.412 -4.198 -1.723 1.00 0.00 21 TYR A C 12
ATOM 5906 O O . TYR A 1 21 ? -11.367 -4.759 -2.027 1.00 0.00 21 TYR A O 12
ATOM 5924 N N . GLY A 1 22 ? -12.599 -3.784 -0.452 1.00 0.00 22 GLY A N 12
ATOM 5925 C CA . GLY A 1 22 ? -11.550 -3.984 0.547 1.00 0.00 22 GLY A CA 12
ATOM 5926 C C . GLY A 1 22 ? -12.119 -3.912 1.924 1.00 0.00 22 GLY A C 12
ATOM 5927 O O . GLY A 1 22 ? -13.249 -3.469 2.133 1.00 0.00 22 GLY A O 12
ATOM 5931 N N . LYS A 1 23 ? -11.283 -4.325 2.909 1.00 0.00 23 LYS A N 12
ATOM 5932 C CA . LYS A 1 23 ? -11.498 -4.285 4.343 1.00 0.00 23 LYS A CA 12
ATOM 5933 C C . LYS A 1 23 ? -10.266 -3.637 4.916 1.00 0.00 23 LYS A C 12
ATOM 5934 O O . LYS A 1 23 ? -9.138 -4.045 4.645 1.00 0.00 23 LYS A O 12
ATOM 5953 N N . CYS A 1 24 ? -10.456 -2.587 5.743 1.00 0.00 24 CYS A N 12
ATOM 5954 C CA . CYS A 1 24 ? -9.351 -1.870 6.355 1.00 0.00 24 CYS A CA 12
ATOM 5955 C C . CYS A 1 24 ? -9.414 -2.078 7.851 1.00 0.00 24 CYS A C 12
ATOM 5956 O O . CYS A 1 24 ? -10.484 -2.164 8.451 1.00 0.00 24 CYS A O 12
ATOM 5963 N N . MET A 1 25 ? -8.215 -2.206 8.469 1.00 0.00 25 MET A N 12
ATOM 5964 C CA . MET A 1 25 ? -8.066 -2.549 9.879 1.00 0.00 25 MET A CA 12
ATOM 5965 C C . MET A 1 25 ? -7.008 -1.685 10.537 1.00 0.00 25 MET A C 12
ATOM 5966 O O . MET A 1 25 ? -6.267 -2.117 11.419 1.00 0.00 25 MET A O 12
ATOM 5980 N N . ASN A 1 26 ? -6.990 -0.404 10.107 1.00 0.00 26 ASN A N 12
ATOM 5981 C CA . ASN A 1 26 ? -6.140 0.702 10.562 1.00 0.00 26 ASN A CA 12
ATOM 5982 C C . ASN A 1 26 ? -4.699 0.688 9.994 1.00 0.00 26 ASN A C 12
ATOM 5983 O O . ASN A 1 26 ? -3.792 0.154 10.629 1.00 0.00 26 ASN A O 12
ATOM 5994 N N . ARG A 1 27 ? -4.470 1.288 8.783 1.00 0.00 27 ARG A N 12
ATOM 5995 C CA . ARG A 1 27 ? -3.183 1.457 8.090 1.00 0.00 27 ARG A CA 12
ATOM 5996 C C . ARG A 1 27 ? -2.610 0.212 7.383 1.00 0.00 27 ARG A C 12
ATOM 5997 O O . ARG A 1 27 ? -1.499 0.214 6.849 1.00 0.00 27 ARG A O 12
ATOM 6018 N N . LYS A 1 28 ? -3.400 -0.882 7.335 1.00 0.00 28 LYS A N 12
ATOM 6019 C CA . LYS A 1 28 ? -3.073 -2.194 6.787 1.00 0.00 28 LYS A CA 12
ATOM 6020 C C . LYS A 1 28 ? -4.243 -2.721 5.961 1.00 0.00 28 LYS A C 12
ATOM 6021 O O . LYS A 1 28 ? -5.378 -2.765 6.445 1.00 0.00 28 LYS A O 12
ATOM 6040 N N . CYS A 1 29 ? -3.977 -3.118 4.676 1.00 0.00 29 CYS A N 12
ATOM 6041 C CA . CYS A 1 29 ? -4.962 -3.612 3.713 1.00 0.00 29 CYS A CA 12
ATOM 6042 C C . CYS A 1 29 ? -5.172 -5.126 3.654 1.00 0.00 29 CYS A C 12
ATOM 6043 O O . CYS A 1 29 ? -4.251 -5.937 3.717 1.00 0.00 29 CYS A O 12
ATOM 6050 N N . LYS A 1 30 ? -6.449 -5.454 3.342 1.00 0.00 30 LYS A N 12
ATOM 6051 C CA . LYS A 1 30 ? -6.998 -6.733 2.947 1.00 0.00 30 LYS A CA 12
ATOM 6052 C C . LYS A 1 30 ? -7.980 -6.372 1.831 1.00 0.00 30 LYS A C 12
ATOM 6053 O O . LYS A 1 30 ? -8.870 -5.539 2.032 1.00 0.00 30 LYS A O 12
ATOM 6072 N N . CYS A 1 31 ? -7.853 -6.989 0.616 1.00 0.00 31 CYS A N 12
ATOM 6073 C CA . CYS A 1 31 ? -8.763 -6.817 -0.521 1.00 0.00 31 CYS A CA 12
ATOM 6074 C C . CYS A 1 31 ? -9.936 -7.819 -0.436 1.00 0.00 31 CYS A C 12
ATOM 6075 O O . CYS A 1 31 ? -9.795 -8.881 0.165 1.00 0.00 31 CYS A O 12
ATOM 6082 N N . ASN A 1 32 ? -11.120 -7.489 -1.031 1.00 0.00 32 ASN A N 12
ATOM 6083 C CA . ASN A 1 32 ? -12.317 -8.340 -1.059 1.00 0.00 32 ASN A CA 12
ATOM 6084 C C . ASN A 1 32 ? -12.778 -8.400 -2.524 1.00 0.00 32 ASN A C 12
ATOM 6085 O O . ASN A 1 32 ? -12.131 -7.835 -3.407 1.00 0.00 32 ASN A O 12
ATOM 6096 N N . ARG A 1 33 ? -13.863 -9.149 -2.861 1.00 0.00 33 ARG A N 12
ATOM 6097 C CA . ARG A 1 33 ? -14.260 -9.429 -4.245 1.00 0.00 33 ARG A CA 12
ATOM 6098 C C . ARG A 1 33 ? -15.578 -8.845 -4.759 1.00 0.00 33 ARG A C 12
ATOM 6099 O O . ARG A 1 33 ? -16.590 -8.717 -4.072 1.00 0.00 33 ARG A O 12
ATOM 6120 N N . CYS A 1 34 ? -15.559 -8.520 -6.075 1.00 0.00 34 CYS A N 12
ATOM 6121 C CA . CYS A 1 34 ? -16.615 -7.939 -6.883 1.00 0.00 34 CYS A CA 12
ATOM 6122 C C . CYS A 1 34 ? -17.656 -8.955 -7.467 1.00 0.00 34 CYS A C 12
ATOM 6123 O O . CYS A 1 34 ? -18.064 -8.871 -8.621 1.00 0.00 34 CYS A O 12
ATOM 6133 N N . ALA A 1 1 ? -0.978 -3.024 0.400 1.00 0.00 1 ALA A N 13
ATOM 6134 C CA . ALA A 1 1 ? -1.520 -1.679 0.010 1.00 0.00 1 ALA A CA 13
ATOM 6135 C C . ALA A 1 1 ? -1.818 -0.918 1.280 1.00 0.00 1 ALA A C 13
ATOM 6136 O O . ALA A 1 1 ? -1.951 -1.553 2.324 1.00 0.00 1 ALA A O 13
ATOM 6145 N N . SER A 1 2 ? -1.934 0.435 1.224 1.00 0.00 2 SER A N 13
ATOM 6146 C CA . SER A 1 2 ? -2.204 1.303 2.373 1.00 0.00 2 SER A CA 13
ATOM 6147 C C . SER A 1 2 ? -3.546 1.999 2.205 1.00 0.00 2 SER A C 13
ATOM 6148 O O . SER A 1 2 ? -4.077 2.076 1.099 1.00 0.00 2 SER A O 13
ATOM 6156 N N . CYS A 1 3 ? -4.138 2.533 3.302 1.00 0.00 3 CYS A N 13
ATOM 6157 C CA . CYS A 1 3 ? -5.428 3.213 3.286 1.00 0.00 3 CYS A CA 13
ATOM 6158 C C . CYS A 1 3 ? -5.525 4.063 4.528 1.00 0.00 3 CYS A C 13
ATOM 6159 O O . CYS A 1 3 ? -4.868 3.746 5.516 1.00 0.00 3 CYS A O 13
ATOM 6166 N N . ARG A 1 4 ? -6.392 5.120 4.539 1.00 0.00 4 ARG A N 13
ATOM 6167 C CA . ARG A 1 4 ? -6.707 5.927 5.721 1.00 0.00 4 ARG A CA 13
ATOM 6168 C C . ARG A 1 4 ? -8.038 5.417 6.273 1.00 0.00 4 ARG A C 13
ATOM 6169 O O . ARG A 1 4 ? -8.126 4.961 7.412 1.00 0.00 4 ARG A O 13
ATOM 6190 N N . THR A 1 5 ? -9.081 5.429 5.399 1.00 0.00 5 THR A N 13
ATOM 6191 C CA . THR A 1 5 ? -10.421 4.891 5.596 1.00 0.00 5 THR A CA 13
ATOM 6192 C C . THR A 1 5 ? -10.549 3.806 4.517 1.00 0.00 5 THR A C 13
ATOM 6193 O O . THR A 1 5 ? -9.739 3.835 3.582 1.00 0.00 5 THR A O 13
ATOM 6204 N N . PRO A 1 6 ? -11.500 2.828 4.529 1.00 0.00 6 PRO A N 13
ATOM 6205 C CA . PRO A 1 6 ? -11.588 1.738 3.532 1.00 0.00 6 PRO A CA 13
ATOM 6206 C C . PRO A 1 6 ? -11.967 2.188 2.114 1.00 0.00 6 PRO A C 13
ATOM 6207 O O . PRO A 1 6 ? -11.588 1.530 1.144 1.00 0.00 6 PRO A O 13
ATOM 6218 N N . LYS A 1 7 ? -12.629 3.374 1.981 1.00 0.00 7 LYS A N 13
ATOM 6219 C CA . LYS A 1 7 ? -13.032 4.089 0.770 1.00 0.00 7 LYS A CA 13
ATOM 6220 C C . LYS A 1 7 ? -11.861 4.528 -0.129 1.00 0.00 7 LYS A C 13
ATOM 6221 O O . LYS A 1 7 ? -12.041 4.815 -1.306 1.00 0.00 7 LYS A O 13
ATOM 6240 N N . ASP A 1 8 ? -10.602 4.528 0.399 1.00 0.00 8 ASP A N 13
ATOM 6241 C CA . ASP A 1 8 ? -9.380 4.764 -0.350 1.00 0.00 8 ASP A CA 13
ATOM 6242 C C . ASP A 1 8 ? -8.777 3.465 -0.909 1.00 0.00 8 ASP A C 13
ATOM 6243 O O . ASP A 1 8 ? -7.792 3.523 -1.638 1.00 0.00 8 ASP A O 13
ATOM 6252 N N . CYS A 1 9 ? -9.320 2.248 -0.594 1.00 0.00 9 CYS A N 13
ATOM 6253 C CA . CYS A 1 9 ? -8.772 0.965 -1.013 1.00 0.00 9 CYS A CA 13
ATOM 6254 C C . CYS A 1 9 ? -9.647 0.297 -2.057 1.00 0.00 9 CYS A C 13
ATOM 6255 O O . CYS A 1 9 ? -9.913 -0.904 -2.065 1.00 0.00 9 CYS A O 13
ATOM 6262 N N . ALA A 1 10 ? -10.036 1.144 -3.037 1.00 0.00 10 ALA A N 13
ATOM 6263 C CA . ALA A 1 10 ? -10.677 0.790 -4.291 1.00 0.00 10 ALA A CA 13
ATOM 6264 C C . ALA A 1 10 ? -9.587 0.578 -5.355 1.00 0.00 10 ALA A C 13
ATOM 6265 O O . ALA A 1 10 ? -9.360 -0.545 -5.801 1.00 0.00 10 ALA A O 13
ATOM 6272 N N . ASP A 1 11 ? -8.830 1.653 -5.753 1.00 0.00 11 ASP A N 13
ATOM 6273 C CA . ASP A 1 11 ? -7.699 1.611 -6.690 1.00 0.00 11 ASP A CA 13
ATOM 6274 C C . ASP A 1 11 ? -6.442 0.801 -6.237 1.00 0.00 11 ASP A C 13
ATOM 6275 O O . ASP A 1 11 ? -5.891 0.108 -7.088 1.00 0.00 11 ASP A O 13
ATOM 6284 N N . PRO A 1 12 ? -5.883 0.820 -4.991 1.00 0.00 12 PRO A N 13
ATOM 6285 C CA . PRO A 1 12 ? -4.782 -0.045 -4.523 1.00 0.00 12 PRO A CA 13
ATOM 6286 C C . PRO A 1 12 ? -5.128 -1.550 -4.463 1.00 0.00 12 PRO A C 13
ATOM 6287 O O . PRO A 1 12 ? -4.248 -2.374 -4.714 1.00 0.00 12 PRO A O 13
ATOM 6298 N N . CYS A 1 13 ? -6.417 -1.942 -4.164 1.00 0.00 13 CYS A N 13
ATOM 6299 C CA . CYS A 1 13 ? -6.922 -3.327 -4.057 1.00 0.00 13 CYS A CA 13
ATOM 6300 C C . CYS A 1 13 ? -7.132 -3.899 -5.476 1.00 0.00 13 CYS A C 13
ATOM 6301 O O . CYS A 1 13 ? -6.914 -5.082 -5.732 1.00 0.00 13 CYS A O 13
ATOM 6308 N N . ARG A 1 14 ? -7.430 -2.979 -6.453 1.00 0.00 14 ARG A N 13
ATOM 6309 C CA . ARG A 1 14 ? -7.469 -3.147 -7.914 1.00 0.00 14 ARG A CA 13
ATOM 6310 C C . ARG A 1 14 ? -6.076 -3.292 -8.543 1.00 0.00 14 ARG A C 13
ATOM 6311 O O . ARG A 1 14 ? -5.921 -3.729 -9.682 1.00 0.00 14 ARG A O 13
ATOM 6332 N N . LYS A 1 15 ? -5.011 -2.936 -7.802 1.00 0.00 15 LYS A N 13
ATOM 6333 C CA . LYS A 1 15 ? -3.628 -3.066 -8.224 1.00 0.00 15 LYS A CA 13
ATOM 6334 C C . LYS A 1 15 ? -2.974 -4.328 -7.637 1.00 0.00 15 LYS A C 13
ATOM 6335 O O . LYS A 1 15 ? -2.327 -5.087 -8.354 1.00 0.00 15 LYS A O 13
ATOM 6354 N N . GLU A 1 16 ? -3.111 -4.589 -6.299 1.00 0.00 16 GLU A N 13
ATOM 6355 C CA . GLU A 1 16 ? -2.514 -5.767 -5.619 1.00 0.00 16 GLU A CA 13
ATOM 6356 C C . GLU A 1 16 ? -3.288 -7.076 -5.810 1.00 0.00 16 GLU A C 13
ATOM 6357 O O . GLU A 1 16 ? -2.699 -8.154 -5.808 1.00 0.00 16 GLU A O 13
ATOM 6369 N N . THR A 1 17 ? -4.640 -7.005 -5.934 1.00 0.00 17 THR A N 13
ATOM 6370 C CA . THR A 1 17 ? -5.531 -8.155 -6.071 1.00 0.00 17 THR A CA 13
ATOM 6371 C C . THR A 1 17 ? -6.176 -8.109 -7.442 1.00 0.00 17 THR A C 13
ATOM 6372 O O . THR A 1 17 ? -6.119 -9.068 -8.205 1.00 0.00 17 THR A O 13
ATOM 6383 N N . GLY A 1 18 ? -6.779 -6.950 -7.796 1.00 0.00 18 GLY A N 13
ATOM 6384 C CA . GLY A 1 18 ? -7.339 -6.694 -9.128 1.00 0.00 18 GLY A CA 13
ATOM 6385 C C . GLY A 1 18 ? -8.792 -6.368 -9.113 1.00 0.00 18 GLY A C 13
ATOM 6386 O O . GLY A 1 18 ? -9.401 -6.123 -10.150 1.00 0.00 18 GLY A O 13
ATOM 6390 N N . CYS A 1 19 ? -9.393 -6.362 -7.909 1.00 0.00 19 CYS A N 13
ATOM 6391 C CA . CYS A 1 19 ? -10.814 -6.163 -7.662 1.00 0.00 19 CYS A CA 13
ATOM 6392 C C . CYS A 1 19 ? -10.998 -5.039 -6.679 1.00 0.00 19 CYS A C 13
ATOM 6393 O O . CYS A 1 19 ? -10.266 -4.999 -5.694 1.00 0.00 19 CYS A O 13
ATOM 6400 N N . PRO A 1 20 ? -11.996 -4.156 -6.833 1.00 0.00 20 PRO A N 13
ATOM 6401 C CA . PRO A 1 20 ? -12.105 -2.924 -6.063 1.00 0.00 20 PRO A CA 13
ATOM 6402 C C . PRO A 1 20 ? -12.903 -3.086 -4.750 1.00 0.00 20 PRO A C 13
ATOM 6403 O O . PRO A 1 20 ? -13.725 -2.213 -4.475 1.00 0.00 20 PRO A O 13
ATOM 6414 N N . TYR A 1 21 ? -12.685 -4.142 -3.916 1.00 0.00 21 TYR A N 13
ATOM 6415 C CA . TYR A 1 21 ? -13.447 -4.338 -2.680 1.00 0.00 21 TYR A CA 13
ATOM 6416 C C . TYR A 1 21 ? -12.506 -4.656 -1.525 1.00 0.00 21 TYR A C 13
ATOM 6417 O O . TYR A 1 21 ? -12.124 -5.811 -1.367 1.00 0.00 21 TYR A O 13
ATOM 6435 N N . GLY A 1 22 ? -12.127 -3.697 -0.641 1.00 0.00 22 GLY A N 13
ATOM 6436 C CA . GLY A 1 22 ? -11.233 -4.011 0.491 1.00 0.00 22 GLY A CA 13
ATOM 6437 C C . GLY A 1 22 ? -11.581 -3.232 1.737 1.00 0.00 22 GLY A C 13
ATOM 6438 O O . GLY A 1 22 ? -12.049 -2.095 1.664 1.00 0.00 22 GLY A O 13
ATOM 6442 N N . LYS A 1 23 ? -11.336 -3.842 2.942 1.00 0.00 23 LYS A N 13
ATOM 6443 C CA . LYS A 1 23 ? -11.578 -3.258 4.254 1.00 0.00 23 LYS A CA 13
ATOM 6444 C C . LYS A 1 23 ? -10.247 -3.005 4.922 1.00 0.00 23 LYS A C 13
ATOM 6445 O O . LYS A 1 23 ? -9.302 -3.790 4.827 1.00 0.00 23 LYS A O 13
ATOM 6464 N N . CYS A 1 24 ? -10.160 -1.831 5.588 1.00 0.00 24 CYS A N 13
ATOM 6465 C CA . CYS A 1 24 ? -8.961 -1.264 6.190 1.00 0.00 24 CYS A CA 13
ATOM 6466 C C . CYS A 1 24 ? -8.830 -1.577 7.684 1.00 0.00 24 CYS A C 13
ATOM 6467 O O . CYS A 1 24 ? -9.627 -1.142 8.516 1.00 0.00 24 CYS A O 13
ATOM 6474 N N . MET A 1 25 ? -7.786 -2.369 8.024 1.00 0.00 25 MET A N 13
ATOM 6475 C CA . MET A 1 25 ? -7.465 -2.829 9.365 1.00 0.00 25 MET A CA 13
ATOM 6476 C C . MET A 1 25 ? -6.026 -2.411 9.616 1.00 0.00 25 MET A C 13
ATOM 6477 O O . MET A 1 25 ? -5.118 -2.918 8.959 1.00 0.00 25 MET A O 13
ATOM 6491 N N . ASN A 1 26 ? -5.780 -1.420 10.532 1.00 0.00 26 ASN A N 13
ATOM 6492 C CA . ASN A 1 26 ? -4.469 -0.850 10.906 1.00 0.00 26 ASN A CA 13
ATOM 6493 C C . ASN A 1 26 ? -3.613 -0.306 9.733 1.00 0.00 26 ASN A C 13
ATOM 6494 O O . ASN A 1 26 ? -2.387 -0.432 9.724 1.00 0.00 26 ASN A O 13
ATOM 6505 N N . ARG A 1 27 ? -4.304 0.262 8.704 1.00 0.00 27 ARG A N 13
ATOM 6506 C CA . ARG A 1 27 ? -3.812 0.754 7.423 1.00 0.00 27 ARG A CA 13
ATOM 6507 C C . ARG A 1 27 ? -3.584 -0.331 6.361 1.00 0.00 27 ARG A C 13
ATOM 6508 O O . ARG A 1 27 ? -3.047 -0.027 5.299 1.00 0.00 27 ARG A O 13
ATOM 6529 N N . LYS A 1 28 ? -3.990 -1.613 6.603 1.00 0.00 28 LYS A N 13
ATOM 6530 C CA . LYS A 1 28 ? -3.820 -2.728 5.663 1.00 0.00 28 LYS A CA 13
ATOM 6531 C C . LYS A 1 28 ? -5.168 -3.176 5.106 1.00 0.00 28 LYS A C 13
ATOM 6532 O O . LYS A 1 28 ? -6.176 -3.207 5.813 1.00 0.00 28 LYS A O 13
ATOM 6551 N N . CYS A 1 29 ? -5.199 -3.530 3.785 1.00 0.00 29 CYS A N 13
ATOM 6552 C CA . CYS A 1 29 ? -6.392 -3.944 3.053 1.00 0.00 29 CYS A CA 13
ATOM 6553 C C . CYS A 1 29 ? -6.507 -5.455 2.884 1.00 0.00 29 CYS A C 13
ATOM 6554 O O . CYS A 1 29 ? -5.688 -6.090 2.221 1.00 0.00 29 CYS A O 13
ATOM 6561 N N . LYS A 1 30 ? -7.597 -6.047 3.440 1.00 0.00 30 LYS A N 13
ATOM 6562 C CA . LYS A 1 30 ? -7.994 -7.440 3.269 1.00 0.00 30 LYS A CA 13
ATOM 6563 C C . LYS A 1 30 ? -9.040 -7.387 2.165 1.00 0.00 30 LYS A C 13
ATOM 6564 O O . LYS A 1 30 ? -10.108 -6.788 2.323 1.00 0.00 30 LYS A O 13
ATOM 6583 N N . CYS A 1 31 ? -8.641 -7.901 0.966 1.00 0.00 31 CYS A N 13
ATOM 6584 C CA . CYS A 1 31 ? -9.348 -7.730 -0.298 1.00 0.00 31 CYS A CA 13
ATOM 6585 C C . CYS A 1 31 ? -10.326 -8.848 -0.609 1.00 0.00 31 CYS A C 13
ATOM 6586 O O . CYS A 1 31 ? -10.080 -10.030 -0.377 1.00 0.00 31 CYS A O 13
ATOM 6593 N N . ASN A 1 32 ? -11.476 -8.446 -1.187 1.00 0.00 32 ASN A N 13
ATOM 6594 C CA . ASN A 1 32 ? -12.583 -9.276 -1.613 1.00 0.00 32 ASN A CA 13
ATOM 6595 C C . ASN A 1 32 ? -12.543 -9.377 -3.132 1.00 0.00 32 ASN A C 13
ATOM 6596 O O . ASN A 1 32 ? -11.804 -8.697 -3.840 1.00 0.00 32 ASN A O 13
ATOM 6607 N N . ARG A 1 33 ? -13.329 -10.343 -3.616 1.00 0.00 33 ARG A N 13
ATOM 6608 C CA . ARG A 1 33 ? -13.373 -10.936 -4.926 1.00 0.00 33 ARG A CA 13
ATOM 6609 C C . ARG A 1 33 ? -14.260 -10.271 -5.986 1.00 0.00 33 ARG A C 13
ATOM 6610 O O . ARG A 1 33 ? -15.225 -9.576 -5.671 1.00 0.00 33 ARG A O 13
ATOM 6631 N N . CYS A 1 34 ? -13.932 -10.487 -7.287 1.00 0.00 34 CYS A N 13
ATOM 6632 C CA . CYS A 1 34 ? -14.669 -10.004 -8.442 1.00 0.00 34 CYS A CA 13
ATOM 6633 C C . CYS A 1 34 ? -14.176 -10.878 -9.627 1.00 0.00 34 CYS A C 13
ATOM 6634 O O . CYS A 1 34 ? -13.062 -11.385 -9.527 1.00 0.00 34 CYS A O 13
ATOM 6644 N N . ALA A 1 1 ? -1.058 -0.445 2.361 1.00 0.00 1 ALA A N 14
ATOM 6645 C CA . ALA A 1 1 ? -1.687 0.420 1.310 1.00 0.00 1 ALA A CA 14
ATOM 6646 C C . ALA A 1 1 ? -1.885 1.821 1.851 1.00 0.00 1 ALA A C 14
ATOM 6647 O O . ALA A 1 1 ? -1.682 2.073 3.036 1.00 0.00 1 ALA A O 14
ATOM 6656 N N . SER A 1 2 ? -2.340 2.767 0.995 1.00 0.00 2 SER A N 14
ATOM 6657 C CA . SER A 1 2 ? -2.707 4.147 1.300 1.00 0.00 2 SER A CA 14
ATOM 6658 C C . SER A 1 2 ? -4.133 4.226 1.854 1.00 0.00 2 SER A C 14
ATOM 6659 O O . SER A 1 2 ? -5.044 4.701 1.176 1.00 0.00 2 SER A O 14
ATOM 6667 N N . CYS A 1 3 ? -4.399 3.721 3.085 1.00 0.00 3 CYS A N 14
ATOM 6668 C CA . CYS A 1 3 ? -5.778 3.675 3.550 1.00 0.00 3 CYS A CA 14
ATOM 6669 C C . CYS A 1 3 ? -5.944 3.889 5.032 1.00 0.00 3 CYS A C 14
ATOM 6670 O O . CYS A 1 3 ? -5.469 3.108 5.850 1.00 0.00 3 CYS A O 14
ATOM 6677 N N . ARG A 1 4 ? -6.743 4.937 5.384 1.00 0.00 4 ARG A N 14
ATOM 6678 C CA . ARG A 1 4 ? -7.279 5.238 6.706 1.00 0.00 4 ARG A CA 14
ATOM 6679 C C . ARG A 1 4 ? -8.664 4.599 6.812 1.00 0.00 4 ARG A C 14
ATOM 6680 O O . ARG A 1 4 ? -9.001 3.990 7.825 1.00 0.00 4 ARG A O 14
ATOM 6701 N N . THR A 1 5 ? -9.496 4.683 5.733 1.00 0.00 5 THR A N 14
ATOM 6702 C CA . THR A 1 5 ? -10.802 4.022 5.635 1.00 0.00 5 THR A CA 14
ATOM 6703 C C . THR A 1 5 ? -10.728 3.065 4.433 1.00 0.00 5 THR A C 14
ATOM 6704 O O . THR A 1 5 ? -9.917 3.325 3.538 1.00 0.00 5 THR A O 14
ATOM 6715 N N . PRO A 1 6 ? -11.511 1.953 4.314 1.00 0.00 6 PRO A N 14
ATOM 6716 C CA . PRO A 1 6 ? -11.450 0.975 3.202 1.00 0.00 6 PRO A CA 14
ATOM 6717 C C . PRO A 1 6 ? -11.856 1.517 1.812 1.00 0.00 6 PRO A C 14
ATOM 6718 O O . PRO A 1 6 ? -11.440 0.955 0.796 1.00 0.00 6 PRO A O 14
ATOM 6729 N N . LYS A 1 7 ? -12.573 2.680 1.770 1.00 0.00 7 LYS A N 14
ATOM 6730 C CA . LYS A 1 7 ? -12.979 3.461 0.599 1.00 0.00 7 LYS A CA 14
ATOM 6731 C C . LYS A 1 7 ? -11.795 4.087 -0.156 1.00 0.00 7 LYS A C 14
ATOM 6732 O O . LYS A 1 7 ? -11.931 4.514 -1.296 1.00 0.00 7 LYS A O 14
ATOM 6751 N N . ASP A 1 8 ? -10.578 4.091 0.468 1.00 0.00 8 ASP A N 14
ATOM 6752 C CA . ASP A 1 8 ? -9.309 4.467 -0.131 1.00 0.00 8 ASP A CA 14
ATOM 6753 C C . ASP A 1 8 ? -8.522 3.256 -0.689 1.00 0.00 8 ASP A C 14
ATOM 6754 O O . ASP A 1 8 ? -7.470 3.451 -1.296 1.00 0.00 8 ASP A O 14
ATOM 6763 N N . CYS A 1 9 ? -8.965 1.959 -0.519 1.00 0.00 9 CYS A N 14
ATOM 6764 C CA . CYS A 1 9 ? -8.213 0.783 -0.988 1.00 0.00 9 CYS A CA 14
ATOM 6765 C C . CYS A 1 9 ? -8.561 0.371 -2.419 1.00 0.00 9 CYS A C 14
ATOM 6766 O O . CYS A 1 9 ? -7.940 -0.537 -2.957 1.00 0.00 9 CYS A O 14
ATOM 6773 N N . ALA A 1 10 ? -9.535 1.037 -3.095 1.00 0.00 10 ALA A N 14
ATOM 6774 C CA . ALA A 1 10 ? -10.041 0.807 -4.463 1.00 0.00 10 ALA A CA 14
ATOM 6775 C C . ALA A 1 10 ? -9.020 0.434 -5.568 1.00 0.00 10 ALA A C 14
ATOM 6776 O O . ALA A 1 10 ? -9.062 -0.656 -6.131 1.00 0.00 10 ALA A O 14
ATOM 6783 N N . ASP A 1 11 ? -8.024 1.333 -5.807 1.00 0.00 11 ASP A N 14
ATOM 6784 C CA . ASP A 1 11 ? -6.851 1.176 -6.670 1.00 0.00 11 ASP A CA 14
ATOM 6785 C C . ASP A 1 11 ? -5.735 0.321 -6.046 1.00 0.00 11 ASP A C 14
ATOM 6786 O O . ASP A 1 11 ? -5.375 -0.650 -6.710 1.00 0.00 11 ASP A O 14
ATOM 6795 N N . PRO A 1 12 ? -5.155 0.520 -4.819 1.00 0.00 12 PRO A N 14
ATOM 6796 C CA . PRO A 1 12 ? -4.123 -0.353 -4.234 1.00 0.00 12 PRO A CA 14
ATOM 6797 C C . PRO A 1 12 ? -4.579 -1.799 -3.971 1.00 0.00 12 PRO A C 14
ATOM 6798 O O . PRO A 1 12 ? -3.695 -2.649 -3.986 1.00 0.00 12 PRO A O 14
ATOM 6809 N N . CYS A 1 13 ? -5.918 -2.104 -3.805 1.00 0.00 13 CYS A N 14
ATOM 6810 C CA . CYS A 1 13 ? -6.469 -3.483 -3.695 1.00 0.00 13 CYS A CA 14
ATOM 6811 C C . CYS A 1 13 ? -6.607 -4.131 -5.093 1.00 0.00 13 CYS A C 14
ATOM 6812 O O . CYS A 1 13 ? -6.432 -5.341 -5.230 1.00 0.00 13 CYS A O 14
ATOM 6819 N N . ARG A 1 14 ? -6.886 -3.311 -6.159 1.00 0.00 14 ARG A N 14
ATOM 6820 C CA . ARG A 1 14 ? -6.975 -3.662 -7.592 1.00 0.00 14 ARG A CA 14
ATOM 6821 C C . ARG A 1 14 ? -5.594 -3.884 -8.196 1.00 0.00 14 ARG A C 14
ATOM 6822 O O . ARG A 1 14 ? -5.321 -4.900 -8.834 1.00 0.00 14 ARG A O 14
ATOM 6843 N N . LYS A 1 15 ? -4.650 -2.938 -7.945 1.00 0.00 15 LYS A N 14
ATOM 6844 C CA . LYS A 1 15 ? -3.247 -2.929 -8.368 1.00 0.00 15 LYS A CA 14
ATOM 6845 C C . LYS A 1 15 ? -2.393 -4.093 -7.815 1.00 0.00 15 LYS A C 14
ATOM 6846 O O . LYS A 1 15 ? -1.437 -4.544 -8.442 1.00 0.00 15 LYS A O 14
ATOM 6865 N N . GLU A 1 16 ? -2.817 -4.624 -6.633 1.00 0.00 16 GLU A N 14
ATOM 6866 C CA . GLU A 1 16 ? -2.299 -5.844 -5.996 1.00 0.00 16 GLU A CA 14
ATOM 6867 C C . GLU A 1 16 ? -3.166 -7.076 -6.332 1.00 0.00 16 GLU A C 14
ATOM 6868 O O . GLU A 1 16 ? -2.656 -8.085 -6.799 1.00 0.00 16 GLU A O 14
ATOM 6880 N N . THR A 1 17 ? -4.499 -7.073 -6.076 1.00 0.00 17 THR A N 14
ATOM 6881 C CA . THR A 1 17 ? -5.369 -8.253 -6.188 1.00 0.00 17 THR A CA 14
ATOM 6882 C C . THR A 1 17 ? -6.618 -8.116 -7.068 1.00 0.00 17 THR A C 14
ATOM 6883 O O . THR A 1 17 ? -7.592 -8.839 -6.867 1.00 0.00 17 THR A O 14
ATOM 6894 N N . GLY A 1 18 ? -6.619 -7.268 -8.128 1.00 0.00 18 GLY A N 14
ATOM 6895 C CA . GLY A 1 18 ? -7.643 -7.279 -9.186 1.00 0.00 18 GLY A CA 14
ATOM 6896 C C . GLY A 1 18 ? -8.914 -6.459 -9.164 1.00 0.00 18 GLY A C 14
ATOM 6897 O O . GLY A 1 18 ? -9.342 -6.021 -10.225 1.00 0.00 18 GLY A O 14
ATOM 6901 N N . CYS A 1 19 ? -9.593 -6.247 -8.011 1.00 0.00 19 CYS A N 14
ATOM 6902 C CA . CYS A 1 19 ? -10.886 -5.555 -7.930 1.00 0.00 19 CYS A CA 14
ATOM 6903 C C . CYS A 1 19 ? -10.904 -4.596 -6.748 1.00 0.00 19 CYS A C 14
ATOM 6904 O O . CYS A 1 19 ? -10.027 -4.636 -5.884 1.00 0.00 19 CYS A O 14
ATOM 6911 N N . PRO A 1 20 ? -11.910 -3.698 -6.623 1.00 0.00 20 PRO A N 14
ATOM 6912 C CA . PRO A 1 20 ? -11.893 -2.625 -5.634 1.00 0.00 20 PRO A CA 14
ATOM 6913 C C . PRO A 1 20 ? -12.616 -3.033 -4.339 1.00 0.00 20 PRO A C 14
ATOM 6914 O O . PRO A 1 20 ? -13.336 -2.229 -3.747 1.00 0.00 20 PRO A O 14
ATOM 6925 N N . TYR A 1 21 ? -12.441 -4.301 -3.905 1.00 0.00 21 TYR A N 14
ATOM 6926 C CA . TYR A 1 21 ? -13.116 -4.938 -2.787 1.00 0.00 21 TYR A CA 14
ATOM 6927 C C . TYR A 1 21 ? -12.143 -5.176 -1.638 1.00 0.00 21 TYR A C 14
ATOM 6928 O O . TYR A 1 21 ? -11.619 -6.267 -1.480 1.00 0.00 21 TYR A O 14
ATOM 6946 N N . GLY A 1 22 ? -11.878 -4.190 -0.749 1.00 0.00 22 GLY A N 14
ATOM 6947 C CA . GLY A 1 22 ? -10.935 -4.400 0.365 1.00 0.00 22 GLY A CA 14
ATOM 6948 C C . GLY A 1 22 ? -11.426 -3.870 1.674 1.00 0.00 22 GLY A C 14
ATOM 6949 O O . GLY A 1 22 ? -12.147 -2.877 1.732 1.00 0.00 22 GLY A O 14
ATOM 6953 N N . LYS A 1 23 ? -11.020 -4.538 2.784 1.00 0.00 23 LYS A N 14
ATOM 6954 C CA . LYS A 1 23 ? -11.335 -4.192 4.158 1.00 0.00 23 LYS A CA 14
ATOM 6955 C C . LYS A 1 23 ? -9.973 -3.895 4.771 1.00 0.00 23 LYS A C 14
ATOM 6956 O O . LYS A 1 23 ? -9.065 -4.729 4.768 1.00 0.00 23 LYS A O 14
ATOM 6975 N N . CYS A 1 24 ? -9.826 -2.630 5.226 1.00 0.00 24 CYS A N 14
ATOM 6976 C CA . CYS A 1 24 ? -8.641 -1.969 5.748 1.00 0.00 24 CYS A CA 14
ATOM 6977 C C . CYS A 1 24 ? -8.796 -1.736 7.245 1.00 0.00 24 CYS A C 14
ATOM 6978 O O . CYS A 1 24 ? -9.677 -0.994 7.671 1.00 0.00 24 CYS A O 14
ATOM 6985 N N . MET A 1 25 ? -7.916 -2.361 8.065 1.00 0.00 25 MET A N 14
ATOM 6986 C CA . MET A 1 25 ? -7.917 -2.299 9.535 1.00 0.00 25 MET A CA 14
ATOM 6987 C C . MET A 1 25 ? -6.619 -1.663 10.022 1.00 0.00 25 MET A C 14
ATOM 6988 O O . MET A 1 25 ? -5.865 -2.231 10.815 1.00 0.00 25 MET A O 14
ATOM 7002 N N . ASN A 1 26 ? -6.383 -0.434 9.496 1.00 0.00 26 ASN A N 14
ATOM 7003 C CA . ASN A 1 26 ? -5.241 0.466 9.643 1.00 0.00 26 ASN A CA 14
ATOM 7004 C C . ASN A 1 26 ? -4.182 0.069 8.594 1.00 0.00 26 ASN A C 14
ATOM 7005 O O . ASN A 1 26 ? -3.328 -0.781 8.843 1.00 0.00 26 ASN A O 14
ATOM 7016 N N . ARG A 1 27 ? -4.239 0.666 7.370 1.00 0.00 27 ARG A N 14
ATOM 7017 C CA . ARG A 1 27 ? -3.334 0.509 6.231 1.00 0.00 27 ARG A CA 14
ATOM 7018 C C . ARG A 1 27 ? -3.176 -0.862 5.543 1.00 0.00 27 ARG A C 14
ATOM 7019 O O . ARG A 1 27 ? -2.537 -0.967 4.494 1.00 0.00 27 ARG A O 14
ATOM 7040 N N . LYS A 1 28 ? -3.730 -1.974 6.098 1.00 0.00 28 LYS A N 14
ATOM 7041 C CA . LYS A 1 28 ? -3.590 -3.328 5.563 1.00 0.00 28 LYS A CA 14
ATOM 7042 C C . LYS A 1 28 ? -4.917 -3.778 4.987 1.00 0.00 28 LYS A C 14
ATOM 7043 O O . LYS A 1 28 ? -5.900 -3.947 5.711 1.00 0.00 28 LYS A O 14
ATOM 7062 N N . CYS A 1 29 ? -4.984 -3.989 3.641 1.00 0.00 29 CYS A N 14
ATOM 7063 C CA . CYS A 1 29 ? -6.196 -4.399 2.950 1.00 0.00 29 CYS A CA 14
ATOM 7064 C C . CYS A 1 29 ? -6.252 -5.896 2.757 1.00 0.00 29 CYS A C 14
ATOM 7065 O O . CYS A 1 29 ? -5.408 -6.485 2.090 1.00 0.00 29 CYS A O 14
ATOM 707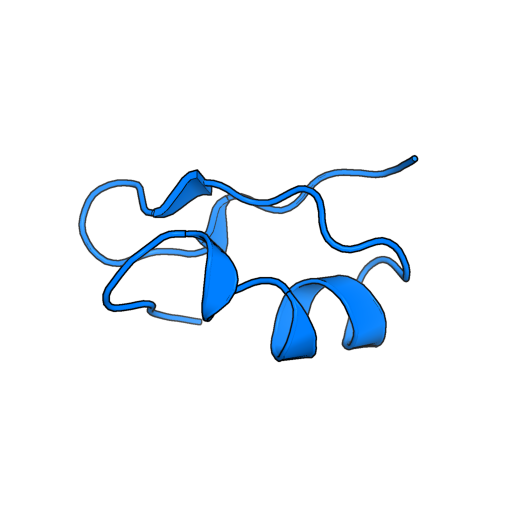2 N N . LYS A 1 30 ? -7.307 -6.521 3.324 1.00 0.00 30 LYS A N 14
ATOM 7073 C CA . LYS A 1 30 ? -7.689 -7.914 3.137 1.00 0.00 30 LYS A CA 14
ATOM 7074 C C . LYS A 1 30 ? -8.715 -7.851 2.011 1.00 0.00 30 LYS A C 14
ATOM 7075 O O . LYS A 1 30 ? -9.794 -7.279 2.198 1.00 0.00 30 LYS A O 14
ATOM 7094 N N . CYS A 1 31 ? -8.348 -8.333 0.779 1.00 0.00 31 CYS A N 14
ATOM 7095 C CA . CYS A 1 31 ? -9.132 -8.113 -0.442 1.00 0.00 31 CYS A CA 14
ATOM 7096 C C . CYS A 1 31 ? -10.213 -9.186 -0.663 1.00 0.00 31 CYS A C 14
ATOM 7097 O O . CYS A 1 31 ? -10.177 -10.243 -0.040 1.00 0.00 31 CYS A O 14
ATOM 7104 N N . ASN A 1 32 ? -11.217 -8.925 -1.537 1.00 0.00 32 ASN A N 14
ATOM 7105 C CA . ASN A 1 32 ? -12.366 -9.783 -1.805 1.00 0.00 32 ASN A CA 14
ATOM 7106 C C . ASN A 1 32 ? -12.759 -9.813 -3.282 1.00 0.00 32 ASN A C 14
ATOM 7107 O O . ASN A 1 32 ? -11.961 -9.485 -4.156 1.00 0.00 32 ASN A O 14
ATOM 7118 N N . ARG A 1 33 ? -14.018 -10.229 -3.610 1.00 0.00 33 ARG A N 14
ATOM 7119 C CA . ARG A 1 33 ? -14.473 -10.398 -4.981 1.00 0.00 33 ARG A CA 14
ATOM 7120 C C . ARG A 1 33 ? -15.749 -9.669 -5.407 1.00 0.00 33 ARG A C 14
ATOM 7121 O O . ARG A 1 33 ? -16.776 -9.663 -4.731 1.00 0.00 33 ARG A O 14
ATOM 7142 N N . CYS A 1 34 ? -15.645 -9.035 -6.609 1.00 0.00 34 CYS A N 14
ATOM 7143 C CA . CYS A 1 34 ? -16.621 -8.223 -7.310 1.00 0.00 34 CYS A CA 14
ATOM 7144 C C . CYS A 1 34 ? -17.593 -9.025 -8.235 1.00 0.00 34 CYS A C 14
ATOM 7145 O O . CYS A 1 34 ? -18.349 -8.465 -9.020 1.00 0.00 34 CYS A O 14
ATOM 7155 N N . ALA A 1 1 ? 0.809 -0.211 -0.189 1.00 0.00 1 ALA A N 15
ATOM 7156 C CA . ALA A 1 1 ? -0.322 0.734 0.078 1.00 0.00 1 ALA A CA 15
ATOM 7157 C C . ALA A 1 1 ? -0.730 0.611 1.523 1.00 0.00 1 ALA A C 15
ATOM 7158 O O . ALA A 1 1 ? -0.287 -0.308 2.206 1.00 0.00 1 ALA A O 15
ATOM 7167 N N . SER A 1 2 ? -1.596 1.511 2.017 1.00 0.00 2 SER A N 15
ATOM 7168 C CA . SER A 1 2 ? -2.131 1.535 3.373 1.00 0.00 2 SER A CA 15
ATOM 7169 C C . SER A 1 2 ? -3.550 2.052 3.226 1.00 0.00 2 SER A C 15
ATOM 7170 O O . SER A 1 2 ? -3.883 2.596 2.172 1.00 0.00 2 SER A O 15
ATOM 7178 N N . CYS A 1 3 ? -4.427 1.901 4.260 1.00 0.00 3 CYS A N 15
ATOM 7179 C CA . CYS A 1 3 ? -5.802 2.415 4.205 1.00 0.00 3 CYS A CA 15
ATOM 7180 C C . CYS A 1 3 ? -6.038 3.527 5.227 1.00 0.00 3 CYS A C 15
ATOM 7181 O O . CYS A 1 3 ? -5.190 3.843 6.054 1.00 0.00 3 CYS A O 15
ATOM 7188 N N . ARG A 1 4 ? -7.225 4.164 5.133 1.00 0.00 4 ARG A N 15
ATOM 7189 C CA . ARG A 1 4 ? -7.744 5.243 5.976 1.00 0.00 4 ARG A CA 15
ATOM 7190 C C . ARG A 1 4 ? -9.181 4.804 6.316 1.00 0.00 4 ARG A C 15
ATOM 7191 O O . ARG A 1 4 ? -9.574 4.607 7.467 1.00 0.00 4 ARG A O 15
ATOM 7212 N N . THR A 1 5 ? -9.979 4.566 5.238 1.00 0.00 5 THR A N 15
ATOM 7213 C CA . THR A 1 5 ? -11.300 3.985 5.189 1.00 0.00 5 THR A CA 15
ATOM 7214 C C . THR A 1 5 ? -11.095 2.776 4.250 1.00 0.00 5 THR A C 15
ATOM 7215 O O . THR A 1 5 ? -10.078 2.773 3.539 1.00 0.00 5 THR A O 15
ATOM 7226 N N . PRO A 1 6 ? -11.959 1.735 4.175 1.00 0.00 6 PRO A N 15
ATOM 7227 C CA . PRO A 1 6 ? -11.748 0.514 3.370 1.00 0.00 6 PRO A CA 15
ATOM 7228 C C . PRO A 1 6 ? -11.782 0.649 1.842 1.00 0.00 6 PRO A C 15
ATOM 7229 O O . PRO A 1 6 ? -11.329 -0.267 1.154 1.00 0.00 6 PRO A O 15
ATOM 7240 N N . LYS A 1 7 ? -12.267 1.800 1.295 1.00 0.00 7 LYS A N 15
ATOM 7241 C CA . LYS A 1 7 ? -12.311 2.112 -0.132 1.00 0.00 7 LYS A CA 15
ATOM 7242 C C . LYS A 1 7 ? -10.969 2.658 -0.646 1.00 0.00 7 LYS A C 15
ATOM 7243 O O . LYS A 1 7 ? -10.707 2.716 -1.843 1.00 0.00 7 LYS A O 15
ATOM 7262 N N . ASP A 1 8 ? -10.010 3.015 0.259 1.00 0.00 8 ASP A N 15
ATOM 7263 C CA . ASP A 1 8 ? -8.660 3.456 -0.103 1.00 0.00 8 ASP A CA 15
ATOM 7264 C C . ASP A 1 8 ? -7.707 2.306 -0.496 1.00 0.00 8 ASP A C 15
ATOM 7265 O O . ASP A 1 8 ? -6.610 2.557 -0.985 1.00 0.00 8 ASP A O 15
ATOM 7274 N N . CYS A 1 9 ? -8.112 1.005 -0.355 1.00 0.00 9 CYS A N 15
ATOM 7275 C CA . CYS A 1 9 ? -7.285 -0.120 -0.792 1.00 0.00 9 CYS A CA 15
ATOM 7276 C C . CYS A 1 9 ? -7.918 -0.741 -2.046 1.00 0.00 9 CYS A C 15
ATOM 7277 O O . CYS A 1 9 ? -7.428 -1.748 -2.536 1.00 0.00 9 CYS A O 15
ATOM 7284 N N . ALA A 1 10 ? -8.990 -0.107 -2.607 1.00 0.00 10 ALA A N 15
ATOM 7285 C CA . ALA A 1 10 ? -9.781 -0.475 -3.766 1.00 0.00 10 ALA A CA 15
ATOM 7286 C C . ALA A 1 10 ? -9.105 -0.176 -5.097 1.00 0.00 10 ALA A C 15
ATOM 7287 O O . ALA A 1 10 ? -8.838 -1.086 -5.870 1.00 0.00 10 ALA A O 15
ATOM 7294 N N . ASP A 1 11 ? -8.732 1.097 -5.419 1.00 0.00 11 ASP A N 15
ATOM 7295 C CA . ASP A 1 11 ? -7.937 1.473 -6.610 1.00 0.00 11 ASP A CA 15
ATOM 7296 C C . ASP A 1 11 ? -6.539 0.809 -6.705 1.00 0.00 11 ASP A C 15
ATOM 7297 O O . ASP A 1 11 ? -6.228 0.314 -7.792 1.00 0.00 11 ASP A O 15
ATOM 7306 N N . PRO A 1 12 ? -5.663 0.711 -5.658 1.00 0.00 12 PRO A N 15
ATOM 7307 C CA . PRO A 1 12 ? -4.453 -0.121 -5.685 1.00 0.00 12 PRO A CA 15
ATOM 7308 C C . PRO A 1 12 ? -4.747 -1.642 -5.747 1.00 0.00 12 PRO A C 15
ATOM 7309 O O . PRO A 1 12 ? -3.860 -2.357 -6.205 1.00 0.00 12 PRO A O 15
ATOM 7320 N N . CYS A 1 13 ? -5.970 -2.172 -5.374 1.00 0.00 13 CYS A N 15
ATOM 7321 C CA . CYS A 1 13 ? -6.304 -3.594 -5.541 1.00 0.00 13 CYS A CA 15
ATOM 7322 C C . CYS A 1 13 ? -6.653 -3.997 -6.975 1.00 0.00 13 CYS A C 15
ATOM 7323 O O . CYS A 1 13 ? -6.487 -5.157 -7.366 1.00 0.00 13 CYS A O 15
ATOM 7330 N N . ARG A 1 14 ? -7.063 -3.006 -7.828 1.00 0.00 14 ARG A N 15
ATOM 7331 C CA . ARG A 1 14 ? -7.386 -3.148 -9.273 1.00 0.00 14 ARG A CA 15
ATOM 7332 C C . ARG A 1 14 ? -6.195 -3.491 -10.163 1.00 0.00 14 ARG A C 15
ATOM 7333 O O . ARG A 1 14 ? -6.289 -3.763 -11.360 1.00 0.00 14 ARG A O 15
ATOM 7354 N N . LYS A 1 15 ? -5.031 -3.502 -9.492 1.00 0.00 15 LYS A N 15
ATOM 7355 C CA . LYS A 1 15 ? -3.719 -3.875 -9.926 1.00 0.00 15 LYS A CA 15
ATOM 7356 C C . LYS A 1 15 ? -3.291 -5.294 -9.468 1.00 0.00 15 LYS A C 15
ATOM 7357 O O . LYS A 1 15 ? -2.751 -6.062 -10.260 1.00 0.00 15 LYS A O 15
ATOM 7376 N N . GLU A 1 16 ? -3.474 -5.668 -8.156 1.00 0.00 16 GLU A N 15
ATOM 7377 C CA . GLU A 1 16 ? -3.021 -6.949 -7.555 1.00 0.00 16 GLU A CA 15
ATOM 7378 C C . GLU A 1 16 ? -4.022 -8.099 -7.657 1.00 0.00 16 GLU A C 15
ATOM 7379 O O . GLU A 1 16 ? -3.656 -9.189 -8.102 1.00 0.00 16 GLU A O 15
ATOM 7391 N N . THR A 1 17 ? -5.318 -7.904 -7.264 1.00 0.00 17 THR A N 15
ATOM 7392 C CA . THR A 1 17 ? -6.357 -8.936 -7.443 1.00 0.00 17 THR A CA 15
ATOM 7393 C C . THR A 1 17 ? -7.173 -8.620 -8.687 1.00 0.00 17 THR A C 15
ATOM 7394 O O . THR A 1 17 ? -7.599 -9.500 -9.434 1.00 0.00 17 THR A O 15
ATOM 7405 N N . GLY A 1 18 ? -7.368 -7.302 -8.949 1.00 0.00 18 GLY A N 15
ATOM 7406 C CA . GLY A 1 18 ? -8.032 -6.800 -10.139 1.00 0.00 18 GLY A CA 15
ATOM 7407 C C . GLY A 1 18 ? -9.415 -6.315 -9.882 1.00 0.00 18 GLY A C 15
ATOM 7408 O O . GLY A 1 18 ? -10.066 -5.847 -10.804 1.00 0.00 18 GLY A O 15
ATOM 7412 N N . CYS A 1 19 ? -9.917 -6.377 -8.629 1.00 0.00 19 CYS A N 15
ATOM 7413 C CA . CYS A 1 19 ? -11.253 -5.882 -8.303 1.00 0.00 19 CYS A CA 15
ATOM 7414 C C . CYS A 1 19 ? -11.180 -4.829 -7.196 1.00 0.00 19 CYS A C 15
ATOM 7415 O O . CYS A 1 19 ? -10.611 -5.072 -6.129 1.00 0.00 19 CYS A O 15
ATOM 7422 N N . PRO A 1 20 ? -11.787 -3.631 -7.396 1.00 0.00 20 PRO A N 15
ATOM 7423 C CA . PRO A 1 20 ? -11.708 -2.508 -6.476 1.00 0.00 20 PRO A CA 15
ATOM 7424 C C . PRO A 1 20 ? -12.631 -2.688 -5.261 1.00 0.00 20 PRO A C 15
ATOM 7425 O O . PRO A 1 20 ? -13.774 -2.238 -5.287 1.00 0.00 20 PRO A O 15
ATOM 7436 N N . TYR A 1 21 ? -12.130 -3.351 -4.188 1.00 0.00 21 TYR A N 15
ATOM 7437 C CA . TYR A 1 21 ? -12.846 -3.689 -2.969 1.00 0.00 21 TYR A CA 15
ATOM 7438 C C . TYR A 1 21 ? -11.815 -3.699 -1.832 1.00 0.00 21 TYR A C 15
ATOM 7439 O O . TYR A 1 21 ? -10.610 -3.733 -2.071 1.00 0.00 21 TYR A O 15
ATOM 7457 N N . GLY A 1 22 ? -12.240 -3.713 -0.539 1.00 0.00 22 GLY A N 15
ATOM 7458 C CA . GLY A 1 22 ? -11.274 -3.848 0.565 1.00 0.00 22 GLY A CA 15
ATOM 7459 C C . GLY A 1 22 ? -11.941 -3.721 1.910 1.00 0.00 22 GLY A C 15
ATOM 7460 O O . GLY A 1 22 ? -13.082 -3.272 2.026 1.00 0.00 22 GLY A O 15
ATOM 7464 N N . LYS A 1 23 ? -11.181 -4.089 2.980 1.00 0.00 23 LYS A N 15
ATOM 7465 C CA . LYS A 1 23 ? -11.505 -3.976 4.407 1.00 0.00 23 LYS A CA 15
ATOM 7466 C C . LYS A 1 23 ? -10.332 -3.299 5.105 1.00 0.00 23 LYS A C 15
ATOM 7467 O O . LYS A 1 23 ? -9.169 -3.647 4.902 1.00 0.00 23 LYS A O 15
ATOM 7486 N N . CYS A 1 24 ? -10.631 -2.304 5.978 1.00 0.00 24 CYS A N 15
ATOM 7487 C CA . CYS A 1 24 ? -9.620 -1.581 6.757 1.00 0.00 24 CYS A CA 15
ATOM 7488 C C . CYS A 1 24 ? -9.618 -2.046 8.200 1.00 0.00 24 CYS A C 15
ATOM 7489 O O . CYS A 1 24 ? -10.661 -2.185 8.828 1.00 0.00 24 CYS A O 15
ATOM 7496 N N . MET A 1 25 ? -8.414 -2.304 8.749 1.00 0.00 25 MET A N 15
ATOM 7497 C CA . MET A 1 25 ? -8.226 -2.781 10.107 1.00 0.00 25 MET A CA 15
ATOM 7498 C C . MET A 1 25 ? -7.047 -1.998 10.626 1.00 0.00 25 MET A C 15
ATOM 7499 O O . MET A 1 25 ? -5.909 -2.314 10.290 1.00 0.00 25 MET A O 15
ATOM 7513 N N . ASN A 1 26 ? -7.285 -0.910 11.415 1.00 0.00 26 ASN A N 15
ATOM 7514 C CA . ASN A 1 26 ? -6.277 -0.035 12.038 1.00 0.00 26 ASN A CA 15
ATOM 7515 C C . ASN A 1 26 ? -5.245 0.650 11.096 1.00 0.00 26 ASN A C 15
ATOM 7516 O O . ASN A 1 26 ? -4.110 0.886 11.506 1.00 0.00 26 ASN A O 15
ATOM 7527 N N . ARG A 1 27 ? -5.636 0.942 9.825 1.00 0.00 27 ARG A N 15
ATOM 7528 C CA . ARG A 1 27 ? -4.855 1.494 8.710 1.00 0.00 27 ARG A CA 15
ATOM 7529 C C . ARG A 1 27 ? -4.191 0.416 7.831 1.00 0.00 27 ARG A C 15
ATOM 7530 O O . ARG A 1 27 ? -3.645 0.732 6.773 1.00 0.00 27 ARG A O 15
ATOM 7551 N N . LYS A 1 28 ? -4.225 -0.889 8.216 1.00 0.00 28 LYS A N 15
ATOM 7552 C CA . LYS A 1 28 ? -3.602 -1.989 7.459 1.00 0.00 28 LYS A CA 15
ATOM 7553 C C . LYS A 1 28 ? -4.550 -2.593 6.425 1.00 0.00 28 LYS A C 15
ATOM 7554 O O . LYS A 1 28 ? -5.716 -2.847 6.734 1.00 0.00 28 LYS A O 15
ATOM 7573 N N . CYS A 1 29 ? -4.076 -2.837 5.159 1.00 0.00 29 CYS A N 15
ATOM 7574 C CA . CYS A 1 29 ? -4.878 -3.384 4.062 1.00 0.00 29 CYS A CA 15
ATOM 7575 C C . CYS A 1 29 ? -5.099 -4.899 4.047 1.00 0.00 29 CYS A C 15
ATOM 7576 O O . CYS A 1 29 ? -4.204 -5.721 4.237 1.00 0.00 29 CYS A O 15
ATOM 7583 N N . LYS A 1 30 ? -6.350 -5.240 3.664 1.00 0.00 30 LYS A N 15
ATOM 7584 C CA . LYS A 1 30 ? -6.838 -6.554 3.319 1.00 0.00 30 LYS A CA 15
ATOM 7585 C C . LYS A 1 30 ? -7.806 -6.291 2.165 1.00 0.00 30 LYS A C 15
ATOM 7586 O O . LYS A 1 30 ? -8.756 -5.515 2.326 1.00 0.00 30 LYS A O 15
ATOM 7605 N N . CYS A 1 31 ? -7.585 -6.910 0.964 1.00 0.00 31 CYS A N 15
ATOM 7606 C CA . CYS A 1 31 ? -8.411 -6.769 -0.234 1.00 0.00 31 CYS A CA 15
ATOM 7607 C C . CYS A 1 31 ? -9.544 -7.798 -0.294 1.00 0.00 31 CYS A C 15
ATOM 7608 O O . CYS A 1 31 ? -9.388 -8.970 0.036 1.00 0.00 31 CYS A O 15
ATOM 7615 N N . ASN A 1 32 ? -10.738 -7.362 -0.779 1.00 0.00 32 ASN A N 15
ATOM 7616 C CA . ASN A 1 32 ? -11.942 -8.179 -0.934 1.00 0.00 32 ASN A CA 15
ATOM 7617 C C . ASN A 1 32 ? -12.121 -8.322 -2.441 1.00 0.00 32 ASN A C 15
ATOM 7618 O O . ASN A 1 32 ? -11.228 -7.992 -3.221 1.00 0.00 32 ASN 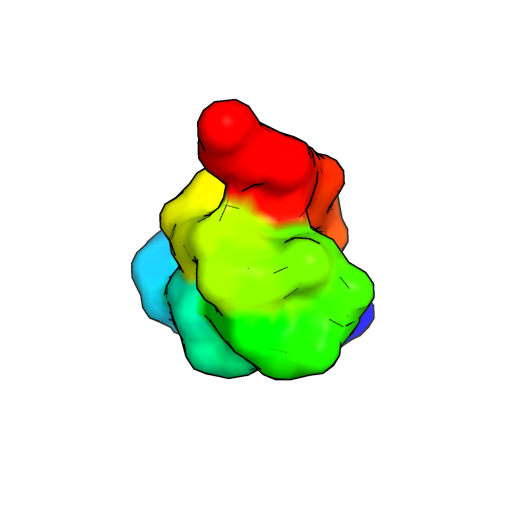A O 15
ATOM 7629 N N . ARG A 1 33 ? -13.235 -8.886 -2.930 1.00 0.00 33 ARG A N 15
ATOM 7630 C CA . ARG A 1 33 ? -13.347 -9.207 -4.342 1.00 0.00 33 ARG A CA 15
ATOM 7631 C C . ARG A 1 33 ? -14.691 -8.856 -4.914 1.00 0.00 33 ARG A C 15
ATOM 7632 O O . ARG A 1 33 ? -15.663 -8.611 -4.204 1.00 0.00 33 ARG A O 15
ATOM 7653 N N . CYS A 1 34 ? -14.782 -8.872 -6.261 1.00 0.00 34 CYS A N 15
ATOM 7654 C CA . CYS A 1 34 ? -15.976 -8.669 -7.061 1.00 0.00 34 CYS A CA 15
ATOM 7655 C C . CYS A 1 34 ? -16.942 -9.905 -6.999 1.00 0.00 34 CYS A C 15
ATOM 7656 O O . CYS A 1 34 ? -17.239 -10.569 -7.982 1.00 0.00 34 CYS A O 15
ATOM 7666 N N . ALA A 1 1 ? -0.143 -2.478 1.159 1.00 0.00 1 ALA A N 16
ATOM 7667 C CA . ALA A 1 1 ? -0.733 -1.138 0.871 1.00 0.00 1 ALA A CA 16
ATOM 7668 C C . ALA A 1 1 ? -1.413 -0.615 2.110 1.00 0.00 1 ALA A C 16
ATOM 7669 O O . ALA A 1 1 ? -1.986 -1.387 2.879 1.00 0.00 1 ALA A O 16
ATOM 7678 N N . SER A 1 2 ? -1.367 0.721 2.327 1.00 0.00 2 SER A N 16
ATOM 7679 C CA . SER A 1 2 ? -1.975 1.422 3.450 1.00 0.00 2 SER A CA 16
ATOM 7680 C C . SER A 1 2 ? -3.226 2.187 3.009 1.00 0.00 2 SER A C 16
ATOM 7681 O O . SER A 1 2 ? -3.416 2.478 1.826 1.00 0.00 2 SER A O 16
ATOM 7689 N N . CYS A 1 3 ? -4.121 2.485 3.983 1.00 0.00 3 CYS A N 16
ATOM 7690 C CA . CYS A 1 3 ? -5.400 3.156 3.800 1.00 0.00 3 CYS A CA 16
ATOM 7691 C C . CYS A 1 3 ? -5.749 3.948 5.061 1.00 0.00 3 CYS A C 16
ATOM 7692 O O . CYS A 1 3 ? -4.949 4.062 5.987 1.00 0.00 3 CYS A O 16
ATOM 7699 N N . ARG A 1 4 ? -6.980 4.527 5.128 1.00 0.00 4 ARG A N 16
ATOM 7700 C CA . ARG A 1 4 ? -7.511 5.283 6.269 1.00 0.00 4 ARG A CA 16
ATOM 7701 C C . ARG A 1 4 ? -8.833 4.633 6.615 1.00 0.00 4 ARG A C 16
ATOM 7702 O O . ARG A 1 4 ? -9.046 4.123 7.715 1.00 0.00 4 ARG A O 16
ATOM 7723 N N . THR A 1 5 ? -9.740 4.614 5.602 1.00 0.00 5 THR A N 16
ATOM 7724 C CA . THR A 1 5 ? -11.035 3.965 5.571 1.00 0.00 5 THR A CA 16
ATOM 7725 C C . THR A 1 5 ? -10.904 2.968 4.404 1.00 0.00 5 THR A C 16
ATOM 7726 O O . THR A 1 5 ? -9.991 3.173 3.593 1.00 0.00 5 THR A O 16
ATOM 7737 N N . PRO A 1 6 ? -11.755 1.927 4.205 1.00 0.00 6 PRO A N 16
ATOM 7738 C CA . PRO A 1 6 ? -11.620 0.920 3.135 1.00 0.00 6 PRO A CA 16
ATOM 7739 C C . PRO A 1 6 ? -11.883 1.454 1.706 1.00 0.00 6 PRO A C 16
ATOM 7740 O O . PRO A 1 6 ? -11.539 0.788 0.732 1.00 0.00 6 PRO A O 16
ATOM 7751 N N . LYS A 1 7 ? -12.420 2.706 1.566 1.00 0.00 7 LYS A N 16
ATOM 7752 C CA . LYS A 1 7 ? -12.690 3.470 0.345 1.00 0.00 7 LYS A CA 16
ATOM 7753 C C . LYS A 1 7 ? -11.405 3.983 -0.338 1.00 0.00 7 LYS A C 16
ATOM 7754 O O . LYS A 1 7 ? -11.416 4.425 -1.483 1.00 0.00 7 LYS A O 16
ATOM 7773 N N . ASP A 1 8 ? -10.234 3.912 0.358 1.00 0.00 8 ASP A N 16
ATOM 7774 C CA . ASP A 1 8 ? -8.933 4.325 -0.142 1.00 0.00 8 ASP A CA 16
ATOM 7775 C C . ASP A 1 8 ? -8.076 3.169 -0.666 1.00 0.00 8 ASP A C 16
ATOM 7776 O O . ASP A 1 8 ? -6.966 3.420 -1.123 1.00 0.00 8 ASP A O 16
ATOM 7785 N N . CYS A 1 9 ? -8.521 1.876 -0.628 1.00 0.00 9 CYS A N 16
ATOM 7786 C CA . CYS A 1 9 ? -7.716 0.733 -1.074 1.00 0.00 9 CYS A CA 16
ATOM 7787 C C . CYS A 1 9 ? -8.268 0.065 -2.331 1.00 0.00 9 CYS A C 16
ATOM 7788 O O . CYS A 1 9 ? -7.803 -0.976 -2.776 1.00 0.00 9 CYS A O 16
ATOM 7795 N N . ALA A 1 10 ? -9.261 0.711 -2.978 1.00 0.00 10 ALA A N 16
ATOM 7796 C CA . ALA A 1 10 ? -9.966 0.318 -4.189 1.00 0.00 10 ALA A CA 16
ATOM 7797 C C . ALA A 1 10 ? -9.138 0.368 -5.485 1.00 0.00 10 ALA A C 16
ATOM 7798 O O . ALA A 1 10 ? -9.076 -0.596 -6.247 1.00 0.00 10 ALA A O 16
ATOM 7805 N N . ASP A 1 11 ? -8.415 1.500 -5.716 1.00 0.00 11 ASP A N 16
ATOM 7806 C CA . ASP A 1 11 ? -7.454 1.706 -6.805 1.00 0.00 11 ASP A CA 16
ATOM 7807 C C . ASP A 1 11 ? -6.120 0.973 -6.549 1.00 0.00 11 ASP A C 16
ATOM 7808 O O . ASP A 1 11 ? -5.657 0.305 -7.475 1.00 0.00 11 ASP A O 16
ATOM 7817 N N . PRO A 1 12 ? -5.452 1.007 -5.350 1.00 0.00 12 PRO A N 16
ATOM 7818 C CA . PRO A 1 12 ? -4.336 0.117 -4.992 1.00 0.00 12 PRO A CA 16
ATOM 7819 C C . PRO A 1 12 ? -4.662 -1.386 -5.019 1.00 0.00 12 PRO A C 16
ATOM 7820 O O . PRO A 1 12 ? -3.756 -2.141 -5.369 1.00 0.00 12 PRO A O 16
ATOM 7831 N N . CYS A 1 13 ? -5.922 -1.852 -4.696 1.00 0.00 13 CYS A N 16
ATOM 7832 C CA . CYS A 1 13 ? -6.296 -3.275 -4.824 1.00 0.00 13 CYS A CA 16
ATOM 7833 C C . CYS A 1 13 ? -6.515 -3.730 -6.279 1.00 0.00 13 CYS A C 16
ATOM 7834 O O . CYS A 1 13 ? -6.152 -4.855 -6.632 1.00 0.00 13 CYS A O 16
ATOM 7841 N N . ARG A 1 14 ? -7.047 -2.841 -7.178 1.00 0.00 14 ARG A N 16
ATOM 7842 C CA . ARG A 1 14 ? -7.259 -3.042 -8.631 1.00 0.00 14 ARG A CA 16
ATOM 7843 C C . ARG A 1 14 ? -6.010 -3.433 -9.441 1.00 0.00 14 ARG A C 16
ATOM 7844 O O . ARG A 1 14 ? -6.093 -4.015 -10.517 1.00 0.00 14 ARG A O 16
ATOM 7865 N N . LYS A 1 15 ? -4.800 -3.151 -8.901 1.00 0.00 15 LYS A N 16
ATOM 7866 C CA . LYS A 1 15 ? -3.504 -3.493 -9.454 1.00 0.00 15 LYS A CA 16
ATOM 7867 C C . LYS A 1 15 ? -2.968 -4.878 -8.982 1.00 0.00 15 LYS A C 16
ATOM 7868 O O . LYS A 1 15 ? -2.155 -5.508 -9.657 1.00 0.00 15 LYS A O 16
ATOM 7887 N N . GLU A 1 16 ? -3.442 -5.382 -7.795 1.00 0.00 16 GLU A N 16
ATOM 7888 C CA . GLU A 1 16 ? -3.094 -6.692 -7.200 1.00 0.00 16 GLU A CA 16
ATOM 7889 C C . GLU A 1 16 ? -4.151 -7.793 -7.422 1.00 0.00 16 GLU A C 16
ATOM 7890 O O . GLU A 1 16 ? -3.786 -8.893 -7.839 1.00 0.00 16 GLU A O 16
ATOM 7902 N N . THR A 1 17 ? -5.478 -7.561 -7.177 1.00 0.00 17 THR A N 16
ATOM 7903 C CA . THR A 1 17 ? -6.532 -8.566 -7.423 1.00 0.00 17 THR A CA 16
ATOM 7904 C C . THR A 1 17 ? -7.176 -8.370 -8.797 1.00 0.00 17 THR A C 16
ATOM 7905 O O . THR A 1 17 ? -7.394 -9.283 -9.592 1.00 0.00 17 THR A O 16
ATOM 7916 N N . GLY A 1 18 ? -7.556 -7.091 -9.000 1.00 0.00 18 GLY A N 16
ATOM 7917 C CA . GLY A 1 18 ? -8.320 -6.519 -10.089 1.00 0.00 18 GLY A CA 16
ATOM 7918 C C . GLY A 1 18 ? -9.723 -6.192 -9.675 1.00 0.00 18 GLY A C 16
ATOM 7919 O O . GLY A 1 18 ? -10.497 -5.692 -10.483 1.00 0.00 18 GLY A O 16
ATOM 7923 N N . CYS A 1 19 ? -10.089 -6.422 -8.392 1.00 0.00 19 CYS A N 16
ATOM 7924 C CA . CYS A 1 19 ? -11.401 -6.086 -7.864 1.00 0.00 19 CYS A CA 16
ATOM 7925 C C . CYS A 1 19 ? -11.259 -4.987 -6.821 1.00 0.00 19 CYS A C 16
ATOM 7926 O O . CYS A 1 19 ? -10.519 -5.162 -5.852 1.00 0.00 19 CYS A O 16
ATOM 7933 N N . PRO A 1 20 ? -11.989 -3.855 -6.920 1.00 0.00 20 PRO A N 16
ATOM 7934 C CA . PRO A 1 20 ? -11.921 -2.732 -5.973 1.00 0.00 20 PRO A CA 16
ATOM 7935 C C . PRO A 1 20 ? -12.677 -3.013 -4.640 1.00 0.00 20 PRO A C 16
ATOM 7936 O O . PRO A 1 20 ? -13.421 -2.170 -4.138 1.00 0.00 20 PRO A O 16
ATOM 7947 N N . TYR A 1 21 ? -12.501 -4.225 -4.069 1.00 0.00 21 TYR A N 16
ATOM 7948 C CA . TYR A 1 21 ? -13.198 -4.782 -2.926 1.00 0.00 21 TYR A CA 16
ATOM 7949 C C . TYR A 1 21 ? -12.215 -5.011 -1.807 1.00 0.00 21 TYR A C 16
ATOM 7950 O O . TYR A 1 21 ? -11.387 -5.905 -1.875 1.00 0.00 21 TYR A O 16
ATOM 7968 N N . GLY A 1 22 ? -12.262 -4.214 -0.720 1.00 0.00 22 GLY A N 16
ATOM 7969 C CA . GLY A 1 22 ? -11.324 -4.403 0.391 1.00 0.00 22 GLY A CA 16
ATOM 7970 C C . GLY A 1 22 ? -11.813 -3.837 1.689 1.00 0.00 22 GLY A C 16
ATOM 7971 O O . GLY A 1 22 ? -12.792 -3.094 1.751 1.00 0.00 22 GLY A O 16
ATOM 7975 N N . LYS A 1 23 ? -11.093 -4.209 2.779 1.00 0.00 23 LYS A N 16
ATOM 7976 C CA . LYS A 1 23 ? -11.318 -3.844 4.163 1.00 0.00 23 LYS A CA 16
ATOM 7977 C C . LYS A 1 23 ? -10.045 -3.235 4.705 1.00 0.00 23 LYS A C 16
ATOM 7978 O O . LYS A 1 23 ? -8.929 -3.651 4.387 1.00 0.00 23 LYS A O 16
ATOM 7997 N N . CYS A 1 24 ? -10.212 -2.200 5.544 1.00 0.00 24 CYS A N 16
ATOM 7998 C CA . CYS A 1 24 ? -9.130 -1.468 6.174 1.00 0.00 24 CYS A CA 16
ATOM 7999 C C . CYS A 1 24 ? -9.305 -1.520 7.680 1.00 0.00 24 CYS A C 16
ATOM 8000 O O . CYS A 1 24 ? -10.328 -1.082 8.205 1.00 0.00 24 CYS A O 16
ATOM 8007 N N . MET A 1 25 ? -8.280 -2.047 8.389 1.00 0.00 25 MET A N 16
ATOM 8008 C CA . MET A 1 25 ? -8.248 -2.174 9.836 1.00 0.00 25 MET A CA 16
ATOM 8009 C C . MET A 1 25 ? -6.846 -1.766 10.230 1.00 0.00 25 MET A C 16
ATOM 8010 O O . MET A 1 25 ? -5.867 -2.259 9.670 1.00 0.00 25 MET A O 16
ATOM 8024 N N . ASN A 1 26 ? -6.713 -0.782 11.161 1.00 0.00 26 ASN A N 16
ATOM 8025 C CA . ASN A 1 26 ? -5.440 -0.195 11.640 1.00 0.00 26 ASN A CA 16
ATOM 8026 C C . ASN A 1 26 ? -4.525 0.455 10.563 1.00 0.00 26 ASN A C 16
ATOM 8027 O O . ASN A 1 26 ? -3.305 0.482 10.719 1.00 0.00 26 ASN A O 16
ATOM 8038 N N . ARG A 1 27 ? -5.119 0.972 9.445 1.00 0.00 27 ARG A N 16
ATOM 8039 C CA . ARG A 1 27 ? -4.476 1.580 8.273 1.00 0.00 27 ARG A CA 16
ATOM 8040 C C . ARG A 1 27 ? -4.026 0.560 7.221 1.00 0.00 27 ARG A C 16
ATOM 8041 O O . ARG A 1 27 ? -3.426 0.934 6.218 1.00 0.00 27 ARG A O 16
ATOM 8062 N N . LYS A 1 28 ? -4.266 -0.765 7.426 1.00 0.00 28 LYS A N 16
ATOM 8063 C CA . LYS A 1 28 ? -3.781 -1.850 6.565 1.00 0.00 28 LYS A CA 16
ATOM 8064 C C . LYS A 1 28 ? -4.882 -2.497 5.743 1.00 0.00 28 LYS A C 16
ATOM 8065 O O . LYS A 1 28 ? -5.985 -2.734 6.240 1.00 0.00 28 LYS A O 16
ATOM 8084 N N . CYS A 1 29 ? -4.577 -2.830 4.449 1.00 0.00 29 CYS A N 16
ATOM 8085 C CA . CYS A 1 29 ? -5.508 -3.470 3.524 1.00 0.00 29 CYS A CA 16
ATOM 8086 C C . CYS A 1 29 ? -5.514 -4.999 3.530 1.00 0.00 29 CYS A C 16
ATOM 8087 O O . CYS A 1 29 ? -4.505 -5.674 3.322 1.00 0.00 29 CYS A O 16
ATOM 8094 N N . LYS A 1 30 ? -6.746 -5.533 3.649 1.00 0.00 30 LYS A N 16
ATOM 8095 C CA . LYS A 1 30 ? -7.155 -6.918 3.484 1.00 0.00 30 LYS A CA 16
ATOM 8096 C C . LYS A 1 30 ? -8.124 -6.862 2.301 1.00 0.00 30 LYS A C 16
ATOM 8097 O O . LYS A 1 30 ? -9.117 -6.135 2.390 1.00 0.00 30 LYS A O 16
ATOM 8116 N N . CYS A 1 31 ? -7.871 -7.565 1.157 1.00 0.00 31 CYS A N 16
ATOM 8117 C CA . CYS A 1 31 ? -8.706 -7.468 -0.052 1.00 0.00 31 CYS A CA 16
ATOM 8118 C C . CYS A 1 31 ? -9.758 -8.576 -0.192 1.00 0.00 31 CYS A C 16
ATOM 8119 O O . CYS A 1 31 ? -9.569 -9.708 0.247 1.00 0.00 31 CYS A O 16
ATOM 8126 N N . ASN A 1 32 ? -10.928 -8.263 -0.826 1.00 0.00 32 ASN A N 16
ATOM 8127 C CA . ASN A 1 32 ? -12.094 -9.126 -1.059 1.00 0.00 32 ASN A CA 16
ATOM 8128 C C . ASN A 1 32 ? -12.250 -9.241 -2.571 1.00 0.00 32 ASN A C 16
ATOM 8129 O O . ASN A 1 32 ? -11.351 -8.802 -3.289 1.00 0.00 32 ASN A O 16
ATOM 8140 N N . ARG A 1 33 ? -13.336 -9.848 -3.135 1.00 0.00 33 ARG A N 16
ATOM 8141 C CA . ARG A 1 33 ? -13.347 -10.126 -4.569 1.00 0.00 33 ARG A CA 16
ATOM 8142 C C . ARG A 1 33 ? -14.685 -9.965 -5.271 1.00 0.00 33 ARG A C 16
ATOM 8143 O O . ARG A 1 33 ? -15.750 -10.161 -4.695 1.00 0.00 33 ARG A O 16
ATOM 8164 N N . CYS A 1 34 ? -14.617 -9.641 -6.580 1.00 0.00 34 CYS A N 16
ATOM 8165 C CA . CYS A 1 34 ? -15.696 -9.528 -7.540 1.00 0.00 34 CYS A CA 16
ATOM 8166 C C . CYS A 1 34 ? -15.619 -10.696 -8.577 1.00 0.00 34 CYS A C 16
ATOM 8167 O O . CYS A 1 34 ? -16.035 -10.614 -9.726 1.00 0.00 34 CYS A O 16
ATOM 8177 N N . ALA A 1 1 ? -1.324 -3.875 1.941 1.00 0.00 1 ALA A N 17
ATOM 8178 C CA . ALA A 1 1 ? -1.179 -2.433 1.520 1.00 0.00 1 ALA A CA 17
ATOM 8179 C C . ALA A 1 1 ? -1.797 -1.530 2.564 1.00 0.00 1 ALA A C 17
ATOM 8180 O O . ALA A 1 1 ? -2.511 -2.021 3.436 1.00 0.00 1 ALA A O 17
ATOM 8189 N N . SER A 1 2 ? -1.546 -0.200 2.534 1.00 0.00 2 SER A N 17
ATOM 8190 C CA . SER A 1 2 ? -2.041 0.760 3.528 1.00 0.00 2 SER A CA 17
ATOM 8191 C C . SER A 1 2 ? -3.184 1.634 3.002 1.00 0.00 2 SER A C 17
ATOM 8192 O O . SER A 1 2 ? -3.215 1.985 1.824 1.00 0.00 2 SER A O 17
ATOM 8200 N N . CYS A 1 3 ? -4.147 2.015 3.889 1.00 0.00 3 CYS A N 17
ATOM 8201 C CA . CYS A 1 3 ? -5.346 2.813 3.627 1.00 0.00 3 CYS A CA 17
ATOM 8202 C C . CYS A 1 3 ? -5.614 3.778 4.792 1.00 0.00 3 CYS A C 17
ATOM 8203 O O . CYS A 1 3 ? -4.780 3.966 5.670 1.00 0.00 3 CYS A O 17
ATOM 8210 N N . ARG A 1 4 ? -6.799 4.442 4.816 1.00 0.00 4 ARG A N 17
ATOM 8211 C CA . ARG A 1 4 ? -7.295 5.326 5.858 1.00 0.00 4 ARG A CA 17
ATOM 8212 C C . ARG A 1 4 ? -8.732 4.855 6.133 1.00 0.00 4 ARG A C 17
ATOM 8213 O O . ARG A 1 4 ? -9.072 4.305 7.186 1.00 0.00 4 ARG A O 17
ATOM 8234 N N . THR A 1 5 ? -9.584 5.012 5.087 1.00 0.00 5 THR A N 17
ATOM 8235 C CA . THR A 1 5 ? -10.941 4.501 4.999 1.00 0.00 5 THR A CA 17
ATOM 8236 C C . THR A 1 5 ? -10.853 3.396 3.932 1.00 0.00 5 THR A C 17
ATOM 8237 O O . THR A 1 5 ? -9.929 3.473 3.112 1.00 0.00 5 THR A O 17
ATOM 8248 N N . PRO A 1 6 ? -11.733 2.368 3.841 1.00 0.00 6 PRO A N 17
ATOM 8249 C CA . PRO A 1 6 ? -11.592 1.226 2.921 1.00 0.00 6 PRO A CA 17
ATOM 8250 C C . PRO A 1 6 ? -11.729 1.529 1.417 1.00 0.00 6 PRO A C 17
ATOM 8251 O O . PRO A 1 6 ? -11.350 0.682 0.613 1.00 0.00 6 PRO A O 17
ATOM 8262 N N . LYS A 1 7 ? -12.188 2.750 0.997 1.00 0.00 7 LYS A N 17
ATOM 8263 C CA . LYS A 1 7 ? -12.289 3.214 -0.388 1.00 0.00 7 LYS A CA 17
ATOM 8264 C C . LYS A 1 7 ? -10.919 3.573 -0.984 1.00 0.00 7 LYS A C 17
ATOM 8265 O O . LYS A 1 7 ? -10.719 3.578 -2.194 1.00 0.00 7 LYS A O 17
ATOM 8284 N N . ASP A 1 8 ? -9.895 3.818 -0.111 1.00 0.00 8 ASP A N 17
ATOM 8285 C CA . ASP A 1 8 ? -8.507 4.086 -0.470 1.00 0.00 8 ASP A CA 17
ATOM 8286 C C . ASP A 1 8 ? -7.746 2.813 -0.863 1.00 0.00 8 ASP A C 17
ATOM 8287 O O . ASP A 1 8 ? -6.617 2.893 -1.335 1.00 0.00 8 ASP A O 17
ATOM 8296 N N . CYS A 1 9 ? -8.354 1.586 -0.722 1.00 0.00 9 CYS A N 17
ATOM 8297 C CA . CYS A 1 9 ? -7.729 0.336 -1.130 1.00 0.00 9 CYS A CA 17
ATOM 8298 C C . CYS A 1 9 ? -8.216 -0.021 -2.533 1.00 0.00 9 CYS A C 17
ATOM 8299 O O . CYS A 1 9 ? -7.691 -0.941 -3.146 1.00 0.00 9 CYS A O 17
ATOM 8306 N N . ALA A 1 10 ? -9.203 0.728 -3.118 1.00 0.00 10 ALA A N 17
ATOM 8307 C CA . ALA A 1 10 ? -9.754 0.570 -4.459 1.00 0.00 10 ALA A CA 17
ATOM 8308 C C . ALA A 1 10 ? -8.765 0.809 -5.596 1.00 0.00 10 ALA A C 17
ATOM 8309 O O . ALA A 1 10 ? -8.810 0.138 -6.613 1.00 0.00 10 ALA A O 17
ATOM 8316 N N . ASP A 1 11 ? -7.786 1.733 -5.408 1.00 0.00 11 ASP A N 17
ATOM 8317 C CA . ASP A 1 11 ? -6.672 2.034 -6.311 1.00 0.00 11 ASP A CA 17
ATOM 8318 C C . ASP A 1 11 ? -5.562 0.952 -6.280 1.00 0.00 11 ASP A C 17
ATOM 8319 O O . ASP A 1 11 ? -5.267 0.432 -7.357 1.00 0.00 11 ASP A O 17
ATOM 8328 N N . PRO A 1 12 ? -4.909 0.521 -5.159 1.00 0.00 12 PRO A N 17
ATOM 8329 C CA . PRO A 1 12 ? -4.015 -0.653 -5.099 1.00 0.00 12 PRO A CA 17
ATOM 8330 C C . PRO A 1 12 ? -4.733 -1.996 -5.373 1.00 0.00 12 PRO A C 17
ATOM 8331 O O . PRO A 1 12 ? -4.135 -2.862 -6.017 1.00 0.00 12 PRO A O 17
ATOM 8342 N N . CYS A 1 13 ? -6.025 -2.172 -4.948 1.00 0.00 13 CYS A N 17
ATOM 8343 C CA . CYS A 1 13 ? -6.815 -3.384 -5.165 1.00 0.00 13 CYS A CA 17
ATOM 8344 C C . CYS A 1 13 ? -7.344 -3.522 -6.597 1.00 0.00 13 CYS A C 17
ATOM 8345 O O . CYS A 1 13 ? -7.515 -4.651 -7.044 1.00 0.00 13 CYS A O 17
ATOM 8352 N N . ARG A 1 14 ? -7.472 -2.392 -7.382 1.00 0.00 14 ARG A N 17
ATOM 8353 C CA . ARG A 1 14 ? -7.717 -2.370 -8.850 1.00 0.00 14 ARG A CA 17
ATOM 8354 C C . ARG A 1 14 ? -6.503 -2.847 -9.657 1.00 0.00 14 ARG A C 17
ATOM 8355 O O . ARG A 1 14 ? -6.604 -3.208 -10.828 1.00 0.00 14 ARG A O 17
ATOM 8376 N N . LYS A 1 15 ? -5.315 -2.882 -9.022 1.00 0.00 15 LYS A N 17
ATOM 8377 C CA . LYS A 1 15 ? -4.071 -3.352 -9.590 1.00 0.00 15 LYS A CA 17
ATOM 8378 C C . LYS A 1 15 ? -3.688 -4.790 -9.162 1.00 0.00 15 LYS A C 17
ATOM 8379 O O . LYS A 1 15 ? -3.256 -5.586 -9.998 1.00 0.00 15 LYS A O 17
ATOM 8398 N N . GLU A 1 16 ? -3.800 -5.152 -7.840 1.00 0.00 16 GLU A N 17
ATOM 8399 C CA . GLU A 1 16 ? -3.406 -6.468 -7.280 1.00 0.00 16 GLU A CA 17
ATOM 8400 C C . GLU A 1 16 ? -4.477 -7.561 -7.383 1.00 0.00 16 GLU A C 17
ATOM 8401 O O . GLU A 1 16 ? -4.133 -8.702 -7.690 1.00 0.00 16 GLU A O 17
ATOM 8413 N N . THR A 1 17 ? -5.793 -7.258 -7.159 1.00 0.00 17 THR A N 17
ATOM 8414 C CA . THR A 1 17 ? -6.883 -8.240 -7.377 1.00 0.00 17 THR A CA 17
ATOM 8415 C C . THR A 1 17 ? -7.645 -7.878 -8.647 1.00 0.00 17 TH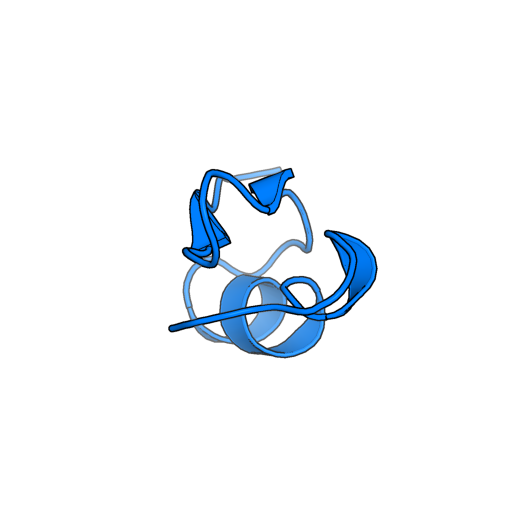R A C 17
ATOM 8416 O O . THR A 1 17 ? -7.982 -8.729 -9.464 1.00 0.00 17 THR A O 17
ATOM 8427 N N . GLY A 1 18 ? -7.927 -6.563 -8.812 1.00 0.00 18 GLY A N 17
ATOM 8428 C CA . GLY A 1 18 ? -8.611 -5.952 -9.937 1.00 0.00 18 GLY A CA 17
ATOM 8429 C C . GLY A 1 18 ? -9.896 -5.311 -9.533 1.00 0.00 18 GLY A C 17
ATOM 8430 O O . GLY A 1 18 ? -10.489 -4.574 -10.311 1.00 0.00 18 GLY A O 17
ATOM 8434 N N . CYS A 1 19 ? -10.396 -5.560 -8.298 1.00 0.00 19 CYS A N 17
ATOM 8435 C CA . CYS A 1 19 ? -11.708 -5.069 -7.873 1.00 0.00 19 CYS A CA 17
ATOM 8436 C C . CYS A 1 19 ? -11.685 -4.532 -6.453 1.00 0.00 19 CYS A C 17
ATOM 8437 O O . CYS A 1 19 ? -10.914 -4.990 -5.612 1.00 0.00 19 CYS A O 17
ATOM 8444 N N . PRO A 1 20 ? -12.592 -3.590 -6.106 1.00 0.00 20 PRO A N 17
ATOM 8445 C CA . PRO A 1 20 ? -12.586 -2.879 -4.834 1.00 0.00 20 PRO A CA 17
ATOM 8446 C C . PRO A 1 20 ? -13.325 -3.608 -3.696 1.00 0.00 20 PRO A C 17
ATOM 8447 O O . PRO A 1 20 ? -14.174 -2.986 -3.058 1.00 0.00 20 PRO A O 17
ATOM 8458 N N . TYR A 1 21 ? -12.981 -4.886 -3.367 1.00 0.00 21 TYR A N 17
ATOM 8459 C CA . TYR A 1 21 ? -13.566 -5.599 -2.230 1.00 0.00 21 TYR A CA 17
ATOM 8460 C C . TYR A 1 21 ? -12.549 -5.583 -1.083 1.00 0.00 21 TYR A C 17
ATOM 8461 O O . TYR A 1 21 ? -11.922 -6.611 -0.832 1.00 0.00 21 TYR A O 17
ATOM 8479 N N . GLY A 1 22 ? -12.342 -4.439 -0.367 1.00 0.00 22 GLY A N 17
ATOM 8480 C CA . GLY A 1 22 ? -11.338 -4.375 0.720 1.00 0.00 22 GLY A CA 17
ATOM 8481 C C . GLY A 1 22 ? -11.850 -3.699 1.962 1.00 0.00 22 GLY A C 17
ATOM 8482 O O . GLY A 1 22 ? -12.720 -2.827 1.905 1.00 0.00 22 GLY A O 17
ATOM 8486 N N . LYS A 1 23 ? -11.279 -4.083 3.141 1.00 0.00 23 LYS A N 17
ATOM 8487 C CA . LYS A 1 23 ? -11.570 -3.540 4.456 1.00 0.00 23 LYS A CA 17
ATOM 8488 C C . LYS A 1 23 ? -10.308 -2.894 4.988 1.00 0.00 23 LYS A C 17
ATOM 8489 O O . LYS A 1 23 ? -9.200 -3.396 4.804 1.00 0.00 23 LYS A O 17
ATOM 8508 N N . CYS A 1 24 ? -10.472 -1.765 5.707 1.00 0.00 24 CYS A N 17
ATOM 8509 C CA . CYS A 1 24 ? -9.402 -1.047 6.393 1.00 0.00 24 CYS A CA 17
ATOM 8510 C C . CYS A 1 24 ? -9.500 -1.284 7.894 1.00 0.00 24 CYS A C 17
ATOM 8511 O O . CYS A 1 24 ? -10.531 -1.044 8.518 1.00 0.00 24 CYS A O 17
ATOM 8518 N N . MET A 1 25 ? -8.402 -1.764 8.513 1.00 0.00 25 MET A N 17
ATOM 8519 C CA . MET A 1 25 ? -8.342 -2.008 9.949 1.00 0.00 25 MET A CA 17
ATOM 8520 C C . MET A 1 25 ? -6.997 -1.489 10.382 1.00 0.00 25 MET A C 17
ATOM 8521 O O . MET A 1 25 ? -5.978 -1.987 9.912 1.00 0.00 25 MET A O 17
ATOM 8535 N N . ASN A 1 26 ? -6.948 -0.433 11.247 1.00 0.00 26 ASN A N 17
ATOM 8536 C CA . ASN A 1 26 ? -5.717 0.218 11.755 1.00 0.00 26 ASN A CA 17
ATOM 8537 C C . ASN A 1 26 ? -4.765 0.801 10.669 1.00 0.00 26 ASN A C 17
ATOM 8538 O O . ASN A 1 26 ? -3.548 0.759 10.824 1.00 0.00 26 ASN A O 17
ATOM 8549 N N . ARG A 1 27 ? -5.339 1.299 9.535 1.00 0.00 27 ARG A N 17
ATOM 8550 C CA . ARG A 1 27 ? -4.702 1.811 8.318 1.00 0.00 27 ARG A CA 17
ATOM 8551 C C . ARG A 1 27 ? -4.216 0.720 7.346 1.00 0.00 27 ARG A C 17
ATOM 8552 O O . ARG A 1 27 ? -3.590 1.006 6.329 1.00 0.00 27 ARG A O 17
ATOM 8573 N N . LYS A 1 28 ? -4.479 -0.578 7.626 1.00 0.00 28 LYS A N 17
ATOM 8574 C CA . LYS A 1 28 ? -4.004 -1.740 6.872 1.00 0.00 28 LYS A CA 17
ATOM 8575 C C . LYS A 1 28 ? -5.097 -2.400 6.030 1.00 0.00 28 LYS A C 17
ATOM 8576 O O . LYS A 1 28 ? -6.208 -2.637 6.516 1.00 0.00 28 LYS A O 17
ATOM 8595 N N . CYS A 1 29 ? -4.779 -2.736 4.740 1.00 0.00 29 CYS A N 17
ATOM 8596 C CA . CYS A 1 29 ? -5.679 -3.431 3.827 1.00 0.00 29 CYS A CA 17
ATOM 8597 C C . CYS A 1 29 ? -5.473 -4.938 3.807 1.00 0.00 29 CYS A C 17
ATOM 8598 O O . CYS A 1 29 ? -4.371 -5.426 3.561 1.00 0.00 29 CYS A O 17
ATOM 8605 N N . LYS A 1 30 ? -6.621 -5.645 3.859 1.00 0.00 30 LYS A N 17
ATOM 8606 C CA . LYS A 1 30 ? -6.791 -7.028 3.464 1.00 0.00 30 LYS A CA 17
ATOM 8607 C C . LYS A 1 30 ? -7.839 -6.908 2.352 1.00 0.00 30 LYS A C 17
ATOM 8608 O O . LYS A 1 30 ? -8.850 -6.224 2.539 1.00 0.00 30 LYS A O 17
ATOM 8627 N N . CYS A 1 31 ? -7.597 -7.504 1.144 1.00 0.00 31 CYS A N 17
ATOM 8628 C CA . CYS A 1 31 ? -8.485 -7.382 -0.015 1.00 0.00 31 CYS A CA 17
ATOM 8629 C C . CYS A 1 31 ? -8.992 -8.735 -0.496 1.00 0.00 31 CYS A C 17
ATOM 8630 O O . CYS A 1 31 ? -8.504 -9.792 -0.102 1.00 0.00 31 CYS A O 17
ATOM 8637 N N . ASN A 1 32 ? -10.024 -8.703 -1.377 1.00 0.00 32 ASN A N 17
ATOM 8638 C CA . ASN A 1 32 ? -10.716 -9.844 -1.936 1.00 0.00 32 ASN A CA 17
ATOM 8639 C C . ASN A 1 32 ? -10.856 -9.610 -3.452 1.00 0.00 32 ASN A C 17
ATOM 8640 O O . ASN A 1 32 ? -10.313 -8.664 -4.024 1.00 0.00 32 ASN A O 17
ATOM 8651 N N . ARG A 1 33 ? -11.610 -10.505 -4.126 1.00 0.00 33 ARG A N 17
ATOM 8652 C CA . ARG A 1 33 ? -11.927 -10.529 -5.541 1.00 0.00 33 ARG A CA 17
ATOM 8653 C C . ARG A 1 33 ? -13.389 -10.151 -5.728 1.00 0.00 33 ARG A C 17
ATOM 8654 O O . ARG A 1 33 ? -14.157 -10.146 -4.765 1.00 0.00 33 ARG A O 17
ATOM 8675 N N . CYS A 1 34 ? -13.846 -9.867 -6.962 1.00 0.00 34 CYS A N 17
ATOM 8676 C CA . CYS A 1 34 ? -15.237 -9.611 -7.272 1.00 0.00 34 CYS A CA 17
ATOM 8677 C C . CYS A 1 34 ? -15.907 -10.912 -7.826 1.00 0.00 34 CYS A C 17
ATOM 8678 O O . CYS A 1 34 ? -16.291 -11.015 -8.983 1.00 0.00 34 CYS A O 17
ATOM 8688 N N . ALA A 1 1 ? -1.168 -3.160 1.447 1.00 0.00 1 ALA A N 18
ATOM 8689 C CA . ALA A 1 1 ? -1.202 -1.668 1.276 1.00 0.00 1 ALA A CA 18
ATOM 8690 C C . ALA A 1 1 ? -1.858 -1.020 2.473 1.00 0.00 1 ALA A C 18
ATOM 8691 O O . ALA A 1 1 ? -2.464 -1.724 3.280 1.00 0.00 1 ALA A O 18
ATOM 8700 N N . SER A 1 2 ? -1.768 0.330 2.616 1.00 0.00 2 SER A N 18
ATOM 8701 C CA . SER A 1 2 ? -2.353 1.095 3.720 1.00 0.00 2 SER A CA 18
ATOM 8702 C C . SER A 1 2 ? -3.468 2.022 3.257 1.00 0.00 2 SER A C 18
ATOM 8703 O O . SER A 1 2 ? -3.566 2.386 2.087 1.00 0.00 2 SER A O 18
ATOM 8711 N N . CYS A 1 3 ? -4.352 2.408 4.216 1.00 0.00 3 CYS A N 18
ATOM 8712 C CA . CYS A 1 3 ? -5.528 3.246 4.014 1.00 0.00 3 CYS A CA 18
ATOM 8713 C C . CYS A 1 3 ? -5.824 4.090 5.244 1.00 0.00 3 CYS A C 18
ATOM 8714 O O . CYS A 1 3 ? -5.205 3.958 6.294 1.00 0.00 3 CYS A O 18
ATOM 8721 N N . ARG A 1 4 ? -6.870 4.949 5.128 1.00 0.00 4 ARG A N 18
ATOM 8722 C CA . ARG A 1 4 ? -7.472 5.737 6.206 1.00 0.00 4 ARG A CA 18
ATOM 8723 C C . ARG A 1 4 ? -8.843 5.134 6.479 1.00 0.00 4 ARG A C 18
ATOM 8724 O O . ARG A 1 4 ? -9.201 4.795 7.606 1.00 0.00 4 ARG A O 18
ATOM 8745 N N . THR A 1 5 ? -9.635 4.984 5.385 1.00 0.00 5 THR A N 18
ATOM 8746 C CA . THR A 1 5 ? -10.966 4.394 5.311 1.00 0.00 5 THR A CA 18
ATOM 8747 C C . THR A 1 5 ? -10.854 3.350 4.192 1.00 0.00 5 THR A C 18
ATOM 8748 O O . THR A 1 5 ? -9.936 3.482 3.378 1.00 0.00 5 THR A O 18
ATOM 8759 N N . PRO A 1 6 ? -11.705 2.306 4.016 1.00 0.00 6 PRO A N 18
ATOM 8760 C CA . PRO A 1 6 ? -11.532 1.261 2.982 1.00 0.00 6 PRO A CA 18
ATOM 8761 C C . PRO A 1 6 ? -11.715 1.743 1.524 1.00 0.00 6 PRO A C 18
ATOM 8762 O O . PRO A 1 6 ? -11.258 1.085 0.592 1.00 0.00 6 PRO A O 18
ATOM 8773 N N . LYS A 1 7 ? -12.316 2.955 1.331 1.00 0.00 7 LYS A N 18
ATOM 8774 C CA . LYS A 1 7 ? -12.566 3.686 0.097 1.00 0.00 7 LYS A CA 18
ATOM 8775 C C . LYS A 1 7 ? -11.291 4.214 -0.566 1.00 0.00 7 LYS A C 18
ATOM 8776 O O . LYS A 1 7 ? -11.301 4.573 -1.737 1.00 0.00 7 LYS A O 18
ATOM 8795 N N . ASP A 1 8 ? -10.140 4.249 0.164 1.00 0.00 8 ASP A N 18
ATOM 8796 C CA . ASP A 1 8 ? -8.844 4.666 -0.352 1.00 0.00 8 ASP A CA 18
ATOM 8797 C C . ASP A 1 8 ? -8.002 3.513 -0.905 1.00 0.00 8 ASP A C 18
ATOM 8798 O O . ASP A 1 8 ? -6.867 3.745 -1.308 1.00 0.00 8 ASP A O 18
ATOM 8807 N N . CYS A 1 9 ? -8.482 2.231 -0.906 1.00 0.00 9 CYS A N 18
ATOM 8808 C CA . CYS A 1 9 ? -7.653 1.094 -1.285 1.00 0.00 9 CYS A CA 18
ATOM 8809 C C . CYS A 1 9 ? -8.198 0.329 -2.489 1.00 0.00 9 CYS A C 18
ATOM 8810 O O . CYS A 1 9 ? -7.729 -0.744 -2.860 1.00 0.00 9 CYS A O 18
ATOM 8817 N N . ALA A 1 10 ? -9.172 0.947 -3.204 1.00 0.00 10 ALA A N 18
ATOM 8818 C CA . ALA A 1 10 ? -9.783 0.528 -4.457 1.00 0.00 10 ALA A CA 18
ATOM 8819 C C . ALA A 1 10 ? -8.819 0.512 -5.651 1.00 0.00 10 ALA A C 18
ATOM 8820 O O . ALA A 1 10 ? -8.658 -0.492 -6.337 1.00 0.00 10 ALA A O 18
ATOM 8827 N N . ASP A 1 11 ? -8.097 1.649 -5.856 1.00 0.00 11 ASP A N 18
ATOM 8828 C CA . ASP A 1 11 ? -7.021 1.876 -6.824 1.00 0.00 11 ASP A CA 18
ATOM 8829 C C . ASP A 1 11 ? -5.741 1.050 -6.565 1.00 0.00 11 ASP A C 18
ATOM 8830 O O . ASP A 1 11 ? -5.314 0.376 -7.502 1.00 0.00 11 ASP A O 18
ATOM 8839 N N . PRO A 1 12 ? -5.078 1.000 -5.372 1.00 0.00 12 PRO A N 18
ATOM 8840 C CA . PRO A 1 12 ? -3.944 0.103 -5.094 1.00 0.00 12 PRO A CA 18
ATOM 8841 C C . PRO A 1 12 ? -4.321 -1.386 -5.017 1.00 0.00 12 PRO A C 18
ATOM 8842 O O . PRO A 1 12 ? -3.434 -2.207 -5.238 1.00 0.00 12 PRO A O 18
ATOM 8853 N N . CYS A 1 13 ? -5.614 -1.774 -4.760 1.00 0.00 13 CYS A N 18
ATOM 8854 C CA . CYS A 1 13 ? -6.076 -3.170 -4.858 1.00 0.00 13 CYS A CA 18
ATOM 8855 C C . CYS A 1 13 ? -6.311 -3.586 -6.331 1.00 0.00 13 CYS A C 18
ATOM 8856 O O . CYS A 1 13 ? -6.023 -4.729 -6.698 1.00 0.00 13 CYS A O 18
ATOM 8863 N N . ARG A 1 14 ? -6.788 -2.654 -7.211 1.00 0.00 14 ARG A N 18
ATOM 8864 C CA . ARG A 1 14 ? -7.034 -2.829 -8.656 1.00 0.00 14 ARG A CA 18
ATOM 8865 C C . ARG A 1 14 ? -5.856 -3.320 -9.506 1.00 0.00 14 ARG A C 18
ATOM 8866 O O . ARG A 1 14 ? -6.046 -3.956 -10.537 1.00 0.00 14 ARG A O 18
ATOM 8887 N N . LYS A 1 15 ? -4.593 -3.038 -9.082 1.00 0.00 15 LYS A N 18
ATOM 8888 C CA . LYS A 1 15 ? -3.379 -3.437 -9.779 1.00 0.00 15 LYS A CA 18
ATOM 8889 C C . LYS A 1 15 ? -2.814 -4.799 -9.312 1.00 0.00 15 LYS A C 18
ATOM 8890 O O . LYS A 1 15 ? -2.004 -5.413 -10.001 1.00 0.00 15 LYS A O 18
ATOM 8909 N N . GLU A 1 16 ? -3.272 -5.309 -8.126 1.00 0.00 16 GLU A N 18
ATOM 8910 C CA . GLU A 1 16 ? -2.943 -6.643 -7.593 1.00 0.00 16 GLU A CA 18
ATOM 8911 C C . GLU A 1 16 ? -4.054 -7.682 -7.827 1.00 0.00 16 GLU A C 18
ATOM 8912 O O . GLU A 1 16 ? -3.760 -8.818 -8.198 1.00 0.00 16 GLU A O 18
ATOM 8924 N N . THR A 1 17 ? -5.369 -7.363 -7.630 1.00 0.00 17 THR A N 18
ATOM 8925 C CA . THR A 1 17 ? -6.463 -8.317 -7.877 1.00 0.00 17 THR A CA 18
ATOM 8926 C C . THR A 1 17 ? -7.162 -8.021 -9.210 1.00 0.00 17 THR A C 18
ATOM 8927 O O . THR A 1 17 ? -7.236 -8.825 -10.137 1.00 0.00 17 THR A O 18
ATOM 8938 N N . GLY A 1 18 ? -7.735 -6.801 -9.239 1.00 0.00 18 GLY A N 18
ATOM 8939 C CA . GLY A 1 18 ? -8.582 -6.184 -10.236 1.00 0.00 18 GLY A CA 18
ATOM 8940 C C . GLY A 1 18 ? -10.002 -6.021 -9.759 1.00 0.00 18 GLY A C 18
ATOM 8941 O O . GLY A 1 18 ? -10.862 -5.573 -10.517 1.00 0.00 18 GLY A O 18
ATOM 8945 N N . CYS A 1 19 ? -10.299 -6.324 -8.462 1.00 0.00 19 CYS A N 18
ATOM 8946 C CA . CYS A 1 19 ? -11.603 -6.022 -7.864 1.00 0.00 19 CYS A CA 18
ATOM 8947 C C . CYS A 1 19 ? -11.317 -5.100 -6.664 1.00 0.00 19 CYS A C 18
ATOM 8948 O O . CYS A 1 19 ? -10.570 -5.479 -5.758 1.00 0.00 19 CYS A O 18
ATOM 8955 N N . PRO A 1 20 ? -11.932 -3.892 -6.585 1.00 0.00 20 PRO A N 18
ATOM 8956 C CA . PRO A 1 20 ? -11.707 -2.871 -5.547 1.00 0.00 20 PRO A CA 18
ATOM 8957 C C . PRO A 1 20 ? -12.429 -3.209 -4.229 1.00 0.00 20 PRO A C 18
ATOM 8958 O O . PRO A 1 20 ? -13.202 -2.405 -3.708 1.00 0.00 20 PRO A O 18
ATOM 8969 N N . TYR A 1 21 ? -12.208 -4.427 -3.680 1.00 0.00 21 TYR A N 18
ATOM 8970 C CA . TYR A 1 21 ? -12.935 -5.015 -2.552 1.00 0.00 21 TYR A CA 18
ATOM 8971 C C . TYR A 1 21 ? -12.082 -5.145 -1.287 1.00 0.00 21 TYR A C 18
ATOM 8972 O O . TYR A 1 21 ? -11.964 -6.223 -0.709 1.00 0.00 21 TYR A O 18
ATOM 8990 N N . GLY A 1 22 ? -11.456 -4.041 -0.809 1.00 0.00 22 GLY A N 18
ATOM 8991 C CA . GLY A 1 22 ? -10.550 -4.073 0.361 1.00 0.00 22 GLY A CA 18
ATOM 8992 C C . GLY A 1 22 ? -11.161 -3.470 1.583 1.00 0.00 22 GLY A C 18
ATOM 8993 O O . GLY A 1 22 ? -11.889 -2.485 1.496 1.00 0.00 22 GLY A O 18
ATOM 8997 N N . LYS A 1 23 ? -10.885 -4.065 2.776 1.00 0.00 23 LYS A N 18
ATOM 8998 C CA . LYS A 1 23 ? -11.423 -3.657 4.064 1.00 0.00 23 LYS A CA 18
ATOM 8999 C C . LYS A 1 23 ? -10.235 -3.158 4.876 1.00 0.00 23 LYS A C 18
ATOM 9000 O O . LYS A 1 23 ? -9.168 -3.771 4.862 1.00 0.00 23 LYS A O 18
ATOM 9019 N N . CYS A 1 24 ? -10.395 -2.002 5.576 1.00 0.00 24 CYS A N 18
ATOM 9020 C CA . CYS A 1 24 ? -9.352 -1.327 6.350 1.00 0.00 24 CYS A CA 18
ATOM 9021 C C . CYS A 1 24 ? -9.361 -1.762 7.814 1.00 0.00 24 CYS A C 18
ATOM 9022 O O . CYS A 1 24 ? -10.303 -1.494 8.562 1.00 0.00 24 CYS A O 18
ATOM 9029 N N . MET A 1 25 ? -8.285 -2.465 8.238 1.00 0.00 25 MET A N 18
ATOM 9030 C CA . MET A 1 25 ? -8.091 -2.999 9.577 1.00 0.00 25 MET A CA 18
ATOM 9031 C C . MET A 1 25 ? -6.824 -2.367 10.114 1.00 0.00 25 MET A C 18
ATOM 9032 O O . MET A 1 25 ? -5.722 -2.690 9.678 1.00 0.00 25 MET A O 18
ATOM 9046 N N . ASN A 1 26 ? -6.960 -1.371 11.039 1.00 0.00 26 ASN A N 18
ATOM 9047 C CA . ASN A 1 26 ? -5.866 -0.593 11.662 1.00 0.00 26 ASN A CA 18
ATOM 9048 C C . ASN A 1 26 ? -4.966 0.203 10.685 1.00 0.00 26 ASN A C 18
ATOM 9049 O O . ASN A 1 26 ? -3.776 0.386 10.939 1.00 0.00 26 ASN A O 18
ATOM 9060 N N . ARG A 1 27 ? -5.546 0.681 9.548 1.00 0.00 27 ARG A N 18
ATOM 9061 C CA . ARG A 1 27 ? -4.907 1.414 8.451 1.00 0.00 27 ARG A CA 18
ATOM 9062 C C . ARG A 1 27 ? -4.343 0.509 7.349 1.00 0.00 27 ARG A C 18
ATOM 9063 O O . ARG A 1 27 ? -3.621 0.982 6.481 1.00 0.00 27 ARG A O 18
ATOM 9084 N N . LYS A 1 28 ? -4.615 -0.819 7.341 1.00 0.00 28 LYS A N 18
ATOM 9085 C CA . LYS A 1 28 ? -4.083 -1.786 6.383 1.00 0.00 28 LYS A CA 18
ATOM 9086 C C . LYS A 1 28 ? -5.217 -2.463 5.633 1.00 0.00 28 LYS A C 18
ATOM 9087 O O . LYS A 1 28 ? -6.256 -2.802 6.209 1.00 0.00 28 LYS A O 18
ATOM 9106 N N . CYS A 1 29 ? -5.039 -2.650 4.290 1.00 0.00 29 CYS A N 18
ATOM 9107 C CA . CYS A 1 29 ? -6.039 -3.209 3.391 1.00 0.00 29 CYS A CA 18
ATOM 9108 C C . CYS A 1 29 ? -5.833 -4.692 3.134 1.00 0.00 29 CYS A C 18
ATOM 9109 O O . CYS A 1 29 ? -4.840 -5.092 2.524 1.00 0.00 29 CYS A O 18
ATOM 9116 N N . LYS A 1 30 ? -6.822 -5.514 3.547 1.00 0.00 30 LYS A N 18
ATOM 9117 C CA . LYS A 1 30 ? -6.949 -6.939 3.280 1.00 0.00 30 LYS A CA 18
ATOM 9118 C C . LYS A 1 30 ? -7.923 -7.010 2.102 1.00 0.00 30 LYS A C 18
ATOM 9119 O O . LYS A 1 30 ? -9.046 -6.516 2.244 1.00 0.00 30 LYS A O 18
ATOM 9138 N N . CYS A 1 31 ? -7.540 -7.549 0.899 1.00 0.00 31 CYS A N 18
ATOM 9139 C CA . CYS A 1 31 ? -8.429 -7.506 -0.275 1.00 0.00 31 CYS A CA 18
ATOM 9140 C C . CYS A 1 31 ? -9.318 -8.750 -0.435 1.00 0.00 31 CYS A C 18
ATOM 9141 O O . CYS A 1 31 ? -9.198 -9.700 0.334 1.00 0.00 31 CYS A O 18
ATOM 9148 N N . ASN A 1 32 ? -10.284 -8.750 -1.399 1.00 0.00 32 ASN A N 18
ATOM 9149 C CA . ASN A 1 32 ? -11.297 -9.797 -1.519 1.00 0.00 32 ASN A CA 18
ATOM 9150 C C . ASN A 1 32 ? -11.772 -9.916 -2.973 1.00 0.00 32 ASN A C 18
ATOM 9151 O O . ASN A 1 32 ? -11.156 -9.374 -3.895 1.00 0.00 32 ASN A O 18
ATOM 9162 N N . ARG A 1 33 ? -12.904 -10.635 -3.229 1.00 0.00 33 ARG A N 18
ATOM 9163 C CA . ARG A 1 33 ? -13.500 -10.801 -4.542 1.00 0.00 33 ARG A CA 18
ATOM 9164 C C . ARG A 1 33 ? -14.985 -10.477 -4.519 1.00 0.00 33 ARG A C 18
ATOM 9165 O O . ARG A 1 33 ? -15.618 -10.415 -3.463 1.00 0.00 33 ARG A O 18
ATOM 9186 N N . CYS A 1 34 ? -15.530 -10.213 -5.726 1.00 0.00 34 CYS A N 18
ATOM 9187 C CA . CYS A 1 34 ? -16.864 -9.806 -6.043 1.00 0.00 34 CYS A CA 18
ATOM 9188 C C . CYS A 1 34 ? -17.351 -10.809 -7.115 1.00 0.00 34 CYS A C 18
ATOM 9189 O O . CYS A 1 34 ? -16.557 -11.464 -7.784 1.00 0.00 34 CYS A O 18
ATOM 9199 N N . ALA A 1 1 ? -1.698 -3.486 0.881 1.00 0.00 1 ALA A N 19
ATOM 9200 C CA . ALA A 1 1 ? -1.493 -2.004 0.722 1.00 0.00 1 ALA A CA 19
ATOM 9201 C C . ALA A 1 1 ? -1.982 -1.265 1.959 1.00 0.00 1 ALA A C 19
ATOM 9202 O O . ALA A 1 1 ? -2.559 -1.890 2.845 1.00 0.00 1 ALA A O 19
ATOM 9211 N N . SER A 1 2 ? -1.774 0.076 2.060 1.00 0.00 2 SER A N 19
ATOM 9212 C CA . SER A 1 2 ? -2.197 0.932 3.175 1.00 0.00 2 SER A CA 19
ATOM 9213 C C . SER A 1 2 ? -3.460 1.719 2.837 1.00 0.00 2 SER A C 19
ATOM 9214 O O . SER A 1 2 ? -3.750 1.993 1.677 1.00 0.00 2 SER A O 19
ATOM 9222 N N . CYS A 1 3 ? -4.246 2.100 3.876 1.00 0.00 3 CYS A N 19
ATOM 9223 C CA . CYS A 1 3 ? -5.507 2.829 3.794 1.00 0.00 3 CYS A CA 19
ATOM 9224 C C . CYS A 1 3 ? -5.641 3.789 4.969 1.00 0.00 3 CYS A C 19
ATOM 9225 O O . CYS A 1 3 ? -4.859 3.766 5.908 1.00 0.00 3 CYS A O 19
ATOM 9232 N N . ARG A 1 4 ? -6.700 4.637 4.938 1.00 0.00 4 ARG A N 19
ATOM 9233 C CA . ARG A 1 4 ? -7.111 5.577 5.986 1.00 0.00 4 ARG A CA 19
ATOM 9234 C C . ARG A 1 4 ? -8.507 5.123 6.392 1.00 0.00 4 ARG A C 19
ATOM 9235 O O . ARG A 1 4 ? -8.758 4.748 7.536 1.00 0.00 4 ARG A O 19
ATOM 9256 N N . THR A 1 5 ? -9.422 5.072 5.395 1.00 0.00 5 THR A N 19
ATOM 9257 C CA . THR A 1 5 ? -10.756 4.500 5.445 1.00 0.00 5 THR A CA 19
ATOM 9258 C C . THR A 1 5 ? -10.726 3.408 4.353 1.00 0.00 5 THR A C 19
ATOM 9259 O O . THR A 1 5 ? -9.819 3.476 3.516 1.00 0.00 5 THR A O 19
ATOM 9270 N N . PRO A 1 6 ? -11.621 2.388 4.262 1.00 0.00 6 PRO A N 19
ATOM 9271 C CA . PRO A 1 6 ? -11.577 1.311 3.251 1.00 0.00 6 PRO A CA 19
ATOM 9272 C C . PRO A 1 6 ? -11.843 1.753 1.790 1.00 0.00 6 PRO A C 19
ATOM 9273 O O . PRO A 1 6 ? -11.494 1.030 0.856 1.00 0.00 6 PRO A O 19
ATOM 9284 N N . LYS A 1 7 ? -12.404 2.977 1.560 1.00 0.00 7 LYS A N 19
ATOM 9285 C CA . LYS A 1 7 ? -12.672 3.574 0.256 1.00 0.00 7 LYS A CA 19
ATOM 9286 C C . LYS A 1 7 ? -11.425 4.164 -0.427 1.00 0.00 7 LYS A C 19
ATOM 9287 O O . LYS A 1 7 ? -11.502 4.635 -1.555 1.00 0.00 7 LYS A O 19
ATOM 9306 N N . ASP A 1 8 ? -10.217 4.109 0.217 1.00 0.00 8 ASP A N 19
ATOM 9307 C CA . ASP A 1 8 ? -8.942 4.523 -0.350 1.00 0.00 8 ASP A CA 19
ATOM 9308 C C . ASP A 1 8 ? -8.153 3.328 -0.892 1.00 0.00 8 ASP A C 19
ATOM 9309 O O . ASP A 1 8 ? -7.047 3.506 -1.387 1.00 0.00 8 ASP A O 19
ATOM 9318 N N . CYS A 1 9 ? -8.675 2.071 -0.785 1.00 0.00 9 CYS A N 19
ATOM 9319 C CA . CYS A 1 9 ? -7.969 0.863 -1.173 1.00 0.00 9 CYS A CA 19
ATOM 9320 C C . CYS A 1 9 ? -8.563 0.237 -2.426 1.00 0.00 9 CYS A C 19
ATOM 9321 O O . CYS A 1 9 ? -8.093 -0.791 -2.890 1.00 0.00 9 CYS A O 19
ATOM 9328 N N . ALA A 1 10 ? -9.573 0.901 -3.061 1.00 0.00 10 ALA A N 19
ATOM 9329 C CA . ALA A 1 10 ? -10.232 0.525 -4.312 1.00 0.00 10 ALA A CA 19
ATOM 9330 C C . ALA A 1 10 ? -9.312 0.478 -5.546 1.00 0.00 10 ALA A C 19
ATOM 9331 O O . ALA A 1 10 ? -9.226 -0.533 -6.244 1.00 0.00 10 ALA A O 19
ATOM 9338 N N . ASP A 1 11 ? -8.544 1.584 -5.770 1.00 0.00 11 ASP A N 19
ATOM 9339 C CA . ASP A 1 11 ? -7.520 1.769 -6.806 1.00 0.00 11 ASP A CA 19
ATOM 9340 C C . ASP A 1 11 ? -6.251 0.900 -6.637 1.00 0.00 11 ASP A C 19
ATOM 9341 O O . ASP A 1 11 ? -5.872 0.283 -7.632 1.00 0.00 11 ASP A O 19
ATOM 9350 N N . PRO A 1 12 ? -5.520 0.782 -5.480 1.00 0.00 12 PRO A N 19
ATOM 9351 C CA . PRO A 1 12 ? -4.412 -0.168 -5.273 1.00 0.00 12 PRO A CA 19
ATOM 9352 C C . PRO A 1 12 ? -4.873 -1.643 -5.235 1.00 0.00 12 PRO A C 19
ATOM 9353 O O . PRO A 1 12 ? -4.077 -2.519 -5.580 1.00 0.00 12 PRO A O 19
ATOM 9364 N N . CYS A 1 13 ? -6.169 -1.954 -4.886 1.00 0.00 13 CYS A N 19
ATOM 9365 C CA . CYS A 1 13 ? -6.753 -3.301 -4.894 1.00 0.00 13 CYS A CA 19
ATOM 9366 C C . CYS A 1 13 ? -7.036 -3.781 -6.320 1.00 0.00 13 CYS A C 19
ATOM 9367 O O . CYS A 1 13 ? -6.804 -4.949 -6.632 1.00 0.00 13 CYS A O 19
ATOM 9374 N N . ARG A 1 14 ? -7.393 -2.840 -7.253 1.00 0.00 14 ARG A N 19
ATOM 9375 C CA . ARG A 1 14 ? -7.502 -3.027 -8.707 1.00 0.00 14 ARG A CA 19
ATOM 9376 C C . ARG A 1 14 ? -6.188 -3.367 -9.417 1.00 0.00 14 ARG A C 19
ATOM 9377 O O . ARG A 1 14 ? -6.168 -3.875 -10.536 1.00 0.00 14 ARG A O 19
ATOM 9398 N N . LYS A 1 15 ? -5.045 -3.105 -8.761 1.00 0.00 15 LYS A N 19
ATOM 9399 C CA . LYS A 1 15 ? -3.714 -3.384 -9.247 1.00 0.00 15 LYS A CA 19
ATOM 9400 C C . LYS A 1 15 ? -3.148 -4.693 -8.658 1.00 0.00 15 LYS A C 19
ATOM 9401 O O . LYS A 1 15 ? -2.607 -5.526 -9.385 1.00 0.00 15 LYS A O 19
ATOM 9420 N N . GLU A 1 16 ? -3.262 -4.919 -7.306 1.00 0.00 16 GLU A N 19
ATOM 9421 C CA . GLU A 1 16 ? -2.744 -6.126 -6.612 1.00 0.00 16 GLU A CA 19
ATOM 9422 C C . GLU A 1 16 ? -3.644 -7.364 -6.706 1.00 0.00 16 GLU A C 19
ATOM 9423 O O . GLU A 1 16 ? -3.138 -8.478 -6.818 1.00 0.00 16 GLU A O 19
ATOM 9435 N N . THR A 1 17 ? -5.002 -7.219 -6.660 1.00 0.00 17 THR A N 19
ATOM 9436 C CA . THR A 1 17 ? -5.919 -8.366 -6.803 1.00 0.00 17 THR A CA 19
ATOM 9437 C C . THR A 1 17 ? -6.801 -8.213 -8.038 1.00 0.00 17 THR A C 19
ATOM 9438 O O . THR A 1 17 ? -7.100 -9.199 -8.701 1.00 0.00 17 THR A O 19
ATOM 9449 N N . GLY A 1 18 ? -7.195 -6.975 -8.420 1.00 0.00 18 GLY A N 19
ATOM 9450 C CA . GLY A 1 18 ? -7.823 -6.703 -9.714 1.00 0.00 18 GLY A CA 19
ATOM 9451 C C . GLY A 1 18 ? -9.261 -6.339 -9.674 1.00 0.00 18 GLY A C 19
ATOM 9452 O O . GLY A 1 18 ? -9.857 -6.101 -10.723 1.00 0.00 18 GLY A O 19
ATOM 9456 N N . CYS A 1 19 ? -9.849 -6.261 -8.467 1.00 0.00 19 CYS A N 19
ATOM 9457 C CA . CYS A 1 19 ? -11.235 -5.858 -8.250 1.00 0.00 19 CYS A CA 19
ATOM 9458 C C . CYS A 1 19 ? -11.220 -4.962 -7.018 1.00 0.00 19 CYS A C 19
ATOM 9459 O O . CYS A 1 19 ? -10.404 -5.228 -6.147 1.00 0.00 19 CYS A O 19
ATOM 9466 N N . PRO A 1 20 ? -12.086 -3.934 -6.860 1.00 0.00 20 PRO A N 19
ATOM 9467 C CA . PRO A 1 20 ? -11.958 -2.894 -5.835 1.00 0.00 20 PRO A CA 19
ATOM 9468 C C . PRO A 1 20 ? -12.792 -3.170 -4.574 1.00 0.00 20 P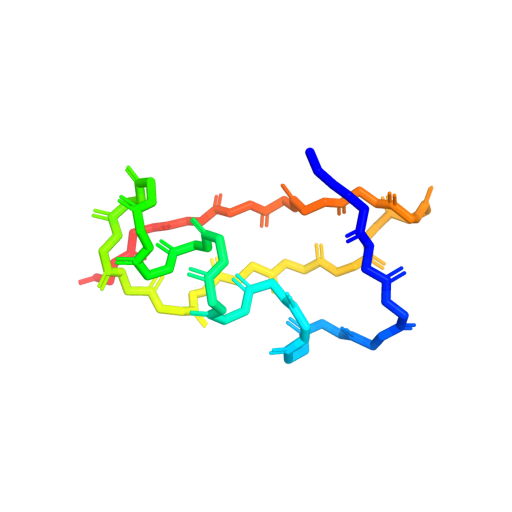RO A C 19
ATOM 9469 O O . PRO A 1 20 ? -13.414 -2.236 -4.062 1.00 0.00 20 PRO A O 19
ATOM 9480 N N . TYR A 1 21 ? -12.831 -4.423 -4.050 1.00 0.00 21 TYR A N 19
ATOM 9481 C CA . TYR A 1 21 ? -13.621 -4.789 -2.865 1.00 0.00 21 TYR A CA 19
ATOM 9482 C C . TYR A 1 21 ? -12.682 -4.866 -1.672 1.00 0.00 21 TYR A C 19
ATOM 9483 O O . TYR A 1 21 ? -11.934 -5.834 -1.573 1.00 0.00 21 TYR A O 19
ATOM 9501 N N . GLY A 1 22 ? -12.665 -3.891 -0.724 1.00 0.00 22 GLY A N 19
ATOM 9502 C CA . GLY A 1 22 ? -11.701 -3.999 0.382 1.00 0.00 22 GLY A CA 19
ATOM 9503 C C . GLY A 1 22 ? -12.176 -3.403 1.672 1.00 0.00 22 GLY A C 19
ATOM 9504 O O . GLY A 1 22 ? -13.082 -2.570 1.736 1.00 0.00 22 GLY A O 19
ATOM 9508 N N . LYS A 1 23 ? -11.521 -3.850 2.776 1.00 0.00 23 LYS A N 19
ATOM 9509 C CA . LYS A 1 23 ? -11.773 -3.491 4.154 1.00 0.00 23 LYS A CA 19
ATOM 9510 C C . LYS A 1 23 ? -10.432 -3.057 4.727 1.00 0.00 23 LYS A C 19
ATOM 9511 O O . LYS A 1 23 ? -9.404 -3.649 4.401 1.00 0.00 23 LYS A O 19
ATOM 9530 N N . CYS A 1 24 ? -10.409 -2.010 5.595 1.00 0.00 24 CYS A N 19
ATOM 9531 C CA . CYS A 1 24 ? -9.202 -1.494 6.269 1.00 0.00 24 CYS A CA 19
ATOM 9532 C C . CYS A 1 24 ? -9.042 -2.120 7.665 1.00 0.00 24 CYS A C 19
ATOM 9533 O O . CYS A 1 24 ? -9.960 -2.042 8.478 1.00 0.00 24 CYS A O 19
ATOM 9540 N N . MET A 1 25 ? -7.879 -2.755 7.986 1.00 0.00 25 MET A N 19
ATOM 9541 C CA . MET A 1 25 ? -7.613 -3.425 9.272 1.00 0.00 25 MET A CA 19
ATOM 9542 C C . MET A 1 25 ? -6.520 -2.676 10.024 1.00 0.00 25 MET A C 19
ATOM 9543 O O . MET A 1 25 ? -5.409 -3.157 10.240 1.00 0.00 25 MET A O 19
ATOM 9557 N N . ASN A 1 26 ? -6.871 -1.432 10.443 1.00 0.00 26 ASN A N 19
ATOM 9558 C CA . ASN A 1 26 ? -6.059 -0.468 11.193 1.00 0.00 26 ASN A CA 19
ATOM 9559 C C . ASN A 1 26 ? -4.905 0.163 10.380 1.00 0.00 26 ASN A C 19
ATOM 9560 O O . ASN A 1 26 ? -3.738 0.077 10.764 1.00 0.00 26 ASN A O 19
ATOM 9571 N N . ARG A 1 27 ? -5.228 0.806 9.221 1.00 0.00 27 ARG A N 19
ATOM 9572 C CA . ARG A 1 27 ? -4.320 1.498 8.295 1.00 0.00 27 ARG A CA 19
ATOM 9573 C C . ARG A 1 27 ? -3.718 0.587 7.220 1.00 0.00 27 ARG A C 19
ATOM 9574 O O . ARG A 1 27 ? -3.233 1.035 6.186 1.00 0.00 27 ARG A O 19
ATOM 9595 N N . LYS A 1 28 ? -3.787 -0.746 7.402 1.00 0.00 28 LYS A N 19
ATOM 9596 C CA . LYS A 1 28 ? -3.369 -1.762 6.442 1.00 0.00 28 LYS A CA 19
ATOM 9597 C C . LYS A 1 28 ? -4.630 -2.362 5.839 1.00 0.00 28 LYS A C 19
ATOM 9598 O O . LYS A 1 28 ? -5.606 -2.614 6.544 1.00 0.00 28 LYS A O 19
ATOM 9617 N N . CYS A 1 29 ? -4.646 -2.619 4.507 1.00 0.00 29 CYS A N 19
ATOM 9618 C CA . CYS A 1 29 ? -5.748 -3.261 3.796 1.00 0.00 29 CYS A CA 19
ATOM 9619 C C . CYS A 1 29 ? -5.608 -4.777 3.770 1.00 0.00 29 CYS A C 19
ATOM 9620 O O . CYS A 1 29 ? -4.510 -5.312 3.643 1.00 0.00 29 CYS A O 19
ATOM 9627 N N . LYS A 1 30 ? -6.771 -5.459 3.736 1.00 0.00 30 LYS A N 19
ATOM 9628 C CA . LYS A 1 30 ? -6.952 -6.866 3.437 1.00 0.00 30 LYS A CA 19
ATOM 9629 C C . LYS A 1 30 ? -7.956 -6.729 2.310 1.00 0.00 30 LYS A C 19
ATOM 9630 O O . LYS A 1 30 ? -8.896 -5.947 2.457 1.00 0.00 30 LYS A O 19
ATOM 9649 N N . CYS A 1 31 ? -7.805 -7.396 1.136 1.00 0.00 31 CYS A N 19
ATOM 9650 C CA . CYS A 1 31 ? -8.719 -7.105 0.034 1.00 0.00 31 CYS A CA 19
ATOM 9651 C C . CYS A 1 31 ? -9.412 -8.366 -0.447 1.00 0.00 31 CYS A C 19
ATOM 9652 O O . CYS A 1 31 ? -8.973 -9.484 -0.190 1.00 0.00 31 CYS A O 19
ATOM 9659 N N . ASN A 1 32 ? -10.560 -8.195 -1.142 1.00 0.00 32 ASN A N 19
ATOM 9660 C CA . ASN A 1 32 ? -11.467 -9.259 -1.550 1.00 0.00 32 ASN A CA 19
ATOM 9661 C C . ASN A 1 32 ? -11.604 -9.367 -3.059 1.00 0.00 32 ASN A C 19
ATOM 9662 O O . ASN A 1 32 ? -11.138 -8.526 -3.822 1.00 0.00 32 ASN A O 19
ATOM 9673 N N . ARG A 1 33 ? -12.333 -10.411 -3.524 1.00 0.00 33 ARG A N 19
ATOM 9674 C CA . ARG A 1 33 ? -12.694 -10.637 -4.908 1.00 0.00 33 ARG A CA 19
ATOM 9675 C C . ARG A 1 33 ? -14.084 -10.066 -5.164 1.00 0.00 33 ARG A C 19
ATOM 9676 O O . ARG A 1 33 ? -14.932 -10.016 -4.270 1.00 0.00 33 ARG A O 19
ATOM 9697 N N . CYS A 1 34 ? -14.349 -9.649 -6.414 1.00 0.00 34 CYS A N 19
ATOM 9698 C CA . CYS A 1 34 ? -15.613 -9.145 -6.919 1.00 0.00 34 CYS A CA 19
ATOM 9699 C C . CYS A 1 34 ? -16.629 -10.297 -7.212 1.00 0.00 34 CYS A C 19
ATOM 9700 O O . CYS A 1 34 ? -16.571 -10.997 -8.214 1.00 0.00 34 CYS A O 19
ATOM 9710 N N . ALA A 1 1 ? -1.247 -3.285 0.717 1.00 0.00 1 ALA A N 20
ATOM 9711 C CA . ALA A 1 1 ? -1.372 -1.800 0.548 1.00 0.00 1 ALA A CA 20
ATOM 9712 C C . ALA A 1 1 ? -1.965 -1.165 1.791 1.00 0.00 1 ALA A C 20
ATOM 9713 O O . ALA A 1 1 ? -2.644 -1.840 2.566 1.00 0.00 1 ALA A O 20
ATOM 9722 N N . SER A 1 2 ? -1.701 0.149 1.993 1.00 0.00 2 SER A N 20
ATOM 9723 C CA . SER A 1 2 ? -2.089 1.015 3.104 1.00 0.00 2 SER A CA 20
ATOM 9724 C C . SER A 1 2 ? -3.353 1.841 2.826 1.00 0.00 2 SER A C 20
ATOM 9725 O O . SER A 1 2 ? -3.531 2.357 1.721 1.00 0.00 2 SER A O 20
ATOM 9733 N N . CYS A 1 3 ? -4.269 2.001 3.825 1.00 0.00 3 CYS A N 20
ATOM 9734 C CA . CYS A 1 3 ? -5.518 2.758 3.689 1.00 0.00 3 CYS A CA 20
ATOM 9735 C C . CYS A 1 3 ? -5.645 3.819 4.780 1.00 0.00 3 CYS A C 20
ATOM 9736 O O . CYS A 1 3 ? -4.761 4.021 5.611 1.00 0.00 3 CYS A O 20
ATOM 9743 N N . ARG A 1 4 ? -6.787 4.545 4.788 1.00 0.00 4 ARG A N 20
ATOM 9744 C CA . ARG A 1 4 ? -7.155 5.568 5.763 1.00 0.00 4 ARG A CA 20
ATOM 9745 C C . ARG A 1 4 ? -8.544 5.191 6.239 1.00 0.00 4 ARG A C 20
ATOM 9746 O O . ARG A 1 4 ? -8.789 4.944 7.417 1.00 0.00 4 ARG A O 20
ATOM 9767 N N . THR A 1 5 ? -9.466 5.073 5.253 1.00 0.00 5 THR A N 20
ATOM 9768 C CA . THR A 1 5 ? -10.811 4.544 5.315 1.00 0.00 5 THR A CA 20
ATOM 9769 C C . THR A 1 5 ? -10.812 3.515 4.160 1.00 0.00 5 THR A C 20
ATOM 9770 O O . THR A 1 5 ? -9.890 3.582 3.339 1.00 0.00 5 THR A O 20
ATOM 9781 N N . PRO A 1 6 ? -11.754 2.554 3.994 1.00 0.00 6 PRO A N 20
ATOM 9782 C CA . PRO A 1 6 ? -11.781 1.542 2.907 1.00 0.00 6 PRO A CA 20
ATOM 9783 C C . PRO A 1 6 ? -11.931 2.075 1.461 1.00 0.00 6 PRO A C 20
ATOM 9784 O O . PRO A 1 6 ? -11.597 1.377 0.504 1.00 0.00 6 PRO A O 20
ATOM 9795 N N . LYS A 1 7 ? -12.381 3.353 1.310 1.00 0.00 7 LYS A N 20
ATOM 9796 C CA . LYS A 1 7 ? -12.569 4.136 0.088 1.00 0.00 7 LYS A CA 20
ATOM 9797 C C . LYS A 1 7 ? -11.250 4.556 -0.579 1.00 0.00 7 LYS A C 20
ATOM 9798 O O . LYS A 1 7 ? -11.209 4.935 -1.747 1.00 0.00 7 LYS A O 20
ATOM 9817 N N . ASP A 1 8 ? -10.103 4.464 0.147 1.00 0.00 8 ASP A N 20
ATOM 9818 C CA . ASP A 1 8 ? -8.778 4.818 -0.343 1.00 0.00 8 ASP A CA 20
ATOM 9819 C C . ASP A 1 8 ? -8.010 3.639 -0.927 1.00 0.00 8 ASP A C 20
ATOM 9820 O O . ASP A 1 8 ? -6.883 3.815 -1.385 1.00 0.00 8 ASP A O 20
ATOM 9829 N N . CYS A 1 9 ? -8.571 2.395 -0.937 1.00 0.00 9 CYS A N 20
ATOM 9830 C CA . CYS A 1 9 ? -7.835 1.232 -1.401 1.00 0.00 9 CYS A CA 20
ATOM 9831 C C . CYS A 1 9 ? -8.431 0.566 -2.625 1.00 0.00 9 CYS A C 20
ATOM 9832 O O . CYS A 1 9 ? -7.937 -0.454 -3.085 1.00 0.00 9 CYS A O 20
ATOM 9839 N N . ALA A 1 10 ? -9.479 1.163 -3.245 1.00 0.00 10 ALA A N 20
ATOM 9840 C CA . ALA A 1 10 ? -10.150 0.775 -4.477 1.00 0.00 10 ALA A CA 20
ATOM 9841 C C . ALA A 1 10 ? -9.245 0.715 -5.717 1.00 0.00 10 ALA A C 20
ATOM 9842 O O . ALA A 1 10 ? -9.223 -0.269 -6.449 1.00 0.00 10 ALA A O 20
ATOM 9849 N N . ASP A 1 11 ? -8.420 1.774 -5.921 1.00 0.00 11 ASP A N 20
ATOM 9850 C CA . ASP A 1 11 ? -7.419 1.917 -6.976 1.00 0.00 11 ASP A CA 20
ATOM 9851 C C . ASP A 1 11 ? -6.133 1.098 -6.740 1.00 0.00 11 ASP A C 20
ATOM 9852 O O . ASP A 1 11 ? -5.749 0.422 -7.688 1.00 0.00 11 ASP A O 20
ATOM 9861 N N . PRO A 1 12 ? -5.393 1.043 -5.593 1.00 0.00 12 PRO A N 20
ATOM 9862 C CA . PRO A 1 12 ? -4.340 0.038 -5.325 1.00 0.00 12 PRO A CA 20
ATOM 9863 C C . PRO A 1 12 ? -4.888 -1.412 -5.201 1.00 0.00 12 PRO A C 20
ATOM 9864 O O . PRO A 1 12 ? -4.163 -2.329 -5.592 1.00 0.00 12 PRO A O 20
ATOM 9875 N N . CYS A 1 13 ? -6.160 -1.685 -4.737 1.00 0.00 13 CYS A N 20
ATOM 9876 C CA . CYS A 1 13 ? -6.743 -3.042 -4.731 1.00 0.00 13 CYS A CA 20
ATOM 9877 C C . CYS A 1 13 ? -7.137 -3.534 -6.139 1.00 0.00 13 CYS A C 20
ATOM 9878 O O . CYS A 1 13 ? -7.017 -4.721 -6.451 1.00 0.00 13 CYS A O 20
ATOM 9885 N N . ARG A 1 14 ? -7.448 -2.582 -7.072 1.00 0.00 14 ARG A N 20
ATOM 9886 C CA . ARG A 1 14 ? -7.607 -2.797 -8.523 1.00 0.00 14 ARG A CA 20
ATOM 9887 C C . ARG A 1 14 ? -6.298 -3.183 -9.232 1.00 0.00 14 ARG A C 20
ATOM 9888 O O . ARG A 1 14 ? -6.275 -3.672 -10.361 1.00 0.00 14 ARG A O 20
ATOM 9909 N N . LYS A 1 15 ? -5.158 -2.977 -8.542 1.00 0.00 15 LYS A N 20
ATOM 9910 C CA . LYS A 1 15 ? -3.821 -3.320 -8.974 1.00 0.00 15 LYS A CA 20
ATOM 9911 C C . LYS A 1 15 ? -3.286 -4.615 -8.316 1.00 0.00 15 LYS A C 20
ATOM 9912 O O . LYS A 1 15 ? -2.746 -5.482 -9.000 1.00 0.00 15 LYS A O 20
ATOM 9931 N N . GLU A 1 16 ? -3.401 -4.782 -6.951 1.00 0.00 16 GLU A N 20
ATOM 9932 C CA . GLU A 1 16 ? -2.918 -5.962 -6.179 1.00 0.00 16 GLU A CA 20
ATOM 9933 C C . GLU A 1 16 ? -3.810 -7.198 -6.312 1.00 0.00 16 GLU A C 20
ATOM 9934 O O . GLU A 1 16 ? -3.302 -8.318 -6.332 1.00 0.00 16 GLU A O 20
ATOM 9946 N N . THR A 1 17 ? -5.159 -7.029 -6.434 1.00 0.00 17 THR A N 20
ATOM 9947 C CA . THR A 1 17 ? -6.076 -8.145 -6.727 1.00 0.00 17 THR A CA 20
ATOM 9948 C C . THR A 1 17 ? -6.656 -7.960 -8.123 1.00 0.00 17 THR A C 20
ATOM 9949 O O . THR A 1 17 ? -6.659 -8.869 -8.949 1.00 0.00 17 THR A O 20
ATOM 9960 N N . GLY A 1 18 ? -7.249 -6.761 -8.357 1.00 0.00 18 GLY A N 20
ATOM 9961 C CA . GLY A 1 18 ? -8.041 -6.424 -9.532 1.00 0.00 18 GLY A CA 20
ATOM 9962 C C . GLY A 1 18 ? -9.429 -6.039 -9.134 1.00 0.00 18 GLY A C 20
ATOM 9963 O O . GLY A 1 18 ? -10.137 -5.390 -9.898 1.00 0.00 18 GLY A O 20
ATOM 9967 N N . CYS A 1 19 ? -9.860 -6.411 -7.906 1.00 0.00 19 CYS A N 20
ATOM 9968 C CA . CYS A 1 19 ? -11.200 -6.145 -7.381 1.00 0.00 19 CYS A CA 20
ATOM 9969 C C . CYS A 1 19 ? -11.153 -5.062 -6.330 1.00 0.00 19 CYS A C 20
ATOM 9970 O O . CYS A 1 19 ? -10.518 -5.263 -5.300 1.00 0.00 19 CYS A O 20
ATOM 9977 N N . PRO A 1 20 ? -11.839 -3.909 -6.452 1.00 0.00 20 PRO A N 20
ATOM 9978 C CA . PRO A 1 20 ? -11.742 -2.785 -5.516 1.00 0.00 20 PRO A CA 20
ATOM 9979 C C . PRO A 1 20 ? -12.630 -2.982 -4.260 1.00 0.00 20 PRO A C 20
ATOM 9980 O O . PRO A 1 20 ? -13.357 -2.083 -3.831 1.00 0.00 20 PRO A O 20
ATOM 9991 N N . TYR A 1 21 ? -12.569 -4.203 -3.673 1.00 0.00 21 TYR A N 20
ATOM 9992 C CA . TYR A 1 21 ? -13.373 -4.736 -2.576 1.00 0.00 21 TYR A CA 20
ATOM 9993 C C . TYR A 1 21 ? -12.493 -4.849 -1.333 1.00 0.00 21 TYR A C 20
ATOM 9994 O O . TYR A 1 21 ? -12.054 -5.948 -1.011 1.00 0.00 21 TYR A O 20
ATOM 10012 N N . GLY A 1 22 ? -12.171 -3.751 -0.599 1.00 0.00 22 GLY A N 20
ATOM 10013 C CA . GLY A 1 22 ? -11.229 -3.860 0.539 1.00 0.00 22 GLY A CA 20
ATOM 10014 C C . GLY A 1 22 ? -11.721 -3.246 1.807 1.00 0.00 22 GLY A C 20
ATOM 10015 O O . GLY A 1 22 ? -12.519 -2.316 1.795 1.00 0.00 22 GLY A O 20
ATOM 10019 N N . LYS A 1 23 ? -11.254 -3.772 2.977 1.00 0.00 23 LYS A N 20
ATOM 10020 C CA . LYS A 1 23 ? -11.626 -3.345 4.316 1.00 0.00 23 LYS A CA 20
ATOM 10021 C C . LYS A 1 23 ? -10.350 -2.866 4.976 1.00 0.00 23 LYS A C 20
ATOM 10022 O O . LYS A 1 23 ? -9.280 -3.406 4.705 1.00 0.00 23 LYS A O 20
ATOM 10041 N N . CYS A 1 24 ? -10.441 -1.830 5.853 1.00 0.00 24 CYS A N 20
ATOM 10042 C CA . CYS A 1 24 ? -9.322 -1.187 6.532 1.00 0.00 24 CYS A CA 20
ATOM 10043 C C . CYS A 1 24 ? -9.264 -1.585 8.004 1.00 0.00 24 CYS A C 20
ATOM 10044 O O . CYS A 1 24 ? -10.088 -1.155 8.812 1.00 0.00 24 CYS A O 20
ATOM 10051 N N . MET A 1 25 ? -8.264 -2.430 8.359 1.00 0.00 25 MET A N 20
ATOM 10052 C CA . MET A 1 25 ? -8.015 -2.945 9.708 1.00 0.00 25 MET A CA 20
ATOM 10053 C C . MET A 1 25 ? -6.524 -2.781 9.889 1.00 0.00 25 MET A C 20
ATOM 10054 O O . MET A 1 25 ? -5.773 -3.247 9.032 1.00 0.00 25 MET A O 20
ATOM 10068 N N . ASN A 1 26 ? -6.055 -2.052 10.956 1.00 0.00 26 ASN A N 20
ATOM 10069 C CA . ASN A 1 26 ? -4.648 -1.697 11.235 1.00 0.00 26 ASN A CA 20
ATOM 10070 C C . ASN A 1 26 ? -3.911 -0.974 10.101 1.00 0.00 26 ASN A C 20
ATOM 10071 O O . ASN A 1 26 ? -2.750 -1.259 9.824 1.00 0.00 26 ASN A O 20
ATOM 10082 N N . ARG A 1 27 ? -4.658 -0.052 9.416 1.00 0.00 27 ARG A N 20
ATOM 10083 C CA . ARG A 1 27 ? -4.377 0.785 8.243 1.00 0.00 27 ARG A CA 20
ATOM 10084 C C . ARG A 1 27 ? -3.948 0.036 6.984 1.00 0.00 27 ARG A C 20
ATOM 10085 O O . ARG A 1 27 ? -3.350 0.594 6.071 1.00 0.00 27 ARG A O 20
ATOM 10106 N N . LYS A 1 28 ? -4.302 -1.271 6.897 1.00 0.00 28 LYS A N 20
ATOM 10107 C CA . LYS A 1 28 ? -4.001 -2.204 5.819 1.00 0.00 28 LYS A CA 20
ATOM 10108 C C . LYS A 1 28 ? -5.271 -2.658 5.134 1.00 0.00 28 LYS A C 20
ATOM 10109 O O . LYS A 1 28 ? -6.297 -2.916 5.770 1.00 0.00 28 LYS A O 20
ATOM 10128 N N . CYS A 1 29 ? -5.210 -2.792 3.776 1.00 0.00 29 CYS A N 20
ATOM 10129 C CA . CYS A 1 29 ? -6.305 -3.228 2.931 1.00 0.00 29 CYS A CA 20
ATOM 10130 C C . CYS A 1 29 ? -6.316 -4.735 2.791 1.00 0.00 29 CYS A C 20
ATOM 10131 O O . CYS A 1 29 ? -5.541 -5.338 2.045 1.00 0.00 29 CYS A O 20
ATOM 10138 N N . LYS A 1 30 ? -7.257 -5.343 3.546 1.00 0.00 30 LYS A N 20
ATOM 10139 C CA . LYS A 1 30 ? -7.596 -6.755 3.598 1.00 0.00 30 LYS A CA 20
ATOM 10140 C C . LYS A 1 30 ? -8.697 -6.897 2.555 1.00 0.00 30 LYS A C 20
ATOM 10141 O O . LYS A 1 30 ? -9.804 -6.384 2.735 1.00 0.00 30 LYS A O 20
ATOM 10160 N N . CYS A 1 31 ? -8.337 -7.470 1.376 1.00 0.00 31 CYS A N 20
ATOM 10161 C CA . CYS A 1 31 ? -9.161 -7.419 0.174 1.00 0.00 31 CYS A CA 20
ATOM 10162 C C . CYS A 1 31 ? -9.958 -8.684 -0.150 1.00 0.00 31 CYS A C 20
ATOM 10163 O O . CYS A 1 31 ? -9.524 -9.802 0.118 1.00 0.00 31 CYS A O 20
ATOM 10170 N N . ASN A 1 32 ? -11.144 -8.496 -0.790 1.00 0.00 32 ASN A N 20
ATOM 10171 C CA . ASN A 1 32 ? -12.074 -9.512 -1.273 1.00 0.00 32 ASN A CA 20
ATOM 10172 C C . ASN A 1 32 ? -11.980 -9.647 -2.773 1.00 0.00 32 ASN A C 20
ATOM 10173 O O . ASN A 1 32 ? -11.414 -8.853 -3.514 1.00 0.00 32 ASN A O 20
ATOM 10184 N N . ARG A 1 33 ? -12.612 -10.740 -3.210 1.00 0.00 33 ARG A N 20
ATOM 10185 C CA . ARG A 1 33 ? -12.750 -11.309 -4.511 1.00 0.00 33 ARG A CA 20
ATOM 10186 C C . ARG A 1 33 ? -13.956 -10.773 -5.284 1.00 0.00 33 ARG A C 20
ATOM 10187 O O . ARG A 1 33 ? -14.935 -10.313 -4.690 1.00 0.00 33 ARG A O 20
ATOM 10208 N N . CYS A 1 34 ? -13.907 -10.838 -6.637 1.00 0.00 34 CYS A N 20
ATOM 10209 C CA . CYS A 1 34 ? -14.953 -10.428 -7.550 1.00 0.00 34 CYS A CA 20
ATOM 10210 C C . CYS A 1 34 ? -14.665 -11.199 -8.872 1.00 0.00 34 CYS A C 20
ATOM 10211 O O . CYS A 1 34 ? -13.553 -11.693 -9.042 1.00 0.00 34 CYS A O 20
#

Solvent-accessible surface area: 2712 Å² total; per-residue (Å²): 74,62,4,164,84,64,156,58,0,9,88,40,0,154,181,114,78,37,30,62,113,14,123,18,110,149,121,96,20,121,42,63,158,104

Secondary structure (DSSP, 8-state):
---SSGGGGHHHHHHHTSS--EEESSS-EEE---

GO terms:
  GO:0005576 extracellular region (C, EXP)

Nearest PDB structures (foldseek):
  1quz-assembly1_A  TM=9.121E-01  e=1.525E-05  unclassified
  1wt7-assembly1_A  TM=7.262E-01  e=2.365E-03  unclassified
  6avc-assembly1_A  TM=8.575E-01  e=3.055E-02  Olivierus martensii
  1lir-assembly1_A  TM=8.425E-01  e=2.639E-02  Leiurus hebraeus
  1qky-assembly1_A  TM=7.796E-01  e=3.287E-02  Pandinus imperator

Sequence (34 aa):
ASCRTPKDCADPCRKETGCPYGKCMNRKCKCNRCASCRTPKDCADPCRKETGCPYGKCMNRKCKCNRCASCRTPKDCADPCRKETGCPYGKCMNRKCKCNRCASCRTPKDCADPCRKETGCPYGKCMNRKCKCNRCASCRTPKDCADPCRKETGCPYGKCMNRKCKCNRCASCRTPKDCADPCRKETGCPYGKCMNRKCKCNRCASCRTPKDCADPCRKETGCPYGKCMNRKCKCNRCASCRTPKDCADPCRKETGCPYGKCMNRKCKCNRCASCRTPKDCADPCRKETGCPYGKCMNRKCKCNRCASCRTPKDCADPCRKETGCPYGKCMNRKCKCNRCASCRTPKDCADPCRKETGCPYGKCMNRKCKCNRCASCRTPKDCADPCRKETGCPYGKCMNRKCKCNRCASCRTPKDCADPCRKETGCPYGKCMNRKCKCNRCASCRTPKDCADPCRKETGCPYGKCMNRKCKCNRCASCRTPKDCADPCRKETGCPYGKCMNRKCKCNRCASCRTPKDCADPCRKETGCPYGKCMNRKCKCNRCASCRTPKDCADPCRKETGCPYGKCMNRKCKCNRCASCRTPKDCADPCRKETGCPYGKCMNRKCKCNRCASCRTPKDCADPCRKETGCPYGKCMNRKCKCNRCASCRTPKDCADPCRKETGCPYGKCMNRKCKCNRC